Protein AF-0000000070216815 (afdb_homodimer)

Radius of gyration: 26.61 Å; Cα contacts (8 Å, |Δi|>4): 1222; chains: 2; bounding box: 47×91×58 Å

Structure (mmCIF, N/CA/C/O backbone):
data_AF-0000000070216815-model_v1
#
loop_
_entity.id
_entity.type
_entity.pdbx_description
1 polymer 'GFO/IDH/MocA-like oxidoreductase domain-containing protein'
#
loop_
_atom_site.group_PDB
_atom_site.id
_atom_site.type_symbol
_atom_site.label_atom_id
_atom_site.label_alt_id
_atom_site.label_comp_id
_atom_site.label_asym_id
_atom_site.label_entity_id
_atom_site.label_seq_id
_atom_site.pdbx_PDB_ins_code
_atom_site.Cartn_x
_atom_site.Cartn_y
_atom_site.Cartn_z
_atom_site.occupancy
_atom_site.B_iso_or_equiv
_atom_site.auth_seq_id
_atom_site.auth_comp_id
_atom_site.auth_asym_id
_atom_site.auth_atom_id
_atom_site.pdbx_PDB_model_num
ATOM 1 N N . MET A 1 1 ? 11.219 37.938 2.6 1 77.5 1 MET A N 1
ATOM 2 C CA . MET A 1 1 ? 9.766 37.938 2.41 1 77.5 1 MET A CA 1
ATOM 3 C C . MET A 1 1 ? 9.148 39.219 2.92 1 77.5 1 MET A C 1
ATOM 5 O O . MET A 1 1 ? 8.375 39.875 2.207 1 77.5 1 MET A O 1
ATOM 9 N N . ALA A 1 2 ? 9.5 39.719 4.078 1 80.12 2 ALA A N 1
ATOM 10 C CA . ALA A 1 2 ? 8.945 40.969 4.645 1 80.12 2 ALA A CA 1
ATOM 11 C C . ALA A 1 2 ? 9.188 42.156 3.717 1 80.12 2 ALA A C 1
ATOM 13 O O . ALA A 1 2 ? 8.281 42.938 3.475 1 80.12 2 ALA A O 1
ATOM 14 N N . ARG A 1 3 ? 10.258 42.219 3.264 1 86.69 3 ARG A N 1
ATOM 15 C CA . ARG A 1 3 ? 10.602 43.312 2.359 1 86.69 3 ARG A CA 1
ATOM 16 C C . ARG A 1 3 ? 9.773 43.25 1.08 1 86.69 3 ARG A C 1
ATOM 18 O O . ARG A 1 3 ? 9.25 44.25 0.626 1 86.69 3 ARG A O 1
ATOM 25 N N . ARG A 1 4 ? 9.664 42.031 0.652 1 88.12 4 ARG A N 1
ATOM 26 C CA . ARG A 1 4 ? 8.922 41.812 -0.587 1 88.12 4 ARG A CA 1
ATOM 27 C C . ARG A 1 4 ? 7.457 42.188 -0.428 1 88.12 4 ARG A C 1
ATOM 29 O O . ARG A 1 4 ? 6.836 42.688 -1.368 1 88.12 4 ARG A O 1
ATOM 36 N N . LEU A 1 5 ? 6.977 42.031 0.73 1 87.69 5 LEU A N 1
ATOM 37 C CA . LEU A 1 5 ? 5.555 42.25 0.969 1 87.69 5 LEU A CA 1
ATOM 38 C C . LEU A 1 5 ? 5.309 43.594 1.629 1 87.69 5 LEU A C 1
ATOM 40 O O . LEU A 1 5 ? 4.172 43.938 1.966 1 87.69 5 LEU A O 1
ATOM 44 N N . ASN A 1 6 ? 6.281 44.375 1.858 1 88.88 6 ASN A N 1
ATOM 45 C CA . ASN A 1 6 ? 6.219 45.688 2.484 1 88.88 6 ASN A CA 1
ATOM 46 C C . ASN A 1 6 ? 5.609 45.625 3.881 1 88.88 6 ASN A C 1
ATOM 48 O O . ASN A 1 6 ? 4.695 46.406 4.203 1 88.88 6 ASN A O 1
ATOM 52 N N . CYS A 1 7 ? 6.039 44.625 4.562 1 85.62 7 CYS A N 1
ATOM 53 C CA . CYS A 1 7 ? 5.613 44.438 5.945 1 85.62 7 CYS A CA 1
ATOM 54 C C . CYS A 1 7 ? 6.789 44.594 6.906 1 85.62 7 CYS A C 1
ATOM 56 O O . CYS A 1 7 ? 7.934 44.312 6.543 1 85.62 7 CYS A O 1
ATOM 58 N N . PRO A 1 8 ? 6.57 45.125 8.078 1 86.62 8 PRO A N 1
ATOM 59 C CA . PRO A 1 8 ? 7.656 45.188 9.055 1 86.62 8 PRO A CA 1
ATOM 60 C C . PRO A 1 8 ? 8.148 43.812 9.484 1 86.62 8 PRO A C 1
ATOM 62 O O . PRO A 1 8 ? 7.363 42.875 9.57 1 86.62 8 PRO A O 1
ATOM 65 N N . LEU A 1 9 ? 9.367 43.688 9.547 1 86.31 9 LEU A N 1
ATOM 66 C CA . LEU A 1 9 ? 9.984 42.531 10.195 1 86.31 9 LEU A CA 1
ATOM 67 C C . LEU A 1 9 ? 10.242 42.812 11.672 1 86.31 9 LEU A C 1
ATOM 69 O O . LEU A 1 9 ? 11.062 43.688 12.008 1 86.31 9 LEU A O 1
ATOM 73 N N . LEU A 1 10 ? 9.523 42.188 12.523 1 88.44 10 LEU A N 1
ATOM 74 C CA . LEU A 1 10 ? 9.586 42.406 13.961 1 88.44 10 LEU A CA 1
ATOM 75 C C . LEU A 1 10 ? 9.906 41.125 14.703 1 88.44 10 LEU A C 1
ATOM 77 O O . LEU A 1 10 ? 9.727 40.031 14.156 1 88.44 10 LEU A O 1
ATOM 81 N N . SER A 1 11 ? 10.383 41.281 15.883 1 88.69 11 SER A N 1
ATOM 82 C CA . SER A 1 11 ? 10.547 40.125 16.75 1 88.69 11 SER A CA 1
ATOM 83 C C . SER A 1 11 ? 9.195 39.562 17.188 1 88.69 11 SER A C 1
ATOM 85 O O . SER A 1 11 ? 8.172 40.219 17.047 1 88.69 11 SER A O 1
ATOM 87 N N . ARG A 1 12 ? 9.211 38.375 17.703 1 86.81 12 ARG A N 1
ATOM 88 C CA . ARG A 1 12 ? 7.98 37.75 18.188 1 86.81 12 ARG A CA 1
ATOM 89 C C . ARG A 1 12 ? 7.332 38.594 19.266 1 86.81 12 ARG A C 1
ATOM 91 O O . ARG A 1 12 ? 6.113 38.812 19.266 1 86.81 12 ARG A O 1
ATOM 98 N N . GLY A 1 13 ? 8.164 39.062 20.109 1 86.31 13 GLY A N 1
ATOM 99 C CA . GLY A 1 13 ? 7.648 39.938 21.156 1 86.31 13 GLY A CA 1
ATOM 100 C C . GLY A 1 13 ? 6.988 41.188 20.641 1 86.31 13 GLY A C 1
ATOM 101 O O . GLY A 1 13 ? 5.914 41.562 21.109 1 86.31 13 GLY A O 1
ATOM 102 N N . GLU A 1 14 ? 7.574 41.812 19.703 1 90.44 14 GLU A N 1
ATOM 103 C CA . GLU A 1 14 ? 7.027 43 19.109 1 90.44 14 GLU A CA 1
ATOM 104 C C . GLU A 1 14 ? 5.727 42.719 18.359 1 90.44 14 GLU A C 1
ATOM 106 O O . GLU A 1 14 ? 4.793 43.531 18.391 1 90.44 14 GLU A O 1
ATOM 111 N N . LEU A 1 15 ? 5.734 41.656 17.703 1 87.5 15 LEU A N 1
ATOM 112 C CA . LEU A 1 15 ? 4.543 41.25 16.953 1 87.5 15 LEU A CA 1
ATOM 113 C C . LEU A 1 15 ? 3.357 41.062 17.891 1 87.5 15 LEU A C 1
ATOM 115 O O . LEU A 1 15 ? 2.232 41.438 17.562 1 87.5 15 LEU A O 1
ATOM 119 N N . LEU A 1 16 ? 3.623 40.531 19.062 1 90.12 16 LEU A N 1
ATOM 120 C CA . LEU A 1 16 ? 2.568 40.25 20.031 1 90.12 16 LEU A CA 1
ATOM 121 C C . LEU A 1 16 ? 2.018 41.531 20.641 1 90.12 16 LEU A C 1
ATOM 123 O O . LEU A 1 16 ? 0.903 41.531 21.172 1 90.12 16 LEU A O 1
ATOM 127 N N . ASN A 1 17 ? 2.844 42.531 20.5 1 90.19 17 ASN A N 1
ATOM 128 C CA . ASN A 1 17 ? 2.404 43.812 21.047 1 90.19 17 ASN A CA 1
ATOM 129 C C . ASN A 1 17 ? 1.503 44.562 20.062 1 90.19 17 ASN A C 1
ATOM 131 O O . ASN A 1 17 ? 0.822 45.531 20.422 1 90.19 17 ASN A O 1
ATOM 135 N N . LEU A 1 18 ? 1.549 44.062 18.891 1 91.12 18 LEU A N 1
ATOM 136 C CA . LEU A 1 18 ? 0.662 44.688 17.906 1 91.12 18 LEU A CA 1
ATOM 137 C C . LEU A 1 18 ? -0.787 44.281 18.156 1 91.12 18 LEU A C 1
ATOM 139 O O . LEU A 1 18 ? -1.051 43.25 18.781 1 91.12 18 LEU A O 1
ATOM 143 N N . ASP A 1 19 ? -1.661 45.188 17.672 1 92.38 19 ASP A N 1
ATOM 144 C CA . ASP A 1 19 ? -3.082 44.875 17.719 1 92.38 19 ASP A CA 1
ATOM 145 C C . ASP A 1 19 ? -3.52 44.188 16.422 1 92.38 19 ASP A C 1
ATOM 147 O O . ASP A 1 19 ? -3.727 44.844 15.406 1 92.38 19 ASP A O 1
ATOM 151 N N . PHE A 1 20 ? -3.576 42.875 16.406 1 93.75 20 PHE A N 1
ATOM 152 C CA . PHE A 1 20 ? -4.004 42.125 15.234 1 93.75 20 PHE A CA 1
ATOM 153 C C . PHE A 1 20 ? -5.273 41.312 15.531 1 93.75 20 PHE A C 1
ATOM 155 O O . PHE A 1 20 ? -5.535 40.969 16.672 1 93.75 20 PHE A O 1
ATOM 162 N N . ASP A 1 21 ? -6.09 41.062 14.531 1 95.38 21 ASP A N 1
ATOM 163 C CA . ASP A 1 21 ? -7.359 40.344 14.656 1 95.38 21 ASP A CA 1
ATOM 164 C C . ASP A 1 21 ? -7.156 38.844 14.531 1 95.38 21 ASP A C 1
ATOM 166 O O . ASP A 1 21 ? -7.949 38.062 15.062 1 95.38 21 ASP A O 1
ATOM 170 N N . PHE A 1 22 ? -6.148 38.469 13.836 1 97 22 PHE A N 1
ATOM 171 C CA . PHE A 1 22 ? -5.906 37.062 13.508 1 97 22 PHE A CA 1
ATOM 172 C C . PHE A 1 22 ? -4.426 36.844 13.227 1 97 22 PHE A C 1
ATOM 174 O O . PHE A 1 22 ? -3.754 37.688 12.633 1 97 22 PHE A O 1
ATOM 181 N N . ALA A 1 23 ? -3.895 35.719 13.711 1 96.38 23 ALA A N 1
ATOM 182 C CA . ALA A 1 23 ? -2.488 35.406 13.477 1 96.38 23 ALA A CA 1
ATOM 183 C C . ALA A 1 23 ? -2.342 34.094 12.672 1 96.38 23 ALA A C 1
ATOM 185 O O . ALA A 1 23 ? -3.221 33.25 12.711 1 96.38 23 ALA A O 1
ATOM 186 N N . MET A 1 24 ? -1.327 34 11.898 1 95.5 24 MET A N 1
ATOM 187 C CA . MET A 1 24 ? -0.866 32.781 11.266 1 95.5 24 MET A CA 1
ATOM 188 C C . MET A 1 24 ? 0.499 32.375 11.805 1 95.5 24 MET A C 1
ATOM 190 O O . MET A 1 24 ? 1.451 33.156 11.758 1 95.5 24 MET A O 1
ATOM 194 N N . VAL A 1 25 ? 0.545 31.188 12.336 1 94.94 25 VAL A N 1
ATOM 195 C CA . VAL A 1 25 ? 1.76 30.703 12.984 1 94.94 25 VAL A CA 1
ATOM 196 C C . VAL A 1 25 ? 2.447 29.688 12.094 1 94.94 25 VAL A C 1
ATOM 198 O O . VAL A 1 25 ? 1.902 28.609 11.844 1 94.94 25 VAL A O 1
ATOM 201 N N . PHE A 1 26 ? 3.658 30.078 11.594 1 90.88 26 PHE A N 1
ATOM 202 C CA . PHE A 1 26 ? 4.582 29.234 10.852 1 90.88 26 PHE A CA 1
ATOM 203 C C . PHE A 1 26 ? 5.961 29.234 11.508 1 90.88 26 PHE A C 1
ATOM 205 O O . PHE A 1 26 ? 6.469 30.281 11.891 1 90.88 26 PHE A O 1
ATOM 212 N N . SER A 1 27 ? 6.469 28.25 12.023 1 88.5 27 SER A N 1
ATOM 213 C CA . SER A 1 27 ? 7.789 28.234 12.641 1 88.5 27 SER A CA 1
ATOM 214 C C . SER A 1 27 ? 8.438 26.859 12.539 1 88.5 27 SER A C 1
ATOM 216 O O . SER A 1 27 ? 7.836 25.922 12 1 88.5 27 SER A O 1
ATOM 218 N N . ARG A 1 28 ? 9.742 26.922 13.016 1 93.44 28 ARG A N 1
ATOM 219 C CA . ARG A 1 28 ? 10.352 25.594 13.18 1 93.44 28 ARG A CA 1
ATOM 220 C C . ARG A 1 28 ? 9.562 24.75 14.18 1 93.44 28 ARG A C 1
ATOM 222 O O . ARG A 1 28 ? 9.016 25.281 15.148 1 93.44 28 ARG A O 1
ATOM 229 N N . HIS A 1 29 ? 9.555 23.5 13.969 1 96.19 29 HIS A N 1
ATOM 230 C CA . HIS A 1 29 ? 8.656 22.609 14.695 1 96.19 29 HIS A CA 1
ATOM 231 C C . HIS A 1 29 ? 8.836 22.766 16.203 1 96.19 29 HIS A C 1
ATOM 233 O O . HIS A 1 29 ? 7.848 22.844 16.938 1 96.19 29 HIS A O 1
ATOM 239 N N . PRO A 1 30 ? 10.094 22.922 16.688 1 95.06 30 PRO A N 1
ATOM 240 C CA . PRO A 1 30 ? 10.281 23 18.125 1 95.06 30 PRO A CA 1
ATOM 241 C C . PRO A 1 30 ? 9.742 24.297 18.719 1 95.06 30 PRO A C 1
ATOM 243 O O . PRO A 1 30 ? 9.547 24.391 19.938 1 95.06 30 PRO A O 1
ATOM 246 N N . GLU A 1 31 ? 9.469 25.266 17.906 1 94.12 31 GLU A N 1
ATOM 247 C CA . GLU A 1 31 ? 9.062 26.578 18.375 1 94.12 31 GLU A CA 1
ATOM 248 C C . GLU A 1 31 ? 7.547 26.766 18.281 1 94.12 31 GLU A C 1
ATOM 250 O O . GLU A 1 31 ? 6.996 27.734 18.812 1 94.12 31 GLU A O 1
ATOM 255 N N . MET A 1 32 ? 6.906 25.859 17.656 1 95.38 32 MET A N 1
ATOM 256 C CA . MET A 1 32 ? 5.496 26.016 17.328 1 95.38 32 MET A CA 1
ATOM 257 C C . MET A 1 32 ? 4.645 26.141 18.578 1 95.38 32 MET A C 1
ATOM 259 O O . MET A 1 32 ? 3.873 27.078 18.734 1 95.38 32 MET A O 1
ATOM 263 N N . ALA A 1 33 ? 4.844 25.219 19.453 1 96 33 ALA A N 1
ATOM 264 C CA . ALA A 1 33 ? 4.008 25.172 20.656 1 96 33 ALA A CA 1
ATOM 265 C C . ALA A 1 33 ? 4.172 26.422 21.5 1 96 33 ALA A C 1
ATOM 267 O O . ALA A 1 33 ? 3.184 27.016 21.938 1 96 33 ALA A O 1
ATOM 268 N N . ALA A 1 34 ? 5.406 26.828 21.719 1 94.75 34 ALA A N 1
ATOM 269 C CA . ALA A 1 34 ? 5.68 28.016 22.531 1 94.75 34 ALA A CA 1
ATOM 270 C C . ALA A 1 34 ? 5.07 29.266 21.891 1 94.75 34 ALA A C 1
ATOM 272 O O . ALA A 1 34 ? 4.5 30.094 22.594 1 94.75 34 ALA A O 1
ATOM 273 N N . THR A 1 35 ? 5.203 29.375 20.594 1 95.25 35 THR A N 1
ATOM 274 C CA . THR A 1 35 ? 4.645 30.516 19.875 1 95.25 35 THR A CA 1
ATOM 275 C C . THR A 1 35 ? 3.123 30.531 19.984 1 95.25 35 THR A C 1
ATOM 277 O O . THR A 1 35 ? 2.52 31.578 20.234 1 95.25 35 THR A O 1
ATOM 280 N N . ALA A 1 36 ? 2.541 29.422 19.781 1 96.69 36 ALA A N 1
ATOM 281 C CA . ALA A 1 36 ? 1.087 29.312 19.875 1 96.69 36 ALA A CA 1
ATOM 282 C C . ALA A 1 36 ? 0.59 29.688 21.266 1 96.69 36 ALA A C 1
ATOM 284 O O . ALA A 1 36 ? -0.44 30.344 21.406 1 96.69 36 ALA A O 1
ATOM 285 N N . ARG A 1 37 ? 1.299 29.266 22.266 1 96.25 37 ARG A N 1
ATOM 286 C CA . ARG A 1 37 ? 0.919 29.562 23.656 1 96.25 37 ARG A CA 1
ATOM 287 C C . ARG A 1 37 ? 0.89 31.062 23.891 1 96.25 37 ARG A C 1
ATOM 289 O O . ARG A 1 37 ? -0.015 31.578 24.562 1 96.25 37 ARG A O 1
ATOM 296 N N . MET A 1 38 ? 1.82 31.766 23.359 1 95.62 38 MET A N 1
ATOM 297 C CA . MET A 1 38 ? 1.871 33.219 23.5 1 95.62 38 MET A CA 1
ATOM 298 C C . MET A 1 38 ? 0.636 33.875 22.875 1 95.62 38 MET A C 1
ATOM 300 O O . MET A 1 38 ? 0.088 34.812 23.422 1 95.62 38 MET A O 1
ATOM 304 N N . ILE A 1 39 ? 0.189 33.375 21.781 1 96.88 39 ILE A N 1
ATOM 305 C CA . ILE A 1 39 ? -0.969 33.938 21.078 1 96.88 39 ILE A CA 1
ATOM 306 C C . ILE A 1 39 ? -2.24 33.625 21.875 1 96.88 39 ILE A C 1
ATOM 308 O O . ILE A 1 39 ? -3.131 34.469 21.984 1 96.88 39 ILE A O 1
ATOM 312 N N . ILE A 1 40 ? -2.299 32.438 22.438 1 97.12 40 ILE A N 1
ATOM 313 C CA . ILE A 1 40 ? -3.428 32.062 23.281 1 97.12 40 ILE A CA 1
ATOM 314 C C . ILE A 1 40 ? -3.523 33 24.484 1 97.12 40 ILE A C 1
ATOM 316 O O . ILE A 1 40 ? -4.605 33.5 24.812 1 97.12 40 ILE A O 1
ATOM 320 N N . ASP A 1 41 ? -2.375 33.281 25.062 1 95.62 41 ASP A N 1
ATOM 321 C CA . ASP A 1 41 ? -2.336 34.188 26.219 1 95.62 41 ASP A CA 1
ATOM 322 C C . ASP A 1 41 ? -2.797 35.594 25.844 1 95.62 41 ASP A C 1
ATOM 324 O O . ASP A 1 41 ? -3.387 36.281 26.672 1 95.62 41 ASP A O 1
ATOM 328 N N . LYS A 1 42 ? -2.539 35.938 24.672 1 96.12 42 LYS A N 1
ATOM 329 C CA . LYS A 1 42 ? -2.969 37.25 24.172 1 96.12 42 LYS A CA 1
ATOM 330 C C . LYS A 1 42 ? -4.465 37.25 23.875 1 96.12 42 LYS A C 1
ATOM 332 O O . LYS A 1 42 ? -5.074 38.312 23.766 1 96.12 42 LYS A O 1
ATOM 337 N N . GLY A 1 43 ? -5.004 36.125 23.609 1 96.75 43 GLY A N 1
ATOM 338 C CA . GLY A 1 43 ? -6.438 36 23.406 1 96.75 43 GLY A CA 1
ATOM 339 C C . GLY A 1 43 ? -6.859 36.25 21.969 1 96.75 43 GLY A C 1
ATOM 340 O O . GLY A 1 43 ? -7.93 36.812 21.719 1 96.75 43 GLY A O 1
ATOM 341 N N . ARG A 1 44 ? -6.035 35.906 21 1 97.44 44 ARG A N 1
ATOM 342 C CA . ARG A 1 44 ? -6.352 36.125 19.594 1 97.44 44 ARG A CA 1
ATOM 343 C C . ARG A 1 44 ? -6.504 34.812 18.844 1 97.44 44 ARG A C 1
ATOM 345 O O . ARG A 1 44 ? -5.766 33.844 19.109 1 97.44 44 ARG A O 1
ATOM 352 N N . PRO A 1 45 ? -7.496 34.75 17.953 1 98.25 45 PRO A N 1
ATOM 353 C CA . PRO A 1 45 ? -7.605 33.562 17.109 1 98.25 45 PRO A CA 1
ATOM 354 C C . PRO A 1 45 ? -6.43 33.406 16.141 1 98.25 45 PRO A C 1
ATOM 356 O O . PRO A 1 45 ? -5.789 34.406 15.789 1 98.25 45 PRO A O 1
ATOM 359 N N . PHE A 1 46 ? -6.152 32.156 15.773 1 98.19 46 PHE A N 1
ATOM 360 C CA . PHE A 1 46 ? -5.02 31.984 14.867 1 98.19 46 PHE A CA 1
ATOM 361 C C . PHE A 1 46 ? -5.098 30.656 14.133 1 98.19 46 PHE A C 1
ATOM 363 O O . PHE A 1 46 ? -5.871 29.781 14.516 1 98.19 46 PHE A O 1
ATOM 370 N N . LEU A 1 47 ? -4.414 30.562 13.047 1 98.5 47 LEU A N 1
ATOM 371 C CA . LEU A 1 47 ? -4.066 29.344 12.328 1 98.5 47 LEU A CA 1
ATOM 372 C C . LEU A 1 47 ? -2.641 28.906 12.641 1 98.5 47 LEU A C 1
ATOM 374 O O . LEU A 1 47 ? -1.728 29.734 12.672 1 98.5 47 LEU A O 1
ATOM 378 N N . ILE A 1 48 ? -2.471 27.672 12.992 1 98.19 48 ILE A N 1
ATOM 379 C CA . ILE A 1 48 ? -1.14 27.125 13.258 1 98.19 48 ILE A CA 1
ATOM 380 C C . ILE A 1 48 ? -0.858 25.953 12.312 1 98.19 48 ILE A C 1
ATOM 382 O O . ILE A 1 48 ? -1.681 25.047 12.188 1 98.19 48 ILE A O 1
ATOM 386 N N . GLU A 1 49 ? 0.27 25.984 11.672 1 96.75 49 GLU A N 1
ATOM 387 C CA . GLU A 1 49 ? 0.657 24.906 10.758 1 96.75 49 GLU A CA 1
ATOM 388 C C . GLU A 1 49 ? 0.958 23.625 11.523 1 96.75 49 GLU A C 1
ATOM 390 O O . GLU A 1 49 ? 1.397 23.656 12.672 1 96.75 49 GLU A O 1
ATOM 395 N N . LYS A 1 50 ? 0.596 22.516 10.922 1 94.94 50 LYS A N 1
ATOM 396 C CA . LYS A 1 50 ? 0.968 21.219 11.484 1 94.94 50 LYS A CA 1
ATOM 397 C C . LYS A 1 50 ? 2.479 21.016 11.422 1 94.94 50 LYS A C 1
ATOM 399 O O . LYS A 1 50 ? 3.148 21.547 10.531 1 94.94 50 LYS A O 1
ATOM 404 N N . PRO A 1 51 ? 3.039 20.281 12.438 1 94.75 51 PRO A N 1
ATOM 405 C CA . PRO A 1 51 ? 2.385 19.375 13.383 1 94.75 51 PRO A CA 1
ATOM 406 C C . PRO A 1 51 ? 1.959 20.078 14.672 1 94.75 51 PRO A C 1
ATOM 408 O O . PRO A 1 51 ? 1.408 19.438 15.578 1 94.75 51 PRO A O 1
ATOM 411 N N . CYS A 1 52 ? 2.104 21.312 14.852 1 96.75 52 CYS A N 1
ATOM 412 C CA . CYS A 1 52 ? 1.665 22.172 15.953 1 96.75 52 CYS A CA 1
ATOM 413 C C . CYS A 1 52 ? 2.568 22 17.172 1 96.75 52 CYS A C 1
ATOM 415 O O . CYS A 1 52 ? 2.479 22.781 18.125 1 96.75 52 CYS A O 1
ATOM 417 N N . GLY A 1 53 ? 3.326 21 17.203 1 95 53 GLY A N 1
ATOM 418 C CA . GLY A 1 53 ? 4.309 20.625 18.203 1 95 53 GLY A CA 1
ATOM 419 C C . GLY A 1 53 ? 5.094 19.391 17.844 1 95 53 GLY A C 1
ATOM 420 O O . GLY A 1 53 ? 4.82 18.75 16.828 1 95 53 GLY A O 1
ATOM 421 N N . LEU A 1 54 ? 6.031 19.016 18.766 1 95.06 54 LEU A N 1
ATOM 422 C CA . LEU A 1 54 ? 6.93 17.906 18.453 1 95.06 54 LEU A CA 1
ATOM 423 C C . LEU A 1 54 ? 6.316 16.562 18.859 1 95.06 54 LEU A C 1
ATOM 425 O O . LEU A 1 54 ? 6.781 15.516 18.422 1 95.06 54 LEU A O 1
ATOM 429 N N . ASN A 1 55 ? 5.367 16.656 19.734 1 94.5 55 ASN A N 1
ATOM 430 C CA . ASN A 1 55 ? 4.727 15.43 20.203 1 94.5 55 ASN A CA 1
ATOM 431 C C . ASN A 1 55 ? 3.293 15.688 20.656 1 94.5 55 ASN A C 1
ATOM 433 O O . ASN A 1 55 ? 2.863 16.844 20.75 1 94.5 55 ASN A O 1
ATOM 437 N N . THR A 1 56 ? 2.652 14.609 20.938 1 95.88 56 THR A N 1
ATOM 438 C CA . THR A 1 56 ? 1.233 14.688 21.266 1 95.88 56 THR A CA 1
ATOM 439 C C . THR A 1 56 ? 1.024 15.43 22.578 1 95.88 56 THR A C 1
ATOM 441 O O . THR A 1 56 ? 0.021 16.125 22.75 1 95.88 56 THR A O 1
ATOM 444 N N . ALA A 1 57 ? 1.933 15.359 23.484 1 95.56 57 ALA A N 1
ATOM 445 C CA . ALA A 1 57 ? 1.809 16.031 24.766 1 95.56 57 ALA A CA 1
ATOM 446 C C . ALA A 1 57 ? 1.8 17.547 24.594 1 95.56 57 ALA A C 1
ATOM 448 O O . ALA A 1 57 ? 1.006 18.25 25.234 1 95.56 57 ALA A O 1
ATOM 449 N N . GLU A 1 58 ? 2.623 18.047 23.734 1 96.56 58 GLU A N 1
ATOM 450 C CA . GLU A 1 58 ? 2.666 19.484 23.469 1 96.56 58 GLU A CA 1
ATOM 451 C C . GLU A 1 58 ? 1.355 19.969 22.859 1 96.56 58 GLU A C 1
ATOM 453 O O . GLU A 1 58 ? 0.829 21.016 23.266 1 96.56 58 GLU A O 1
ATOM 458 N N . VAL A 1 59 ? 0.871 19.219 21.938 1 97.19 59 VAL A N 1
ATOM 459 C CA . VAL A 1 59 ? -0.357 19.625 21.25 1 97.19 59 VAL A CA 1
ATOM 460 C C . VAL A 1 59 ? -1.534 19.547 22.219 1 97.19 59 VAL A C 1
ATOM 462 O O . VAL A 1 59 ? -2.43 20.391 22.188 1 97.19 59 VAL A O 1
ATOM 465 N N . ALA A 1 60 ? -1.518 18.562 23.062 1 96.88 60 ALA A N 1
ATOM 466 C CA . ALA A 1 60 ? -2.557 18.422 24.078 1 96.88 60 ALA A CA 1
ATOM 467 C C . ALA A 1 60 ? -2.572 19.641 25.016 1 96.88 60 ALA A C 1
ATOM 469 O O . ALA A 1 60 ? -3.641 20.141 25.375 1 96.88 60 ALA A O 1
ATOM 470 N N . ALA A 1 61 ? -1.444 20.062 25.391 1 97.44 61 ALA A N 1
ATOM 471 C CA . ALA A 1 61 ? -1.341 21.234 26.266 1 97.44 61 ALA A CA 1
ATOM 472 C C . ALA A 1 61 ? -1.892 22.484 25.578 1 97.44 61 ALA A C 1
ATOM 474 O O . ALA A 1 61 ? -2.574 23.297 26.203 1 97.44 61 ALA A O 1
ATOM 475 N N . LEU A 1 62 ? -1.597 22.594 24.328 1 97.69 62 LEU A N 1
ATOM 476 C CA . LEU A 1 62 ? -2.121 23.703 23.562 1 97.69 62 LEU A CA 1
ATOM 477 C C . LEU A 1 62 ? -3.643 23.641 23.469 1 97.69 62 LEU A C 1
ATOM 479 O O . LEU A 1 62 ? -4.324 24.656 23.594 1 97.69 62 LEU A O 1
ATOM 483 N N . LEU A 1 63 ? -4.086 22.469 23.188 1 97.56 63 LEU A N 1
ATOM 484 C CA . LEU A 1 63 ? -5.527 22.266 23.078 1 97.56 63 LEU A CA 1
ATOM 485 C C . LEU A 1 63 ? -6.23 22.672 24.375 1 97.56 63 LEU A C 1
ATOM 487 O O . LEU A 1 63 ? -7.23 23.391 24.344 1 97.56 63 LEU A O 1
ATOM 491 N N . GLN A 1 64 ? -5.711 22.266 25.453 1 97.88 64 GLN A N 1
ATOM 492 C CA . GLN A 1 64 ? -6.285 22.594 26.75 1 97.88 64 GLN A CA 1
ATOM 493 C C . GLN A 1 64 ? -6.266 24.094 26.984 1 97.88 64 GLN A C 1
ATOM 495 O O . GLN A 1 64 ? -7.254 24.672 27.453 1 97.88 64 GLN A O 1
ATOM 500 N N . ALA A 1 65 ? -5.172 24.703 26.703 1 98.25 65 ALA A N 1
ATOM 501 C CA . ALA A 1 65 ? -5.031 26.156 26.891 1 98.25 65 ALA A CA 1
ATOM 502 C C . ALA A 1 65 ? -6.012 26.922 26 1 98.25 65 ALA A C 1
ATOM 504 O O . ALA A 1 65 ? -6.641 27.875 26.453 1 98.25 65 ALA A O 1
ATOM 505 N N . ALA A 1 66 ? -6.129 26.516 24.812 1 98.12 66 ALA A N 1
ATOM 506 C CA . ALA A 1 66 ? -7.031 27.172 23.859 1 98.12 66 ALA A CA 1
ATOM 507 C C . ALA A 1 66 ? -8.484 27.031 24.297 1 98.12 66 ALA A C 1
ATOM 509 O O . ALA A 1 66 ? -9.266 27.984 24.219 1 98.12 66 ALA A O 1
ATOM 510 N N . ASP A 1 67 ? -8.812 25.844 24.75 1 97.25 67 ASP A N 1
ATOM 511 C CA . ASP A 1 67 ? -10.164 25.578 25.203 1 97.25 67 ASP A CA 1
ATOM 512 C C . ASP A 1 67 ? -10.516 26.438 26.422 1 97.25 67 ASP A C 1
ATOM 514 O O . ASP A 1 67 ? -11.594 27.031 26.469 1 97.25 67 ASP A O 1
ATOM 518 N N . LYS A 1 68 ? -9.633 26.5 27.297 1 97.69 68 LYS A N 1
ATOM 519 C CA . LYS A 1 68 ? -9.844 27.281 28.5 1 97.69 68 LYS A CA 1
ATOM 520 C C . LYS A 1 68 ? -10.016 28.766 28.156 1 97.69 68 LYS A C 1
ATOM 522 O O . LYS A 1 68 ? -10.844 29.453 28.766 1 97.69 68 LYS A O 1
ATOM 527 N N . ALA A 1 69 ? -9.297 29.25 27.219 1 97.56 69 ALA A N 1
ATOM 528 C CA . ALA A 1 69 ? -9.312 30.672 26.844 1 97.56 69 ALA A CA 1
ATOM 529 C C . ALA A 1 69 ? -10.453 30.969 25.875 1 97.56 69 ALA A C 1
ATOM 531 O O . ALA A 1 69 ? -10.789 32.125 25.641 1 97.56 69 ALA A O 1
ATOM 532 N N . GLY A 1 70 ? -11.031 29.875 25.297 1 97.19 70 GLY A N 1
ATOM 533 C CA . GLY A 1 70 ? -12.086 30.047 24.312 1 97.19 70 GLY A CA 1
ATOM 534 C C . GLY A 1 70 ? -11.594 30.641 23 1 97.19 70 GLY A C 1
ATOM 535 O O . GLY A 1 70 ? -12.258 31.5 22.406 1 97.19 70 GLY A O 1
ATOM 536 N N . ILE A 1 71 ? -10.445 30.25 22.594 1 97.12 71 ILE A N 1
ATOM 537 C CA . ILE A 1 71 ? -9.812 30.828 21.406 1 97.12 71 ILE A CA 1
ATOM 538 C C . ILE A 1 71 ? -10.055 29.938 20.203 1 97.12 71 ILE A C 1
ATOM 540 O O . ILE A 1 71 ? -9.977 28.703 20.297 1 97.12 71 ILE A O 1
ATOM 544 N N . PHE A 1 72 ? -10.359 30.578 19.047 1 98.38 72 PHE A N 1
ATOM 545 C CA . PHE A 1 72 ? -10.453 29.891 17.75 1 98.38 72 PHE A CA 1
ATOM 546 C C . PHE A 1 72 ? -9.07 29.516 17.25 1 98.38 72 PHE A C 1
ATOM 548 O O . PHE A 1 72 ? -8.227 30.375 17.016 1 98.38 72 PHE A O 1
ATOM 555 N N . VAL A 1 73 ? -8.781 28.203 17.172 1 98.75 73 VAL A N 1
ATOM 556 C CA . VAL A 1 73 ? -7.531 27.719 16.609 1 98.75 73 VAL A CA 1
ATOM 557 C C . VAL A 1 73 ? -7.824 26.703 15.5 1 98.75 73 VAL A C 1
ATOM 559 O O . VAL A 1 73 ? -8.562 25.75 15.703 1 98.75 73 VAL A O 1
ATOM 562 N N . THR A 1 74 ? -7.254 26.969 14.344 1 98.69 74 THR A N 1
ATOM 563 C CA . THR A 1 74 ? -7.438 26.031 13.234 1 98.69 74 THR A CA 1
ATOM 564 C C . THR A 1 74 ? -6.09 25.531 12.719 1 98.69 74 THR A C 1
ATOM 566 O O . THR A 1 74 ? -5.066 26.188 12.906 1 98.69 74 THR A O 1
ATOM 569 N N . VAL A 1 75 ? -6.082 24.344 12.234 1 98.5 75 VAL A N 1
ATOM 570 C CA . VAL A 1 75 ? -4.918 23.688 11.664 1 98.5 75 VAL A CA 1
ATOM 571 C C . VAL A 1 75 ? -5.195 23.312 10.211 1 98.5 75 VAL A C 1
ATOM 573 O O . VAL A 1 75 ? -6.188 22.641 9.914 1 98.5 75 VAL A O 1
ATOM 576 N N . PRO A 1 76 ? -4.336 23.672 9.297 1 97.31 76 PRO A N 1
ATOM 577 C CA . PRO A 1 76 ? -4.656 23.531 7.875 1 97.31 76 PRO A CA 1
ATOM 578 C C . PRO A 1 76 ? -4.445 22.109 7.363 1 97.31 76 PRO A C 1
ATOM 580 O O . PRO A 1 76 ? -3.592 21.875 6.5 1 97.31 76 PRO A O 1
ATOM 583 N N . PHE A 1 77 ? -5.289 21.234 7.789 1 97.44 77 PHE A N 1
ATOM 584 C CA . PHE A 1 77 ? -5.441 19.984 7.066 1 97.44 77 PHE A CA 1
ATOM 585 C C . PHE A 1 77 ? -6.195 20.188 5.762 1 97.44 77 PHE A C 1
ATOM 587 O O . PHE A 1 77 ? -7.371 19.844 5.652 1 97.44 77 PHE A O 1
ATOM 594 N N . ILE A 1 78 ? -5.449 20.547 4.762 1 96.44 78 ILE A N 1
ATOM 595 C CA . ILE A 1 78 ? -5.992 21.156 3.553 1 96.44 78 ILE A CA 1
ATOM 596 C C . ILE A 1 78 ? -6.727 20.109 2.727 1 96.44 78 ILE A C 1
ATOM 598 O O . ILE A 1 78 ? -7.574 20.438 1.896 1 96.44 78 ILE A O 1
ATOM 602 N N . LEU A 1 79 ? -6.516 18.828 2.982 1 95.69 79 LEU A N 1
ATOM 603 C CA . LEU A 1 79 ? -7.191 17.797 2.207 1 95.69 79 LEU A CA 1
ATOM 604 C C . LEU A 1 79 ? -8.688 17.781 2.512 1 95.69 79 LEU A C 1
ATOM 606 O O . LEU A 1 79 ? -9.477 17.25 1.732 1 95.69 79 LEU A O 1
ATOM 610 N N . ARG A 1 80 ? -9.039 18.406 3.619 1 96.25 80 ARG A N 1
ATOM 611 C CA . ARG A 1 80 ? -10.445 18.469 4 1 96.25 80 ARG A CA 1
ATOM 612 C C . ARG A 1 80 ? -11.258 19.25 2.979 1 96.25 80 ARG A C 1
ATOM 614 O O . ARG A 1 80 ? -12.453 19.016 2.811 1 96.25 80 ARG A O 1
ATOM 621 N N . VAL A 1 81 ? -10.57 20.172 2.311 1 96.06 81 VAL A N 1
ATOM 622 C CA . VAL A 1 81 ? -11.297 21.031 1.384 1 96.06 81 VAL A CA 1
ATOM 623 C C . VAL A 1 81 ? -10.859 20.734 -0.049 1 96.06 81 VAL A C 1
ATOM 625 O O . VAL A 1 81 ? -11.086 21.547 -0.954 1 96.06 81 VAL A O 1
ATOM 628 N N . SER A 1 82 ? -10.234 19.578 -0.264 1 94.25 82 SER A N 1
ATOM 629 C CA . SER A 1 82 ? -9.68 19.219 -1.566 1 94.25 82 SER A CA 1
ATOM 630 C C . SER A 1 82 ? -10.75 18.609 -2.465 1 94.25 82 SER A C 1
ATOM 632 O O . SER A 1 82 ? -11.812 18.203 -1.991 1 94.25 82 SER A O 1
ATOM 634 N N . ASP A 1 83 ? -10.391 18.562 -3.744 1 91.69 83 ASP A N 1
ATOM 635 C CA . ASP A 1 83 ? -11.227 17.828 -4.695 1 91.69 83 ASP A CA 1
ATOM 636 C C . ASP A 1 83 ? -11.312 16.344 -4.324 1 91.69 83 ASP A C 1
ATOM 638 O O . ASP A 1 83 ? -12.359 15.719 -4.496 1 91.69 83 ASP A O 1
ATOM 642 N N . LEU A 1 84 ? -10.25 15.883 -3.82 1 91.56 84 LEU A N 1
ATOM 643 C CA . LEU A 1 84 ? -10.203 14.484 -3.404 1 91.56 84 LEU A CA 1
ATOM 644 C C . LEU A 1 84 ? -11.25 14.203 -2.332 1 91.56 84 LEU A C 1
ATOM 646 O O . LEU A 1 84 ? -12.023 13.25 -2.453 1 91.56 84 LEU A O 1
ATOM 650 N N . ALA A 1 85 ? -11.203 14.984 -1.332 1 94.19 85 ALA A N 1
ATOM 651 C CA . ALA A 1 85 ? -12.18 14.828 -0.257 1 94.19 85 ALA A CA 1
ATOM 652 C C . ALA A 1 85 ? -13.602 14.938 -0.789 1 94.19 85 ALA A C 1
ATOM 654 O O . ALA A 1 85 ? -14.484 14.172 -0.386 1 94.19 85 ALA A O 1
ATOM 655 N N . ARG A 1 86 ? -13.82 15.883 -1.628 1 93.25 86 ARG A N 1
ATOM 656 C CA . ARG A 1 86 ? -15.148 16.078 -2.209 1 93.25 86 ARG A CA 1
ATOM 657 C C . ARG A 1 86 ? -15.602 14.828 -2.953 1 93.25 86 ARG A C 1
ATOM 659 O O . ARG A 1 86 ? -16.719 14.344 -2.746 1 93.25 86 ARG A O 1
ATOM 666 N N . GLU A 1 87 ? -14.727 14.273 -3.75 1 92.31 87 GLU A N 1
ATOM 667 C CA . GLU A 1 87 ? -15.062 13.125 -4.586 1 92.31 87 GLU A CA 1
ATOM 668 C C . GLU A 1 87 ? -15.234 11.859 -3.748 1 92.31 87 GLU A C 1
ATOM 670 O O . GLU A 1 87 ? -16 10.961 -4.113 1 92.31 87 GLU A O 1
ATOM 675 N N . LEU A 1 88 ? -14.578 11.781 -2.623 1 94.94 88 LEU A N 1
ATOM 676 C CA . LEU A 1 88 ? -14.586 10.57 -1.812 1 94.94 88 LEU A CA 1
ATOM 677 C C . LEU A 1 88 ? -15.586 10.695 -0.667 1 94.94 88 LEU A C 1
ATOM 679 O O . LEU A 1 88 ? -15.617 9.844 0.227 1 94.94 88 LEU A O 1
ATOM 683 N N . SER A 1 89 ? -16.344 11.672 -0.682 1 94.81 89 SER A N 1
ATOM 684 C CA . SER A 1 89 ? -17.344 11.875 0.367 1 94.81 89 SER A CA 1
ATOM 685 C C . SER A 1 89 ? -18.766 11.664 -0.161 1 94.81 89 SER A C 1
ATOM 687 O O . SER A 1 89 ? -18.953 11.109 -1.245 1 94.81 89 SER A O 1
ATOM 689 N N . GLN A 1 90 ? -19.719 12.109 0.64 1 86.31 90 GLN A N 1
ATOM 690 C CA . GLN A 1 90 ? -21.109 12.016 0.249 1 86.31 90 GLN A CA 1
ATOM 691 C C . GLN A 1 90 ? -21.391 12.82 -1.015 1 86.31 90 GLN A C 1
ATOM 693 O O . GLN A 1 90 ? -22.266 12.477 -1.802 1 86.31 90 GLN A O 1
ATOM 698 N N . ASN A 1 91 ? -20.625 13.836 -1.144 1 84.88 91 ASN A N 1
ATOM 699 C CA . ASN A 1 91 ? -20.75 14.625 -2.361 1 84.88 91 ASN A CA 1
ATOM 700 C C . ASN A 1 91 ? -20.438 13.797 -3.605 1 84.88 91 ASN A C 1
ATOM 702 O O . ASN A 1 91 ? -21 14.047 -4.676 1 84.88 91 ASN A O 1
ATOM 706 N N . GLY A 1 92 ? -19.547 12.836 -3.494 1 87.19 92 GLY A N 1
ATOM 707 C CA . GLY A 1 92 ? -19.266 11.891 -4.559 1 87.19 92 GLY A CA 1
ATOM 708 C C . GLY A 1 92 ? -20.078 10.617 -4.465 1 87.19 92 GLY A C 1
ATOM 709 O O . GLY A 1 92 ? -19.734 9.609 -5.078 1 87.19 92 GLY A O 1
ATOM 710 N N . SER A 1 93 ? -21.016 10.68 -3.568 1 90.5 93 SER A N 1
ATOM 711 C CA . SER A 1 93 ? -21.969 9.594 -3.387 1 90.5 93 SER A CA 1
ATOM 712 C C . SER A 1 93 ? -21.328 8.406 -2.684 1 90.5 93 SER A C 1
ATOM 714 O O . SER A 1 93 ? -21.641 7.254 -2.992 1 90.5 93 SER A O 1
ATOM 716 N N . LEU A 1 94 ? -20.422 8.633 -1.821 1 94.62 94 LEU A N 1
ATOM 717 C CA . LEU A 1 94 ? -19.828 7.582 -1.012 1 94.62 94 LEU A CA 1
ATOM 718 C C . LEU A 1 94 ? -20.156 7.77 0.464 1 94.62 94 LEU A C 1
ATOM 720 O O . LEU A 1 94 ? -19.719 8.742 1.084 1 94.62 94 LEU A O 1
ATOM 724 N N . SER A 1 95 ? -20.859 6.852 0.963 1 96.56 95 SER A N 1
ATOM 725 C CA . SER A 1 95 ? -21.234 6.934 2.371 1 96.56 95 SER A CA 1
ATOM 726 C C . SER A 1 95 ? -20.094 6.508 3.277 1 96.56 95 SER A C 1
ATOM 728 O O . SER A 1 95 ? -19.328 5.598 2.938 1 96.56 95 SER A O 1
ATOM 730 N N . PRO A 1 96 ? -20.016 7.109 4.441 1 96.19 96 PRO A N 1
ATOM 731 C CA . PRO A 1 96 ? -18.938 6.766 5.375 1 96.19 96 PRO A CA 1
ATOM 732 C C . PRO A 1 96 ? -18.938 5.285 5.75 1 96.19 96 PRO A C 1
ATOM 734 O O . PRO A 1 96 ? -17.875 4.688 5.902 1 96.19 96 PRO A O 1
ATOM 737 N N . ALA A 1 97 ? -20.016 4.703 5.828 1 94.5 97 ALA A N 1
ATOM 738 C CA . ALA A 1 97 ? -20.125 3.326 6.301 1 94.5 97 ALA A CA 1
ATOM 739 C C . ALA A 1 97 ? -19.797 2.336 5.191 1 94.5 97 ALA A C 1
ATOM 741 O O . ALA A 1 97 ? -19.578 1.149 5.453 1 94.5 97 ALA A O 1
ATOM 742 N N . GLY A 1 98 ? -19.719 2.816 3.98 1 96 98 GLY A N 1
ATOM 743 C CA . GLY A 1 98 ? -19.594 1.915 2.846 1 96 98 GLY A CA 1
ATOM 744 C C . GLY A 1 98 ? -18.141 1.616 2.49 1 96 98 GLY A C 1
ATOM 745 O O . GLY A 1 98 ? -17.875 0.743 1.664 1 96 98 GLY A O 1
ATOM 746 N N . PHE A 1 99 ? -17.234 2.318 3.131 1 97.25 99 PHE A N 1
ATOM 747 C CA . PHE A 1 99 ? -15.82 2.121 2.801 1 97.25 99 PHE A CA 1
ATOM 748 C C . PHE A 1 99 ? -15.352 0.746 3.256 1 97.25 99 PHE A C 1
ATOM 750 O O . PHE A 1 99 ? -15.672 0.304 4.359 1 97.25 99 PHE A O 1
ATOM 757 N N . ARG A 1 100 ? -14.656 0.017 2.418 1 94.81 100 ARG A N 1
ATOM 758 C CA . ARG A 1 100 ? -14.047 -1.267 2.74 1 94.81 100 ARG A CA 1
ATOM 759 C C . ARG A 1 100 ? -12.539 -1.122 2.918 1 94.81 100 ARG A C 1
ATOM 761 O O . ARG A 1 100 ? -11.969 -1.65 3.875 1 94.81 100 ARG A O 1
ATOM 768 N N . HIS A 1 101 ? -11.914 -0.377 2.057 1 95.12 101 HIS A N 1
ATOM 769 C CA . HIS A 1 101 ? -10.484 -0.097 2.143 1 95.12 101 HIS A CA 1
ATOM 770 C C . HIS A 1 101 ? -10.148 1.233 1.482 1 95.12 101 HIS A C 1
ATOM 772 O O . HIS A 1 101 ? -10.805 1.642 0.521 1 95.12 101 HIS A O 1
ATOM 778 N N . LEU A 1 102 ? -9.133 1.886 1.987 1 97.69 102 LEU A N 1
ATOM 779 C CA . LEU A 1 102 ? -8.602 3.131 1.447 1 97.69 102 LEU A CA 1
ATOM 780 C C . LEU A 1 102 ? -7.078 3.102 1.411 1 97.69 102 LEU A C 1
ATOM 782 O O . LEU A 1 102 ? -6.434 2.838 2.43 1 97.69 102 LEU A O 1
ATOM 786 N N . SER A 1 103 ? -6.523 3.307 0.249 1 96.56 103 SER A N 1
ATOM 787 C CA . SER A 1 103 ? -5.07 3.338 0.104 1 96.56 103 SER A CA 1
ATOM 788 C C . SER A 1 103 ? -4.609 4.637 -0.544 1 96.56 103 SER A C 1
ATOM 790 O O . SER A 1 103 ? -5.07 4.992 -1.632 1 96.56 103 SER A O 1
ATOM 792 N N . PHE A 1 104 ? -3.688 5.324 0.133 1 95.94 104 PHE A N 1
ATOM 793 C CA . PHE A 1 104 ? -3.121 6.566 -0.376 1 95.94 104 PHE A CA 1
ATOM 794 C C . PHE A 1 104 ? -1.6 6.484 -0.432 1 95.94 104 PHE A C 1
ATOM 796 O O . PHE A 1 104 ? -0.958 6.078 0.539 1 95.94 104 PHE A O 1
ATOM 803 N N . ARG A 1 105 ? -1.045 6.875 -1.551 1 94.62 105 ARG A N 1
ATOM 804 C CA . ARG A 1 105 ? 0.397 6.973 -1.757 1 94.62 105 ARG A CA 1
ATOM 805 C C . ARG A 1 105 ? 0.793 8.367 -2.217 1 94.62 105 ARG A C 1
ATOM 807 O O . ARG A 1 105 ? 0.212 8.906 -3.162 1 94.62 105 ARG A O 1
ATOM 814 N N . PHE A 1 106 ? 1.71 8.922 -1.521 1 93.56 106 PHE A N 1
ATOM 815 C CA . PHE A 1 106 ? 2.209 10.25 -1.867 1 93.56 106 PHE A CA 1
ATOM 816 C C . PHE A 1 106 ? 3.723 10.312 -1.702 1 93.56 106 PHE A C 1
ATOM 818 O O . PHE A 1 106 ? 4.223 10.516 -0.593 1 93.56 106 PHE A O 1
ATOM 825 N N . ILE A 1 107 ? 4.422 10.25 -2.785 1 93.31 107 ILE A N 1
ATOM 826 C CA . ILE A 1 107 ? 5.879 10.297 -2.801 1 93.31 107 ILE A CA 1
ATOM 827 C C . ILE A 1 107 ? 6.348 11.641 -3.346 1 93.31 107 ILE A C 1
ATOM 829 O O . ILE A 1 107 ? 5.992 12.023 -4.465 1 93.31 107 ILE A O 1
ATOM 833 N N . VAL A 1 108 ? 7.137 12.32 -2.574 1 92 108 VAL A N 1
ATOM 834 C CA . VAL A 1 108 ? 7.539 13.672 -2.945 1 92 108 VAL A CA 1
ATOM 835 C C . VAL A 1 108 ? 9.055 13.727 -3.154 1 92 108 VAL A C 1
ATOM 837 O O . VAL A 1 108 ? 9.719 12.688 -3.172 1 92 108 VAL A O 1
ATOM 840 N N . GLY A 1 109 ? 9.547 14.906 -3.43 1 90.88 109 GLY A N 1
ATOM 841 C CA . GLY A 1 109 ? 10.945 15.07 -3.795 1 90.88 109 GLY A CA 1
ATOM 842 C C . GLY A 1 109 ? 11.898 14.633 -2.701 1 90.88 109 GLY A C 1
ATOM 843 O O . GLY A 1 109 ? 11.492 14.453 -1.552 1 90.88 109 GLY A O 1
ATOM 844 N N . SER A 1 110 ? 13.188 14.594 -3.033 1 90.94 110 SER A N 1
ATOM 845 C CA . SER A 1 110 ? 14.258 14.094 -2.18 1 90.94 110 SER A CA 1
ATOM 846 C C . SER A 1 110 ? 14.398 14.93 -0.917 1 90.94 110 SER A C 1
ATOM 848 O O . SER A 1 110 ? 14.148 16.141 -0.938 1 90.94 110 SER A O 1
ATOM 850 N N . SER A 1 111 ? 14.883 14.242 0.127 1 92.06 111 SER A N 1
ATOM 851 C CA . SER A 1 111 ? 15.141 14.945 1.386 1 92.06 111 SER A CA 1
ATOM 852 C C . SER A 1 111 ? 16.203 16.016 1.218 1 92.06 111 SER A C 1
ATOM 854 O O . SER A 1 111 ? 16.281 16.953 2.02 1 92.06 111 SER A O 1
ATOM 856 N N . SER A 1 112 ? 16.969 15.969 0.172 1 90.19 112 SER A N 1
ATOM 857 C CA . SER A 1 112 ? 18.031 16.938 -0.069 1 90.19 112 SER A CA 1
ATOM 858 C C . SER A 1 112 ? 17.469 18.344 -0.297 1 90.19 112 SER A C 1
ATOM 860 O O . SER A 1 112 ? 18.172 19.344 -0.144 1 90.19 112 SER A O 1
ATOM 862 N N . ARG A 1 113 ? 16.234 18.375 -0.645 1 89.38 113 ARG A N 1
ATOM 863 C CA . ARG A 1 113 ? 15.625 19.688 -0.893 1 89.38 113 ARG A CA 1
ATOM 864 C C . ARG A 1 113 ? 15.641 20.547 0.367 1 89.38 113 ARG A C 1
ATOM 866 O O . ARG A 1 113 ? 15.664 21.766 0.285 1 89.38 113 ARG A O 1
ATOM 873 N N . TYR A 1 114 ? 15.594 19.891 1.513 1 92.19 114 TYR A N 1
ATOM 874 C CA . TYR A 1 114 ? 15.586 20.641 2.768 1 92.19 114 TYR A CA 1
ATOM 875 C C . TYR A 1 114 ? 16.922 21.312 3.006 1 92.19 114 TYR A C 1
ATOM 877 O O . TYR A 1 114 ? 16.984 22.406 3.576 1 92.19 114 TYR A O 1
ATOM 885 N N . GLU A 1 115 ? 17.953 20.719 2.539 1 92.19 115 GLU A N 1
ATOM 886 C CA . GLU A 1 115 ? 19.266 21.359 2.602 1 92.19 115 GLU A CA 1
ATOM 887 C C . GLU A 1 115 ? 19.359 22.516 1.61 1 92.19 115 GLU A C 1
ATOM 889 O O . GLU A 1 115 ? 19.797 23.609 1.962 1 92.19 115 GLU A O 1
ATOM 894 N N . THR A 1 116 ? 18.906 22.25 0.428 1 89 116 THR A N 1
ATOM 895 C CA . THR A 1 116 ? 18.984 23.25 -0.639 1 89 116 THR A CA 1
ATOM 896 C C . THR A 1 116 ? 18.156 24.484 -0.291 1 89 116 THR A C 1
ATOM 898 O O . THR A 1 116 ? 18.531 25.594 -0.647 1 89 116 THR A O 1
ATOM 901 N N . ASN A 1 117 ? 17.094 24.25 0.474 1 88.31 117 ASN A N 1
ATOM 902 C CA . ASN A 1 117 ? 16.172 25.328 0.792 1 88.31 117 ASN A CA 1
ATOM 903 C C . ASN A 1 117 ? 16.484 25.953 2.152 1 88.31 117 ASN A C 1
ATOM 905 O O . ASN A 1 117 ? 15.688 26.734 2.684 1 88.31 117 ASN A O 1
ATOM 909 N N . GLY A 1 118 ? 17.609 25.562 2.773 1 90.88 118 GLY A N 1
ATOM 910 C CA . GLY A 1 118 ? 18.047 26.156 4.023 1 90.88 118 GLY A CA 1
ATOM 911 C C . GLY A 1 118 ? 17.281 25.656 5.227 1 90.88 118 GLY A C 1
ATOM 912 O O . GLY A 1 118 ? 17.172 26.359 6.242 1 90.88 118 GLY A O 1
ATOM 913 N N . CYS A 1 119 ? 16.688 24.516 5.156 1 94.25 119 CYS A N 1
ATOM 914 C CA . CYS A 1 119 ? 15.875 23.938 6.23 1 94.25 119 CYS A CA 1
ATOM 915 C C . CYS A 1 119 ? 16.438 22.594 6.676 1 94.25 119 CYS A C 1
ATOM 917 O O . CYS A 1 119 ? 15.688 21.641 6.879 1 94.25 119 CYS A O 1
ATOM 919 N N . LYS A 1 120 ? 17.688 22.531 6.859 1 95.06 120 LYS A N 1
ATOM 920 C CA . LYS A 1 120 ? 18.375 21.297 7.238 1 95.06 120 LYS A CA 1
ATOM 921 C C . LYS A 1 120 ? 17.828 20.75 8.547 1 95.06 120 LYS A C 1
ATOM 923 O O . LYS A 1 120 ? 17.938 19.547 8.812 1 95.06 120 LYS A O 1
ATOM 928 N N . TRP A 1 121 ? 17.266 21.656 9.352 1 95.75 121 TRP A N 1
ATOM 929 C CA . TRP A 1 121 ? 16.703 21.219 10.625 1 95.75 121 TRP A CA 1
ATOM 930 C C . TRP A 1 121 ? 15.602 20.188 10.422 1 95.75 121 TRP A C 1
ATOM 932 O O . TRP A 1 121 ? 15.273 19.438 11.336 1 95.75 121 TRP A O 1
ATOM 942 N N . MET A 1 122 ? 15.039 20.062 9.273 1 96.56 122 MET A N 1
ATOM 943 C CA . MET A 1 122 ? 13.984 19.109 8.93 1 96.56 122 MET A CA 1
ATOM 944 C C . MET A 1 122 ? 14.539 17.703 8.781 1 96.56 122 MET A C 1
ATOM 946 O O . MET A 1 122 ? 13.773 16.734 8.672 1 96.56 122 MET A O 1
ATOM 950 N N . LEU A 1 123 ? 15.82 17.562 8.797 1 97.56 123 LEU A N 1
ATOM 951 C CA . LEU A 1 123 ? 16.453 16.266 8.531 1 97.56 123 LEU A CA 1
ATOM 952 C C . LEU A 1 123 ? 16.953 15.633 9.82 1 97.56 123 LEU A C 1
ATOM 954 O O . LEU A 1 123 ? 17.688 14.641 9.789 1 97.56 123 LEU A O 1
ATOM 958 N N . THR A 1 124 ? 16.531 16.25 10.914 1 97.44 124 THR A N 1
ATOM 959 C CA . THR A 1 124 ? 16.891 15.75 12.234 1 97.44 124 THR A CA 1
ATOM 960 C C . THR A 1 124 ? 15.648 15.484 13.07 1 97.44 124 THR A C 1
ATOM 962 O O . THR A 1 124 ? 14.836 16.391 13.289 1 97.44 124 THR A O 1
ATOM 965 N N . LYS A 1 125 ? 15.586 14.305 13.586 1 96.44 125 LYS A N 1
ATOM 966 C CA . LYS A 1 125 ? 14.398 13.883 14.32 1 96.44 125 LYS A CA 1
ATOM 967 C C . LYS A 1 125 ? 14.141 14.797 15.516 1 96.44 125 LYS A C 1
ATOM 969 O O . LYS A 1 125 ? 12.992 15.141 15.805 1 96.44 125 LYS A O 1
ATOM 974 N N . ALA A 1 126 ? 15.141 15.195 16.203 1 95.94 126 ALA A N 1
ATOM 975 C CA . ALA A 1 126 ? 15.023 16.016 17.406 1 95.94 126 ALA A CA 1
ATOM 976 C C . ALA A 1 126 ? 14.367 17.359 17.109 1 95.94 126 ALA A C 1
ATOM 978 O O . ALA A 1 126 ? 13.664 17.922 17.953 1 95.94 126 ALA A O 1
ATOM 979 N N . THR A 1 127 ? 14.539 17.844 15.906 1 96.56 127 THR A N 1
ATOM 980 C CA . THR A 1 127 ? 14 19.156 15.555 1 96.56 127 THR A CA 1
ATOM 981 C C . THR A 1 127 ? 12.766 19 14.664 1 96.56 127 THR A C 1
ATOM 983 O O . THR A 1 127 ? 11.797 19.766 14.812 1 96.56 127 THR A O 1
ATOM 986 N N . ALA A 1 128 ? 12.75 18 13.844 1 96.56 128 ALA A N 1
ATOM 987 C CA . ALA A 1 128 ? 11.656 17.844 12.883 1 96.56 128 ALA A CA 1
ATOM 988 C C . ALA A 1 128 ? 10.508 17.047 13.477 1 96.56 128 ALA A C 1
ATOM 990 O O . ALA A 1 128 ? 9.352 17.203 13.062 1 96.56 128 ALA A O 1
ATOM 991 N N . GLY A 1 129 ? 10.82 16.172 14.43 1 96.12 129 GLY A N 1
ATOM 992 C CA . GLY A 1 129 ? 9.82 15.281 15 1 96.12 129 GLY A CA 1
ATOM 993 C C . GLY A 1 129 ? 9.586 14.031 14.164 1 96.12 129 GLY A C 1
ATOM 994 O O . GLY A 1 129 ? 9.062 13.039 14.664 1 96.12 129 GLY A O 1
ATOM 995 N N . GLY A 1 130 ? 9.922 14.078 12.883 1 96.88 130 GLY A N 1
ATOM 996 C CA . GLY A 1 130 ? 9.734 12.969 11.961 1 96.88 130 GLY A CA 1
ATOM 997 C C . GLY A 1 130 ? 10.078 13.328 10.523 1 96.88 130 GLY A C 1
ATOM 998 O O . GLY A 1 130 ? 10.617 14.406 10.258 1 96.88 130 GLY A O 1
ATOM 999 N N . GLY A 1 131 ? 9.828 12.391 9.641 1 97.56 131 GLY A N 1
ATOM 1000 C CA . GLY A 1 131 ? 10.148 12.602 8.242 1 97.56 131 GLY A CA 1
ATOM 1001 C C . GLY A 1 131 ? 8.914 12.711 7.359 1 97.56 131 GLY A C 1
ATOM 1002 O O . GLY A 1 131 ? 8.055 13.555 7.598 1 97.56 131 GLY A O 1
ATOM 1003 N N . SER A 1 132 ? 8.875 11.836 6.371 1 96.81 132 SER A N 1
ATOM 1004 C CA . SER A 1 132 ? 7.855 11.93 5.332 1 96.81 132 SER A CA 1
ATOM 1005 C C . SER A 1 132 ? 6.461 11.703 5.906 1 96.81 132 SER A C 1
ATOM 1007 O O . SER A 1 132 ? 5.496 12.344 5.492 1 96.81 132 SER A O 1
ATOM 1009 N N . ILE A 1 133 ? 6.332 10.781 6.844 1 98.19 133 ILE A N 1
ATOM 1010 C CA . ILE A 1 133 ? 5.008 10.445 7.352 1 98.19 133 ILE A CA 1
ATOM 1011 C C . ILE A 1 133 ? 4.465 11.602 8.188 1 98.19 133 ILE A C 1
ATOM 1013 O O . ILE A 1 133 ? 3.273 11.914 8.125 1 98.19 133 ILE A O 1
ATOM 1017 N N . LEU A 1 134 ? 5.266 12.25 8.969 1 97.44 134 LEU A N 1
ATOM 1018 C CA . LEU A 1 134 ? 4.828 13.391 9.781 1 97.44 134 LEU A CA 1
ATOM 1019 C C . LEU A 1 134 ? 4.559 14.609 8.898 1 97.44 134 LEU A C 1
ATOM 1021 O O . LEU A 1 134 ? 3.57 15.312 9.102 1 97.44 134 LEU A O 1
ATOM 1025 N N . ASN A 1 135 ? 5.375 14.797 7.926 1 93.88 135 ASN A N 1
ATOM 1026 C CA . ASN A 1 135 ? 5.289 16 7.105 1 93.88 135 ASN A CA 1
ATOM 1027 C C . ASN A 1 135 ? 4.203 15.875 6.035 1 93.88 135 ASN A C 1
ATOM 1029 O O . ASN A 1 135 ? 3.551 16.859 5.688 1 93.88 135 ASN A O 1
ATOM 1033 N N . VAL A 1 136 ? 4.062 14.672 5.508 1 92.44 136 VAL A N 1
ATOM 1034 C CA . VAL A 1 136 ? 3.195 14.492 4.348 1 92.44 136 VAL A CA 1
ATOM 1035 C C . VAL A 1 136 ? 2.051 13.547 4.703 1 92.44 136 VAL A C 1
ATOM 1037 O O . VAL A 1 136 ? 0.881 13.859 4.465 1 92.44 136 VAL A O 1
ATOM 1040 N N . GLY A 1 137 ? 2.357 12.516 5.355 1 96.12 137 GLY A N 1
ATOM 1041 C CA . GLY A 1 137 ? 1.41 11.438 5.605 1 96.12 137 GLY A CA 1
ATOM 1042 C C . GLY A 1 137 ? 0.325 11.812 6.594 1 96.12 137 GLY A C 1
ATOM 1043 O O . GLY A 1 137 ? -0.799 11.312 6.512 1 96.12 137 GLY A O 1
ATOM 1044 N N . VAL A 1 138 ? 0.629 12.703 7.465 1 96.75 138 VAL A N 1
ATOM 1045 C CA . VAL A 1 138 ? -0.259 13.07 8.562 1 96.75 138 VAL A CA 1
ATOM 1046 C C . VAL A 1 138 ? -1.589 13.578 8.008 1 96.75 138 VAL A C 1
ATOM 1048 O O . VAL A 1 138 ? -2.643 13.359 8.609 1 96.75 138 VAL A O 1
ATOM 1051 N N . HIS A 1 139 ? -1.62 14.172 6.84 1 96.75 139 HIS A N 1
ATOM 1052 C CA . HIS A 1 139 ? -2.828 14.664 6.188 1 96.75 139 HIS A CA 1
ATOM 1053 C C . HIS A 1 139 ? -3.807 13.531 5.91 1 96.75 139 HIS A C 1
ATOM 1055 O O . HIS A 1 139 ? -5.023 13.727 5.973 1 96.75 139 HIS A O 1
ATOM 1061 N N . PHE A 1 140 ? -3.291 12.414 5.66 1 97.69 140 PHE A N 1
ATOM 1062 C CA . PHE A 1 140 ? -4.145 11.312 5.234 1 97.69 140 PHE A CA 1
ATOM 1063 C C . PHE A 1 140 ? -4.809 10.648 6.438 1 97.69 140 PHE A C 1
ATOM 1065 O O . PHE A 1 140 ? -5.895 10.086 6.316 1 97.69 140 PHE A O 1
ATOM 1072 N N . PHE A 1 141 ? -4.168 10.727 7.578 1 98.31 141 PHE A N 1
ATOM 1073 C CA . PHE A 1 141 ? -4.816 10.188 8.766 1 98.31 141 PHE A CA 1
ATOM 1074 C C . PHE A 1 141 ? -6.051 11.008 9.133 1 98.31 141 PHE A C 1
ATOM 1076 O O . PHE A 1 141 ? -7.094 10.445 9.477 1 98.31 141 PHE A O 1
ATOM 1083 N N . ASP A 1 142 ? -5.906 12.312 9.047 1 97.94 142 ASP A N 1
ATOM 1084 C CA . ASP A 1 142 ? -7.066 13.172 9.234 1 97.94 142 ASP A CA 1
ATOM 1085 C C . ASP A 1 142 ? -8.141 12.891 8.18 1 97.94 142 ASP A C 1
ATOM 1087 O O . ASP A 1 142 ? -9.32 12.797 8.5 1 97.94 142 ASP A O 1
ATOM 1091 N N . LEU A 1 143 ? -7.738 12.773 6.961 1 97.75 143 LEU A N 1
ATOM 1092 C CA . LEU A 1 143 ? -8.672 12.523 5.867 1 97.75 143 LEU A CA 1
ATOM 1093 C C . LEU A 1 143 ? -9.406 11.203 6.066 1 97.75 143 LEU A C 1
ATOM 1095 O O . LEU A 1 143 ? -10.625 11.125 5.883 1 97.75 143 LEU A O 1
ATOM 1099 N N . LEU A 1 144 ? -8.695 10.219 6.449 1 98.31 144 LEU A N 1
ATOM 1100 C CA . LEU A 1 144 ? -9.273 8.891 6.668 1 98.31 144 LEU A CA 1
ATOM 1101 C C . LEU A 1 144 ? -10.383 8.953 7.715 1 98.31 144 LEU A C 1
ATOM 1103 O O . LEU A 1 144 ? -11.484 8.445 7.488 1 98.31 144 LEU A O 1
ATOM 1107 N N . GLU A 1 145 ? -10.086 9.555 8.82 1 97.69 145 GLU A N 1
ATOM 1108 C CA . GLU A 1 145 ? -11.086 9.617 9.875 1 97.69 145 GLU A CA 1
ATOM 1109 C C . GLU A 1 145 ? -12.273 10.484 9.461 1 97.69 145 GLU A C 1
ATOM 1111 O O . GLU A 1 145 ? -13.414 10.188 9.82 1 97.69 145 GLU A O 1
ATOM 1116 N N . SER A 1 146 ? -11.969 11.516 8.719 1 97.56 146 SER A N 1
ATOM 1117 C CA . SER A 1 146 ? -13.031 12.391 8.242 1 97.56 146 SER A CA 1
ATOM 1118 C C . SER A 1 146 ? -13.953 11.656 7.27 1 97.56 146 SER A C 1
ATOM 1120 O O . SER A 1 146 ? -15.18 11.758 7.363 1 97.56 146 SER A O 1
ATOM 1122 N N . LEU A 1 147 ? -13.422 10.906 6.316 1 97.75 147 LEU A N 1
ATOM 1123 C CA . LEU A 1 147 ? -14.188 10.219 5.277 1 97.75 147 LEU A CA 1
ATOM 1124 C C . LEU A 1 147 ? -15.008 9.078 5.867 1 97.75 147 LEU A C 1
ATOM 1126 O O . LEU A 1 147 ? -16.172 8.898 5.508 1 97.75 147 LEU A O 1
ATOM 1130 N N . THR A 1 148 ? -14.438 8.367 6.793 1 97.56 148 THR A N 1
ATOM 1131 C CA . THR A 1 148 ? -15.055 7.141 7.293 1 97.56 148 THR A CA 1
ATOM 1132 C C . THR A 1 148 ? -15.898 7.43 8.531 1 97.56 148 THR A C 1
ATOM 1134 O O . THR A 1 148 ? -16.703 6.59 8.953 1 97.56 148 THR A O 1
ATOM 1137 N N . GLU A 1 149 ? -15.656 8.586 9.109 1 97.19 149 GLU A N 1
ATOM 1138 C CA . GLU A 1 149 ? -16.281 8.93 10.375 1 97.19 149 GLU A CA 1
ATOM 1139 C C . GLU A 1 149 ? -16.031 7.852 11.43 1 97.19 149 GLU A C 1
ATOM 1141 O O . GLU A 1 149 ? -16.938 7.449 12.148 1 97.19 149 GLU A O 1
ATOM 1146 N N . SER A 1 150 ? -14.852 7.352 11.406 1 96.69 150 SER A N 1
ATOM 1147 C CA . SER A 1 150 ? -14.359 6.297 12.289 1 96.69 150 SER A CA 1
ATOM 1148 C C . SER A 1 150 ? -12.93 6.574 12.734 1 96.69 150 SER A C 1
ATOM 1150 O O . SER A 1 150 ? -12.141 7.148 11.984 1 96.69 150 SER A O 1
ATOM 1152 N N . ARG A 1 151 ? -12.602 6.152 13.93 1 97.19 151 ARG A N 1
ATOM 1153 C CA . ARG A 1 151 ? -11.289 6.453 14.492 1 97.19 151 ARG A CA 1
ATOM 1154 C C . ARG A 1 151 ? -10.281 5.355 14.156 1 97.19 151 ARG A C 1
ATOM 1156 O O . ARG A 1 151 ? -10.625 4.172 14.156 1 97.19 151 ARG A O 1
ATOM 1163 N N . ILE A 1 152 ? -9.102 5.766 13.859 1 97.75 152 ILE A N 1
ATOM 1164 C CA . ILE A 1 152 ? -7.992 4.82 13.742 1 97.75 152 ILE A CA 1
ATOM 1165 C C . ILE A 1 152 ? -7.637 4.266 15.117 1 97.75 152 ILE A C 1
ATOM 1167 O O . ILE A 1 152 ? -7.297 5.02 16.031 1 97.75 152 ILE A O 1
ATOM 1171 N N . ILE A 1 153 ? -7.609 2.967 15.258 1 96.94 153 ILE A N 1
ATOM 1172 C CA . ILE A 1 153 ? -7.465 2.416 16.609 1 96.94 153 ILE A CA 1
ATOM 1173 C C . ILE A 1 153 ? -6.152 1.641 16.703 1 96.94 153 ILE A C 1
ATOM 1175 O O . ILE A 1 153 ? -5.688 1.341 17.797 1 96.94 153 ILE A O 1
ATOM 1179 N N . SER A 1 154 ? -5.562 1.312 15.602 1 96.44 154 SER A N 1
ATOM 1180 C CA . SER A 1 154 ? -4.266 0.639 15.617 1 96.44 154 SER A CA 1
ATOM 1181 C C . SER A 1 154 ? -3.504 0.88 14.32 1 96.44 154 SER A C 1
ATOM 1183 O O . SER A 1 154 ? -4.094 1.261 13.305 1 96.44 154 SER A O 1
ATOM 1185 N N . VAL A 1 155 ? -2.133 0.68 14.414 1 96.88 155 VAL A N 1
ATOM 1186 C CA . VAL A 1 155 ? -1.262 0.91 13.266 1 96.88 155 VAL A CA 1
ATOM 1187 C C . VAL A 1 155 ? -0.134 -0.12 13.258 1 96.88 155 VAL A C 1
ATOM 1189 O O . VAL A 1 155 ? 0.389 -0.485 14.312 1 96.88 155 VAL A O 1
ATOM 1192 N N . SER A 1 156 ? 0.13 -0.683 12.141 1 95.06 156 SER A N 1
ATOM 1193 C CA . SER A 1 156 ? 1.356 -1.398 11.805 1 95.06 156 SER A CA 1
ATOM 1194 C C . SER A 1 156 ? 2.164 -0.649 10.75 1 95.06 156 SER A C 1
ATOM 1196 O O . SER A 1 156 ? 1.646 -0.32 9.68 1 95.06 156 SER A O 1
ATOM 1198 N N . ALA A 1 157 ? 3.451 -0.406 11.07 1 96.12 157 ALA A N 1
ATOM 1199 C CA . ALA A 1 157 ? 4.184 0.492 10.188 1 96.12 157 ALA A CA 1
ATOM 1200 C C . ALA A 1 157 ? 5.625 0.022 10 1 96.12 157 ALA A C 1
ATOM 1202 O O . ALA A 1 157 ? 6.164 -0.694 10.844 1 96.12 157 ALA A O 1
ATOM 1203 N N . GLN A 1 158 ? 6.152 0.342 8.875 1 94.56 158 GLN A N 1
ATOM 1204 C CA . GLN A 1 158 ? 7.57 0.235 8.547 1 94.56 158 GLN A CA 1
ATOM 1205 C C . GLN A 1 158 ? 8.117 1.562 8.031 1 94.56 158 GLN A C 1
ATOM 1207 O O . GLN A 1 158 ? 7.453 2.256 7.258 1 94.56 158 GLN A O 1
ATOM 1212 N N . THR A 1 159 ? 9.328 1.849 8.492 1 96.31 159 THR A N 1
ATOM 1213 C CA . THR A 1 159 ? 10 3.045 7.992 1 96.31 159 THR A CA 1
ATOM 1214 C C . THR A 1 159 ? 11.438 2.73 7.59 1 96.31 159 THR A C 1
ATOM 1216 O O . THR A 1 159 ? 12.016 1.739 8.047 1 96.31 159 THR A O 1
ATOM 1219 N N . ARG A 1 160 ? 11.914 3.553 6.672 1 96.31 160 ARG A N 1
ATOM 1220 C CA . ARG A 1 160 ? 13.32 3.451 6.277 1 96.31 160 ARG A CA 1
ATOM 1221 C C . ARG A 1 160 ? 13.945 4.832 6.121 1 96.31 160 ARG A C 1
ATOM 1223 O O . ARG A 1 160 ? 13.266 5.793 5.758 1 96.31 160 ARG A O 1
ATOM 1230 N N . THR A 1 161 ? 15.172 4.879 6.516 1 96.88 161 THR A N 1
ATOM 1231 C CA . THR A 1 161 ? 16.094 5.969 6.199 1 96.88 161 THR A CA 1
ATOM 1232 C C . THR A 1 161 ? 17.25 5.473 5.344 1 96.88 161 THR A C 1
ATOM 1234 O O . THR A 1 161 ? 17.969 4.555 5.738 1 96.88 161 THR A O 1
ATOM 1237 N N . PHE A 1 162 ? 17.453 6.039 4.223 1 94.38 162 PHE A N 1
ATOM 1238 C CA . PHE A 1 162 ? 18.453 5.527 3.293 1 94.38 162 PHE A CA 1
ATOM 1239 C C . PHE A 1 162 ? 19.75 6.305 3.426 1 94.38 162 PHE A C 1
ATOM 1241 O O . PHE A 1 162 ? 20.844 5.734 3.293 1 94.38 162 PHE A O 1
ATOM 1248 N N . ARG A 1 163 ? 19.641 7.551 3.697 1 95.19 163 ARG A N 1
ATOM 1249 C CA . ARG A 1 163 ? 20.828 8.359 3.932 1 95.19 163 ARG A CA 1
ATOM 1250 C C . ARG A 1 163 ? 21.453 8.039 5.285 1 95.19 163 ARG A C 1
ATOM 1252 O O . ARG A 1 163 ? 20.75 7.832 6.27 1 95.19 163 ARG A O 1
ATOM 1259 N N . GLU A 1 164 ? 22.719 8.141 5.305 1 95.81 164 GLU A N 1
ATOM 1260 C CA . GLU A 1 164 ? 23.438 7.828 6.543 1 95.81 164 GLU A CA 1
ATOM 1261 C C . GLU A 1 164 ? 23.516 9.055 7.453 1 95.81 164 GLU A C 1
ATOM 1263 O O . GLU A 1 164 ? 23.719 8.922 8.664 1 95.81 164 GLU A O 1
ATOM 1268 N N . ASP A 1 165 ? 23.375 10.203 6.891 1 97.06 165 ASP A N 1
ATOM 1269 C CA . ASP A 1 165 ? 23.656 11.43 7.633 1 97.06 165 ASP A CA 1
ATOM 1270 C C . ASP A 1 165 ? 22.391 12.062 8.18 1 97.06 165 ASP A C 1
ATOM 1272 O O . ASP A 1 165 ? 22.406 13.188 8.672 1 97.06 165 ASP A O 1
ATOM 1276 N N . ILE A 1 166 ? 21.266 11.352 8.07 1 97.94 166 ILE A N 1
ATOM 1277 C CA . ILE A 1 166 ? 20.031 11.875 8.617 1 97.94 166 ILE A CA 1
ATOM 1278 C C . ILE A 1 166 ? 19.328 10.805 9.453 1 97.94 166 ILE A C 1
ATOM 1280 O O . ILE A 1 166 ? 19.75 9.641 9.445 1 97.94 166 ILE A O 1
ATOM 1284 N N . ASP A 1 167 ? 18.281 11.164 10.195 1 97.88 167 ASP A N 1
ATOM 1285 C CA . ASP A 1 167 ? 17.656 10.164 11.062 1 97.88 167 ASP A CA 1
ATOM 1286 C C . ASP A 1 167 ? 16.141 10.281 11.023 1 97.88 167 ASP A C 1
ATOM 1288 O O . ASP A 1 167 ? 15.453 9.906 11.984 1 97.88 167 ASP A O 1
ATOM 1292 N N . ILE A 1 168 ? 15.602 10.875 9.945 1 98 168 ILE A N 1
ATOM 1293 C CA . ILE A 1 168 ? 14.164 10.906 9.719 1 98 168 ILE A CA 1
ATOM 1294 C C . ILE A 1 168 ? 13.781 9.852 8.68 1 98 168 ILE A C 1
ATOM 1296 O O . ILE A 1 168 ? 14.641 9.336 7.961 1 98 168 ILE A O 1
ATOM 1300 N N . ASP A 1 169 ? 12.508 9.516 8.672 1 97.88 169 ASP A N 1
ATOM 1301 C CA . ASP A 1 169 ? 12.07 8.531 7.691 1 97.88 169 ASP A CA 1
ATOM 1302 C C . ASP A 1 169 ? 12.008 9.141 6.289 1 97.88 169 ASP A C 1
ATOM 1304 O O . ASP A 1 169 ? 11.445 10.219 6.102 1 97.88 169 ASP A O 1
ATOM 1308 N N . GLU A 1 170 ? 12.617 8.484 5.371 1 97.12 170 GLU A N 1
ATOM 1309 C CA . GLU A 1 170 ? 12.523 8.828 3.955 1 97.12 170 GLU A CA 1
ATOM 1310 C C . GLU A 1 170 ? 11.492 7.961 3.242 1 97.12 170 GLU A C 1
ATOM 1312 O O . GLU A 1 170 ? 11.094 8.258 2.111 1 97.12 170 GLU A O 1
ATOM 1317 N N . LEU A 1 171 ? 11.102 6.918 3.902 1 96.94 171 LEU A N 1
ATOM 1318 C CA . LEU A 1 171 ? 10.031 6.016 3.498 1 96.94 171 LEU A CA 1
ATOM 1319 C C . LEU A 1 171 ? 9.195 5.59 4.699 1 96.94 171 LEU A C 1
ATOM 1321 O O . LEU A 1 171 ? 9.742 5.238 5.746 1 96.94 171 LEU A O 1
ATOM 1325 N N . ALA A 1 172 ? 7.902 5.633 4.523 1 97.75 172 ALA A N 1
ATOM 1326 C CA . ALA A 1 172 ? 7 5.188 5.582 1 97.75 172 ALA A CA 1
ATOM 1327 C C . ALA A 1 172 ? 5.77 4.496 4.996 1 97.75 172 ALA A C 1
ATOM 1329 O O . ALA A 1 172 ? 5.121 5.031 4.094 1 97.75 172 ALA A O 1
ATOM 1330 N N . MET A 1 173 ? 5.504 3.355 5.48 1 96.5 173 MET A N 1
ATOM 1331 C CA . MET A 1 173 ? 4.316 2.574 5.137 1 96.5 173 MET A CA 1
ATOM 1332 C C . MET A 1 173 ? 3.494 2.26 6.383 1 96.5 173 MET A C 1
ATOM 1334 O O . MET A 1 173 ? 3.959 1.555 7.277 1 96.5 173 MET A O 1
ATOM 1338 N N . PHE A 1 174 ? 2.309 2.82 6.387 1 97.56 174 PHE A N 1
ATOM 1339 C CA . PHE A 1 174 ? 1.414 2.65 7.527 1 97.56 174 PHE A CA 1
ATOM 1340 C C . PHE A 1 174 ? 0.153 1.899 7.117 1 97.56 174 PHE A C 1
ATOM 1342 O O . PHE A 1 174 ? -0.531 2.295 6.168 1 97.56 174 PHE A O 1
ATOM 1349 N N . THR A 1 175 ? -0.138 0.792 7.742 1 96.56 175 THR A N 1
ATOM 1350 C CA . THR A 1 175 ? -1.447 0.153 7.676 1 96.56 175 THR A CA 1
ATOM 1351 C C . THR A 1 175 ? -2.232 0.393 8.961 1 96.56 175 THR A C 1
ATOM 1353 O O . THR A 1 175 ? -1.761 0.064 10.055 1 96.56 175 THR A O 1
ATOM 1356 N N . VAL A 1 176 ? -3.41 0.948 8.758 1 97.19 176 VAL A N 1
ATOM 1357 C CA . VAL A 1 176 ? -4.172 1.294 9.953 1 97.19 176 VAL A CA 1
ATOM 1358 C C . VAL A 1 176 ? -5.516 0.573 9.938 1 97.19 176 VAL A C 1
ATOM 1360 O O . VAL A 1 176 ? -6.031 0.226 8.875 1 97.19 176 VAL A O 1
ATOM 1363 N N . THR A 1 177 ? -6.023 0.332 11.125 1 95.62 177 THR A N 1
ATOM 1364 C CA . THR A 1 177 ? -7.359 -0.222 11.312 1 95.62 177 THR A CA 1
ATOM 1365 C C . THR A 1 177 ? -8.273 0.798 11.977 1 95.62 177 THR A C 1
ATOM 1367 O O . THR A 1 177 ? -7.891 1.443 12.953 1 95.62 177 THR A O 1
ATOM 1370 N N . MET A 1 178 ? -9.391 0.952 11.398 1 96.19 178 MET A N 1
ATOM 1371 C CA . MET A 1 178 ? -10.383 1.862 11.961 1 96.19 178 MET A CA 1
ATOM 1372 C C . MET A 1 178 ? -11.32 1.125 12.922 1 96.19 178 MET A C 1
ATOM 1374 O O . MET A 1 178 ? -11.484 -0.092 12.82 1 96.19 178 MET A O 1
ATOM 1378 N N . SER A 1 179 ? -11.945 1.817 13.805 1 95.88 179 SER A N 1
ATOM 1379 C CA . SER A 1 179 ? -12.82 1.233 14.812 1 95.88 179 SER A CA 1
ATOM 1380 C C . SER A 1 179 ? -14.031 0.561 14.172 1 95.88 179 SER A C 1
ATOM 1382 O O . SER A 1 179 ? -14.578 -0.401 14.711 1 95.88 179 SER A O 1
ATOM 1384 N N . SER A 1 180 ? -14.414 1.046 12.984 1 94.81 180 SER A N 1
ATOM 1385 C CA . SER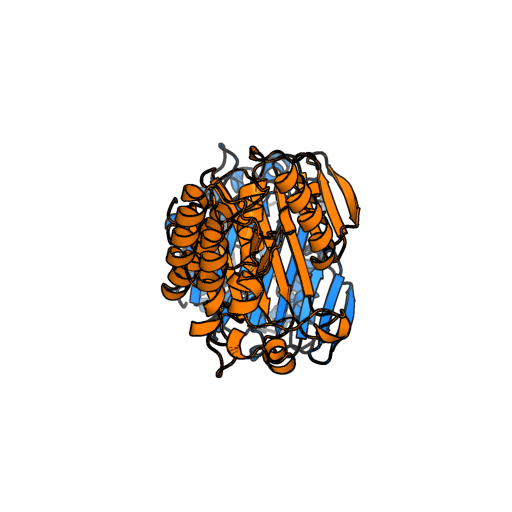 A 1 180 ? -15.578 0.487 12.297 1 94.81 180 SER A CA 1
ATOM 1386 C C . SER A 1 180 ? -15.18 -0.687 11.406 1 94.81 180 SER A C 1
ATOM 1388 O O . SER A 1 180 ? -16.031 -1.248 10.703 1 94.81 180 SER A O 1
ATOM 1390 N N . GLY A 1 181 ? -13.93 -0.986 11.352 1 91.75 181 GLY A N 1
ATOM 1391 C CA . GLY A 1 181 ? -13.516 -2.221 10.703 1 91.75 181 GLY A CA 1
ATOM 1392 C C . GLY A 1 181 ? -12.766 -1.99 9.406 1 91.75 181 GLY A C 1
ATOM 1393 O O . GLY A 1 181 ? -12.133 -2.908 8.875 1 91.75 181 GLY A O 1
ATOM 1394 N N . GLN A 1 182 ? -12.734 -0.81 8.844 1 94.81 182 GLN A N 1
ATOM 1395 C CA . GLN A 1 182 ? -12.008 -0.517 7.613 1 94.81 182 GLN A CA 1
ATOM 1396 C C . GLN A 1 182 ? -10.5 -0.645 7.824 1 94.81 182 GLN A C 1
ATOM 1398 O O . GLN A 1 182 ? -10 -0.413 8.93 1 94.81 182 GLN A O 1
ATOM 1403 N N . ILE A 1 183 ? -9.82 -1.039 6.777 1 94.94 183 ILE A N 1
ATOM 1404 C CA . ILE A 1 183 ? -8.367 -1.011 6.738 1 94.94 183 ILE A CA 1
ATOM 1405 C C . ILE A 1 183 ? -7.898 0.024 5.715 1 94.94 183 ILE A C 1
ATOM 1407 O O . ILE A 1 183 ? -8.484 0.155 4.641 1 94.94 183 ILE A O 1
ATOM 1411 N N . ALA A 1 184 ? -6.93 0.736 6.094 1 97.62 184 ALA A N 1
ATOM 1412 C CA . ALA A 1 184 ? -6.371 1.737 5.188 1 97.62 184 ALA A CA 1
ATOM 1413 C C . ALA A 1 184 ? -4.848 1.675 5.168 1 97.62 184 ALA A C 1
ATOM 1415 O O . ALA A 1 184 ? -4.23 1.142 6.09 1 97.62 184 ALA A O 1
ATOM 1416 N N . HIS A 1 185 ? -4.289 2.113 4.09 1 97.5 185 HIS A N 1
ATOM 1417 C CA . HIS A 1 185 ? -2.846 2.141 3.889 1 97.5 185 HIS A CA 1
ATOM 1418 C C . HIS A 1 185 ? -2.377 3.527 3.461 1 97.5 185 HIS A C 1
ATOM 1420 O O . HIS A 1 185 ? -2.98 4.148 2.58 1 97.5 185 HIS A O 1
ATOM 1426 N N . VAL A 1 186 ? -1.368 4.008 4.129 1 98.12 186 VAL A N 1
ATOM 1427 C CA . VAL A 1 186 ? -0.741 5.277 3.775 1 98.12 186 VAL A CA 1
ATOM 1428 C C . VAL A 1 186 ? 0.748 5.062 3.514 1 98.12 186 VAL A C 1
ATOM 1430 O O . VAL A 1 186 ? 1.472 4.566 4.379 1 98.12 186 VAL A O 1
ATOM 1433 N N . HIS A 1 187 ? 1.157 5.422 2.334 1 97.06 187 HIS A N 1
ATOM 1434 C CA . HIS A 1 187 ? 2.527 5.266 1.86 1 97.06 187 HIS A CA 1
ATOM 1435 C C . HIS A 1 187 ? 3.123 6.605 1.44 1 97.06 187 HIS A C 1
ATOM 1437 O O . HIS A 1 187 ? 2.672 7.211 0.467 1 97.06 187 HIS A O 1
ATOM 1443 N N . THR A 1 188 ? 4.16 7.051 2.178 1 96.81 188 THR A N 1
ATOM 1444 C CA . THR A 1 188 ? 4.805 8.312 1.852 1 96.81 188 THR A CA 1
ATOM 1445 C C . THR A 1 188 ? 6.32 8.148 1.78 1 96.81 188 THR A C 1
ATOM 1447 O O . THR A 1 188 ? 6.867 7.172 2.301 1 96.81 188 THR A O 1
ATOM 1450 N N . GLY A 1 189 ? 6.949 9.125 1.076 1 95.69 189 GLY A N 1
ATOM 1451 C CA . GLY A 1 189 ? 8.398 9.086 1.02 1 95.69 189 GLY A CA 1
ATOM 1452 C C . GLY A 1 189 ? 9.008 10.305 0.348 1 95.69 189 GLY A C 1
ATOM 1453 O O . GLY A 1 189 ? 8.32 11.023 -0.376 1 95.69 189 GLY A O 1
ATOM 1454 N N . TYR A 1 190 ? 10.312 10.539 0.694 1 94.38 190 TYR A N 1
ATOM 1455 C CA . TYR A 1 190 ? 11.141 11.539 0.035 1 94.38 190 TYR A CA 1
ATOM 1456 C C . TYR A 1 190 ? 12 10.906 -1.052 1 94.38 190 TYR A C 1
ATOM 1458 O O . TYR A 1 190 ? 13.219 11.094 -1.078 1 94.38 190 TYR A O 1
ATOM 1466 N N . LEU A 1 191 ? 11.32 10.234 -2.014 1 92.75 191 LEU A N 1
ATOM 1467 C CA . LEU A 1 191 ? 12.086 9.344 -2.881 1 92.75 191 LEU A CA 1
ATOM 1468 C C . LEU A 1 191 ? 11.844 9.68 -4.352 1 92.75 191 LEU A C 1
ATOM 1470 O O . LEU A 1 191 ? 12.43 9.062 -5.238 1 92.75 191 LEU A O 1
ATOM 1474 N N . TYR A 1 192 ? 10.938 10.578 -4.617 1 91.06 192 TYR A N 1
ATOM 1475 C CA . TYR A 1 192 ? 10.68 10.922 -6.012 1 91.06 192 TYR A CA 1
ATOM 1476 C C . TYR A 1 192 ? 11.789 11.797 -6.574 1 91.06 192 TYR A C 1
ATOM 1478 O O . TYR A 1 192 ? 12.172 12.789 -5.965 1 91.06 192 TYR A O 1
ATOM 1486 N N . PRO A 1 193 ? 12.297 11.289 -7.742 1 84.69 193 PRO A N 1
ATOM 1487 C CA . PRO A 1 193 ? 13.328 12.133 -8.359 1 84.69 193 PRO A CA 1
ATOM 1488 C C . PRO A 1 193 ? 12.766 13.422 -8.945 1 84.69 193 PRO A C 1
ATOM 1490 O O . PRO A 1 193 ? 11.602 13.469 -9.344 1 84.69 193 PRO A O 1
ATOM 1493 N N . GLY A 1 194 ? 13.586 14.312 -9.094 1 72.19 194 GLY A N 1
ATOM 1494 C CA . GLY A 1 194 ? 13.242 15.516 -9.836 1 72.19 194 GLY A CA 1
ATOM 1495 C C . GLY A 1 194 ? 13.586 16.797 -9.094 1 72.19 194 GLY A C 1
ATOM 1496 O O . GLY A 1 194 ? 14.219 16.75 -8.039 1 72.19 194 GLY A O 1
ATOM 1497 N N . THR A 1 195 ? 13.234 17.781 -9.812 1 58.97 195 THR A N 1
ATOM 1498 C CA . THR A 1 195 ? 13.469 19.141 -9.328 1 58.97 195 THR A CA 1
ATOM 1499 C C . THR A 1 195 ? 12.336 19.578 -8.406 1 58.97 195 THR A C 1
ATOM 1501 O O . THR A 1 195 ? 11.273 18.953 -8.367 1 58.97 195 THR A O 1
ATOM 1504 N N . PRO A 1 196 ? 12.586 20.391 -7.609 1 56.53 196 PRO A N 1
ATOM 1505 C CA . PRO A 1 196 ? 11.578 20.922 -6.688 1 56.53 196 PRO A CA 1
ATOM 1506 C C . PRO A 1 196 ? 10.227 21.125 -7.355 1 56.53 196 PRO A C 1
ATOM 1508 O O . PRO A 1 196 ? 9.18 20.938 -6.723 1 56.53 196 PRO A O 1
ATOM 1511 N N . ASP A 1 197 ? 10.188 21.484 -8.625 1 55.12 197 ASP A N 1
ATOM 1512 C CA . ASP A 1 197 ? 8.953 21.859 -9.297 1 55.12 197 ASP A CA 1
ATOM 1513 C C . ASP A 1 197 ? 8.18 20.625 -9.773 1 55.12 197 ASP A C 1
ATOM 1515 O O . ASP A 1 197 ? 6.977 20.703 -10.031 1 55.12 197 ASP A O 1
ATOM 1519 N N . ASP A 1 198 ? 8.797 19.547 -9.984 1 58.84 198 ASP A N 1
ATOM 1520 C CA . ASP A 1 198 ? 8.203 18.359 -10.609 1 58.84 198 ASP A CA 1
ATOM 1521 C C . ASP A 1 198 ? 8.414 17.125 -9.742 1 58.84 198 ASP A C 1
ATOM 1523 O O . ASP A 1 198 ? 8.664 16.031 -10.266 1 58.84 198 ASP A O 1
ATOM 1527 N N . GLN A 1 199 ? 7.938 17.219 -8.5 1 63.47 199 GLN A N 1
ATOM 1528 C CA . GLN A 1 199 ? 8.594 16.219 -7.68 1 63.47 199 GLN A CA 1
ATOM 1529 C C . GLN A 1 199 ? 7.582 15.445 -6.836 1 63.47 199 GLN A C 1
ATOM 1531 O O . GLN A 1 199 ? 7.793 15.242 -5.637 1 63.47 199 GLN A O 1
ATOM 1536 N N . ARG A 1 200 ? 6.445 15.078 -7.609 1 82.44 200 ARG A N 1
ATOM 1537 C CA . ARG A 1 200 ? 5.598 14.281 -6.727 1 82.44 200 ARG A CA 1
ATOM 1538 C C . ARG A 1 200 ? 4.867 13.195 -7.508 1 82.44 200 ARG A C 1
ATOM 1540 O O . ARG A 1 200 ? 4.641 13.328 -8.711 1 82.44 200 ARG A O 1
ATOM 1547 N N . GLU A 1 201 ? 4.574 12.203 -6.91 1 86.75 201 GLU A N 1
ATOM 1548 C CA . GLU A 1 201 ? 3.688 11.133 -7.352 1 86.75 201 GLU A CA 1
ATOM 1549 C C . GLU A 1 201 ? 2.574 10.891 -6.336 1 86.75 201 GLU A C 1
ATOM 1551 O O . GLU A 1 201 ? 2.842 10.688 -5.148 1 86.75 201 GLU A O 1
ATOM 1556 N N . PHE A 1 202 ? 1.438 11.031 -6.895 1 90.31 202 PHE A N 1
ATOM 1557 C CA . PHE A 1 202 ? 0.275 10.75 -6.062 1 90.31 202 PHE A CA 1
ATOM 1558 C C . PHE A 1 202 ? -0.604 9.68 -6.695 1 90.31 202 PHE A C 1
ATOM 1560 O O . PHE A 1 202 ? -0.901 9.742 -7.891 1 90.31 202 PHE A O 1
ATOM 1567 N N . GLY A 1 203 ? -0.995 8.688 -5.906 1 90.81 203 GLY A N 1
ATOM 1568 C CA . GLY A 1 203 ? -1.937 7.656 -6.312 1 90.81 203 GLY A CA 1
ATOM 1569 C C . GLY A 1 203 ? -2.777 7.125 -5.168 1 90.81 203 GLY A C 1
ATOM 1570 O O . GLY A 1 203 ? -2.34 7.133 -4.016 1 90.81 203 GLY A O 1
ATOM 1571 N N . PHE A 1 204 ? -3.982 6.684 -5.527 1 93.31 204 PHE A N 1
ATOM 1572 C CA . PHE A 1 204 ? -4.82 6.113 -4.48 1 93.31 204 PHE A CA 1
ATOM 1573 C C . PHE A 1 204 ? -5.812 5.113 -5.066 1 93.31 204 PHE A C 1
ATOM 1575 O O . PHE A 1 204 ? -6.027 5.082 -6.277 1 93.31 204 PHE A O 1
ATOM 1582 N N . SER A 1 205 ? -6.328 4.281 -4.238 1 94 205 SER A N 1
ATOM 1583 C CA . SER A 1 205 ? -7.402 3.338 -4.527 1 94 205 SER A CA 1
ATOM 1584 C C . SER A 1 205 ? -8.344 3.184 -3.336 1 94 205 SER A C 1
ATOM 1586 O O . SER A 1 205 ? -7.891 3.088 -2.193 1 94 205 SER A O 1
ATOM 1588 N N . VAL A 1 206 ? -9.594 3.211 -3.623 1 96.5 206 VAL A N 1
ATOM 1589 C CA . VAL A 1 206 ? -10.617 3.115 -2.588 1 96.5 206 VAL A CA 1
ATOM 1590 C C . VAL A 1 206 ? -11.68 2.105 -3.008 1 96.5 206 VAL A C 1
ATOM 1592 O O . VAL A 1 206 ? -12.203 2.174 -4.121 1 96.5 206 VAL A O 1
ATOM 1595 N N . SER A 1 207 ? -11.945 1.208 -2.127 1 95.38 207 SER A N 1
ATOM 1596 C CA . SER A 1 207 ? -13.062 0.286 -2.316 1 95.38 207 SER A CA 1
ATOM 1597 C C . SER A 1 207 ? -14.234 0.651 -1.419 1 95.38 207 SER A C 1
ATOM 1599 O O . SER A 1 207 ? -14.07 0.852 -0.215 1 95.38 207 SER A O 1
ATOM 1601 N N . HIS A 1 208 ? -15.305 0.796 -2.014 1 95.75 208 HIS A N 1
ATOM 1602 C CA . HIS A 1 208 ? -16.594 1.075 -1.392 1 95.75 208 HIS A CA 1
ATOM 1603 C C . HIS A 1 208 ? -17.641 0.057 -1.821 1 95.75 208 HIS A C 1
ATOM 1605 O O . HIS A 1 208 ? -17.5 -0.578 -2.869 1 95.75 208 HIS A O 1
ATOM 1611 N N . ASP A 1 209 ? -18.641 -0.136 -1.01 1 92.19 209 ASP A N 1
ATOM 1612 C CA . ASP A 1 209 ? -19.656 -1.145 -1.327 1 92.19 209 ASP A CA 1
ATOM 1613 C C . ASP A 1 209 ? -20.375 -0.805 -2.627 1 92.19 209 ASP A C 1
ATOM 1615 O O . ASP A 1 209 ? -20.859 -1.697 -3.324 1 92.19 209 ASP A O 1
ATOM 1619 N N . THR A 1 210 ? -20.359 0.518 -3.018 1 92.56 210 THR A N 1
ATOM 1620 C CA . THR A 1 210 ? -21.125 0.903 -4.199 1 92.56 210 THR A CA 1
ATOM 1621 C C . THR A 1 210 ? -20.188 1.268 -5.352 1 92.56 210 THR A C 1
ATOM 1623 O O . THR A 1 210 ? -20.641 1.486 -6.477 1 92.56 210 THR A O 1
ATOM 1626 N N . ALA A 1 211 ? -18.875 1.327 -5.047 1 93.69 211 ALA A N 1
ATOM 1627 C CA . ALA A 1 211 ? -18 1.78 -6.117 1 93.69 211 ALA A CA 1
ATOM 1628 C C . ALA A 1 211 ? -16.547 1.448 -5.805 1 93.69 211 ALA A C 1
ATOM 1630 O O . ALA A 1 211 ? -16.203 1.121 -4.668 1 93.69 211 ALA A O 1
ATOM 1631 N N . TYR A 1 212 ? -15.781 1.422 -6.777 1 93.81 212 TYR A N 1
ATOM 1632 C CA . TYR A 1 212 ? -14.32 1.437 -6.695 1 93.81 212 TYR A CA 1
ATOM 1633 C C . TYR A 1 212 ? -13.758 2.715 -7.301 1 93.81 212 TYR A C 1
ATOM 1635 O O . TYR A 1 212 ? -14.117 3.094 -8.414 1 93.81 212 TYR A O 1
ATOM 1643 N N . VAL A 1 213 ? -12.867 3.414 -6.543 1 94.62 213 VAL A N 1
ATOM 1644 C CA . VAL A 1 213 ? -12.328 4.695 -6.984 1 94.62 213 VAL A CA 1
ATOM 1645 C C . VAL A 1 213 ? -10.805 4.625 -7.035 1 94.62 213 VAL A C 1
ATOM 1647 O O . VAL A 1 213 ? -10.164 4.121 -6.105 1 94.62 213 VAL A O 1
ATOM 1650 N N . GLN A 1 214 ? -10.281 5.078 -8.102 1 92.25 214 GLN A N 1
ATOM 1651 C CA . GLN A 1 214 ? -8.828 5.125 -8.211 1 92.25 214 GLN A CA 1
ATOM 1652 C C . GLN A 1 214 ? -8.359 6.469 -8.773 1 92.25 214 GLN A C 1
ATOM 1654 O O . GLN A 1 214 ? -9.102 7.129 -9.5 1 92.25 214 GLN A O 1
ATOM 1659 N N . GLY A 1 215 ? -7.25 6.84 -8.359 1 89.5 215 GLY A N 1
ATOM 1660 C CA . GLY A 1 215 ? -6.652 8.062 -8.867 1 89.5 215 GLY A CA 1
ATOM 1661 C C . GLY A 1 215 ? -5.207 7.895 -9.289 1 89.5 215 GLY A C 1
ATOM 1662 O O . GLY A 1 215 ? -4.457 7.137 -8.672 1 89.5 215 GLY A O 1
ATOM 1663 N N . PHE A 1 216 ? -4.898 8.531 -10.375 1 80.12 216 PHE A N 1
ATOM 1664 C CA . PHE A 1 216 ? -3.543 8.617 -10.906 1 80.12 216 PHE A CA 1
ATOM 1665 C C . PHE A 1 216 ? -3.322 9.953 -11.609 1 80.12 216 PHE A C 1
ATOM 1667 O O . PHE A 1 216 ? -4.215 10.453 -12.297 1 80.12 216 PHE A O 1
ATOM 1674 N N . ALA A 1 217 ? -2.131 10.453 -11.391 1 77.12 217 ALA A N 1
ATOM 1675 C CA . ALA A 1 217 ? -1.835 11.773 -11.945 1 77.12 217 ALA A CA 1
ATOM 1676 C C . ALA A 1 217 ? -2.887 12.797 -11.516 1 77.12 217 ALA A C 1
ATOM 1678 O O . ALA A 1 217 ? -3.137 12.977 -10.32 1 77.12 217 ALA A O 1
ATOM 1679 N N . ASP A 1 218 ? -3.602 13.336 -12.508 1 81.38 218 ASP A N 1
ATOM 1680 C CA . ASP A 1 218 ? -4.621 14.328 -12.188 1 81.38 218 ASP A CA 1
ATOM 1681 C C . ASP A 1 218 ? -6.023 13.789 -12.461 1 81.38 218 ASP A C 1
ATOM 1683 O O . ASP A 1 218 ? -6.965 14.562 -12.648 1 81.38 218 ASP A O 1
ATOM 1687 N N . GLN A 1 219 ? -6.102 12.422 -12.453 1 87.12 219 GLN A N 1
ATOM 1688 C CA . GLN A 1 219 ? -7.383 11.82 -12.805 1 87.12 219 GLN A CA 1
ATOM 1689 C C . GLN A 1 219 ? -7.918 10.961 -11.664 1 87.12 219 GLN A C 1
ATOM 1691 O O . GLN A 1 219 ? -7.145 10.352 -10.922 1 87.12 219 GLN A O 1
ATOM 1696 N N . ILE A 1 220 ? -9.234 10.992 -11.539 1 91.94 220 ILE A N 1
ATOM 1697 C CA . ILE A 1 220 ? -9.969 10.07 -10.672 1 91.94 220 ILE A CA 1
ATOM 1698 C C . ILE A 1 220 ? -10.945 9.25 -11.508 1 91.94 220 ILE A C 1
ATOM 1700 O O . ILE A 1 220 ? -11.672 9.797 -12.344 1 91.94 220 ILE A O 1
ATOM 1704 N N . VAL A 1 221 ? -10.906 8.016 -11.375 1 91.06 221 VAL A N 1
ATOM 1705 C CA . VAL A 1 221 ? -11.828 7.113 -12.055 1 91.06 221 VAL A CA 1
ATOM 1706 C C . VAL A 1 221 ? -12.711 6.41 -11.023 1 91.06 221 VAL A C 1
ATOM 1708 O O . VAL A 1 221 ? -12.203 5.828 -10.062 1 91.06 221 VAL A O 1
ATOM 1711 N N . VAL A 1 222 ? -13.984 6.52 -11.234 1 92.06 222 VAL A N 1
ATOM 1712 C CA . VAL A 1 222 ? -14.961 5.871 -10.367 1 92.06 222 VAL A CA 1
ATOM 1713 C C . VAL A 1 222 ? -15.703 4.781 -11.141 1 92.06 222 VAL A C 1
ATOM 1715 O O . VAL A 1 222 ? -16.328 5.059 -12.164 1 92.06 222 VAL A O 1
ATOM 1718 N N . LYS A 1 223 ? -15.57 3.619 -10.695 1 91.19 223 LYS A N 1
ATOM 1719 C CA . LYS A 1 223 ? -16.344 2.504 -11.242 1 91.19 223 LYS A CA 1
ATOM 1720 C C . LYS A 1 223 ? -17.438 2.062 -10.266 1 91.19 223 LYS A C 1
ATOM 1722 O O . LYS A 1 223 ? -17.141 1.535 -9.195 1 91.19 223 LYS A O 1
ATOM 1727 N N . SER A 1 224 ? -18.641 2.221 -10.742 1 89.94 224 SER A N 1
ATOM 1728 C CA . SER A 1 224 ? -19.766 1.858 -9.883 1 89.94 224 SER A CA 1
ATOM 1729 C C . SER A 1 224 ? -20 0.349 -9.867 1 89.94 224 SER A C 1
ATOM 1731 O O . SER A 1 224 ? -19.484 -0.366 -10.734 1 89.94 224 SER A O 1
ATOM 1733 N N . ALA A 1 225 ? -20.75 -0.148 -8.898 1 84.44 225 ALA A N 1
ATOM 1734 C CA . ALA A 1 225 ? -21.047 -1.569 -8.734 1 84.44 225 ALA A CA 1
ATOM 1735 C C . ALA A 1 225 ? -21.781 -2.123 -9.945 1 84.44 225 ALA A C 1
ATOM 1737 O O . ALA A 1 225 ? -21.656 -3.303 -10.281 1 84.44 225 ALA A O 1
ATOM 1738 N N . ASP A 1 226 ? -22.469 -1.262 -10.586 1 79.94 226 ASP A N 1
ATOM 1739 C CA . ASP A 1 226 ? -23.25 -1.711 -11.734 1 79.94 226 ASP A CA 1
ATOM 1740 C C . ASP A 1 226 ? -22.406 -1.688 -13.008 1 79.94 226 ASP A C 1
ATOM 1742 O O . ASP A 1 226 ? -22.922 -1.97 -14.094 1 79.94 226 ASP A O 1
ATOM 1746 N N . GLY A 1 227 ? -21.203 -1.257 -12.844 1 78.56 227 GLY A N 1
ATOM 1747 C CA . GLY A 1 227 ? -20.25 -1.397 -13.938 1 78.56 227 GLY A CA 1
ATOM 1748 C C . GLY A 1 227 ? -20.047 -0.109 -14.711 1 78.56 227 GLY A C 1
ATOM 1749 O O . GLY A 1 227 ? -19.219 -0.055 -15.625 1 78.56 227 GLY A O 1
ATOM 1750 N N . VAL A 1 228 ? -20.75 0.975 -14.32 1 86.06 228 VAL A N 1
ATOM 1751 C CA . VAL A 1 228 ? -20.609 2.252 -15.016 1 86.06 228 VAL A CA 1
ATOM 1752 C C . VAL A 1 228 ? -19.359 2.98 -14.516 1 86.06 228 VAL A C 1
ATOM 1754 O O . VAL A 1 228 ? -19.109 3.027 -13.312 1 86.06 228 VAL A O 1
ATOM 1757 N N . SER A 1 229 ? -18.547 3.512 -15.469 1 88.81 229 SER A N 1
ATOM 1758 C CA . SER A 1 229 ? -17.328 4.23 -15.117 1 88.81 229 SER A CA 1
ATOM 1759 C C . SER A 1 229 ? -17.438 5.715 -15.43 1 88.81 229 SER A C 1
ATOM 1761 O O . SER A 1 229 ? -18.031 6.094 -16.453 1 88.81 229 SER A O 1
ATOM 1763 N N . ARG A 1 230 ? -16.969 6.516 -14.562 1 90.06 230 ARG A N 1
ATOM 1764 C CA . ARG A 1 230 ? -16.828 7.949 -14.805 1 90.06 230 ARG A CA 1
ATOM 1765 C C . ARG A 1 230 ? -15.445 8.438 -14.398 1 90.06 230 ARG A C 1
ATOM 1767 O O . ARG A 1 230 ? -14.805 7.852 -13.523 1 90.06 230 ARG A O 1
ATOM 1774 N N . SER A 1 231 ? -15.008 9.422 -15.062 1 90.12 231 SER A N 1
ATOM 1775 C CA . SER A 1 231 ? -13.711 10.016 -14.75 1 90.12 231 SER A CA 1
ATOM 1776 C C . SER A 1 231 ? -13.828 11.531 -14.586 1 90.12 231 SER A C 1
ATOM 1778 O O . SER A 1 231 ? -14.75 12.156 -15.109 1 90.12 231 SER A O 1
ATOM 1780 N N . ALA A 1 232 ? -12.961 12.07 -13.766 1 88.19 232 ALA A N 1
ATOM 1781 C CA . ALA A 1 232 ? -12.875 13.516 -13.562 1 88.19 232 ALA A CA 1
ATOM 1782 C C . ALA A 1 232 ? -11.43 13.953 -13.352 1 88.19 232 ALA A C 1
ATOM 1784 O O . ALA A 1 232 ? -10.586 13.156 -12.93 1 88.19 232 ALA A O 1
ATOM 1785 N N . THR A 1 233 ? -11.227 15.133 -13.75 1 88.62 233 THR A N 1
ATOM 1786 C CA . THR A 1 233 ? -9.945 15.75 -13.438 1 88.62 233 THR A CA 1
ATOM 1787 C C . THR A 1 233 ? -9.969 16.391 -12.055 1 88.62 233 THR A C 1
ATOM 1789 O O . THR A 1 233 ? -10.93 17.078 -11.695 1 88.62 233 THR A O 1
ATOM 1792 N N . VAL A 1 234 ? -8.953 16.047 -11.305 1 84.06 234 VAL A N 1
ATOM 1793 C CA . VAL A 1 234 ? -8.883 16.578 -9.945 1 84.06 234 VAL A CA 1
ATOM 1794 C C . VAL A 1 234 ? -7.547 17.312 -9.75 1 84.06 234 VAL A C 1
ATOM 1796 O O . VAL A 1 234 ? -6.547 16.969 -10.383 1 84.06 234 VAL A O 1
ATOM 1799 N N . GLU A 1 235 ? -7.594 18.375 -8.945 1 81.06 235 GLU A N 1
ATOM 1800 C CA . GLU A 1 235 ? -6.379 19.078 -8.57 1 81.06 235 GLU A CA 1
ATOM 1801 C C . GLU A 1 235 ? -5.648 18.375 -7.438 1 81.06 235 GLU A C 1
ATOM 1803 O O . GLU A 1 235 ? -6.191 18.219 -6.34 1 81.06 235 GLU A O 1
ATOM 1808 N N . TYR A 1 236 ? -4.406 18 -7.758 1 76.69 236 TYR A N 1
ATOM 1809 C CA . TYR A 1 236 ? -3.674 17.297 -6.719 1 76.69 236 TYR A CA 1
ATOM 1810 C C . TYR A 1 236 ? -2.607 18.188 -6.094 1 76.69 236 TYR A C 1
ATOM 1812 O O . TYR A 1 236 ? -2.02 17.828 -5.066 1 76.69 236 TYR A O 1
ATOM 1820 N N . ASN A 1 237 ? -2.404 19.312 -6.707 1 78.56 237 ASN A N 1
ATOM 1821 C CA . ASN A 1 237 ? -1.535 20.281 -6.051 1 78.56 237 ASN A CA 1
ATOM 1822 C C . ASN A 1 237 ? -2.176 20.844 -4.785 1 78.56 237 ASN A C 1
ATOM 1824 O O . ASN A 1 237 ? -3.062 21.688 -4.859 1 78.56 237 ASN A O 1
ATOM 1828 N N . THR A 1 238 ? -1.626 20.453 -3.729 1 82.31 238 THR A N 1
ATOM 1829 C CA . THR A 1 238 ? -2.221 20.766 -2.436 1 82.31 238 THR A CA 1
ATOM 1830 C C . THR A 1 238 ? -2.111 22.25 -2.141 1 82.31 238 THR A C 1
ATOM 1832 O O . THR A 1 238 ? -2.883 22.797 -1.342 1 82.31 238 THR A O 1
ATOM 1835 N N . ASP A 1 239 ? -1.242 22.938 -2.787 1 85.12 239 ASP A N 1
ATOM 1836 C CA . ASP A 1 239 ? -1.032 24.359 -2.539 1 85.12 239 ASP A CA 1
ATOM 1837 C C . ASP A 1 239 ? -2.275 25.172 -2.896 1 85.12 239 ASP A C 1
ATOM 1839 O O . ASP A 1 239 ? -2.539 26.219 -2.295 1 85.12 239 ASP A O 1
ATOM 1843 N N . GLU A 1 240 ? -3.004 24.625 -3.762 1 90 240 GLU A N 1
ATOM 1844 C CA . GLU A 1 240 ? -4.18 25.328 -4.258 1 90 240 GLU A CA 1
ATOM 1845 C C . GLU A 1 240 ? -5.285 25.375 -3.211 1 90 240 GLU A C 1
ATOM 1847 O O . GLU A 1 240 ? -6.211 26.172 -3.307 1 90 240 GLU A O 1
ATOM 1852 N N . PHE A 1 241 ? -5.141 24.609 -2.232 1 94.12 241 PHE A N 1
ATOM 1853 C CA . PHE A 1 241 ? -6.25 24.469 -1.292 1 94.12 241 PHE A CA 1
ATOM 1854 C C . PHE A 1 241 ? -6.008 25.312 -0.048 1 94.12 241 PHE A C 1
ATOM 1856 O O . PHE A 1 241 ? -6.922 25.531 0.749 1 94.12 241 PHE A O 1
ATOM 1863 N N . TYR A 1 242 ? -4.832 25.875 0.114 1 95.38 242 TYR A N 1
ATOM 1864 C CA . TYR A 1 242 ? -4.531 26.703 1.28 1 95.38 242 TYR A CA 1
ATOM 1865 C C . TYR A 1 242 ? -5.41 27.953 1.311 1 95.38 242 TYR A C 1
ATOM 1867 O O . TYR A 1 242 ? -6.027 28.25 2.334 1 95.38 242 TYR A O 1
ATOM 1875 N N . PRO A 1 243 ? -5.559 28.641 0.151 1 96.19 243 PRO A N 1
ATOM 1876 C CA . PRO A 1 243 ? -6.426 29.812 0.184 1 96.19 243 PRO A CA 1
ATOM 1877 C C . PRO A 1 243 ? -7.887 29.469 0.459 1 96.19 243 PRO A C 1
ATOM 1879 O O . PRO A 1 243 ? -8.594 30.234 1.117 1 96.19 243 PRO A O 1
ATOM 1882 N N . ILE A 1 244 ? -8.297 28.359 -0.022 1 96.5 244 ILE A N 1
ATOM 1883 C CA . ILE A 1 244 ? -9.664 27.906 0.196 1 96.5 244 ILE A CA 1
ATOM 1884 C C . ILE A 1 244 ? -9.883 27.625 1.68 1 96.5 244 ILE A C 1
ATOM 1886 O O . ILE A 1 244 ? -10.844 28.109 2.277 1 96.5 244 ILE A O 1
ATOM 1890 N N . PHE A 1 245 ? -8.992 26.984 2.197 1 97.75 245 PHE A N 1
ATOM 1891 C CA . PHE A 1 245 ? -9.078 26.625 3.611 1 97.75 245 PHE A CA 1
ATOM 1892 C C . PHE A 1 245 ? -9.055 27.891 4.48 1 97.75 245 PHE A C 1
ATOM 1894 O O . PHE A 1 245 ? -9.867 28.031 5.395 1 97.75 245 PHE A O 1
ATOM 1901 N N . PHE A 1 246 ? -8.125 28.734 4.133 1 97.31 246 PHE A N 1
ATOM 1902 C CA . PHE A 1 246 ? -7.934 29.938 4.938 1 97.31 246 PHE A CA 1
ATOM 1903 C C . PHE A 1 246 ? -9.164 30.828 4.887 1 97.31 246 PHE A C 1
ATOM 1905 O O . PHE A 1 246 ? -9.578 31.391 5.906 1 97.31 246 PHE A O 1
ATOM 1912 N N . ARG A 1 247 ? -9.773 30.984 3.771 1 97.81 247 ARG A N 1
ATOM 1913 C CA . ARG A 1 247 ? -11 31.781 3.643 1 97.81 247 ARG A CA 1
ATOM 1914 C C . ARG A 1 247 ? -12.125 31.188 4.488 1 97.81 247 ARG A C 1
ATOM 1916 O O . ARG A 1 247 ? -12.852 31.922 5.156 1 97.81 247 ARG A O 1
ATOM 1923 N N . ASP A 1 248 ? -12.211 29.922 4.391 1 97.62 248 ASP A N 1
ATOM 1924 C CA . ASP A 1 248 ? -13.219 29.25 5.211 1 97.62 248 ASP A CA 1
ATOM 1925 C C . ASP A 1 248 ? -12.938 29.469 6.699 1 97.62 248 ASP A C 1
ATOM 1927 O O . ASP A 1 248 ? -13.859 29.719 7.477 1 97.62 248 ASP A O 1
ATOM 1931 N N . ALA A 1 249 ? -11.695 29.359 7.117 1 98.06 249 ALA A N 1
ATOM 1932 C CA . ALA A 1 249 ? -11.305 29.547 8.516 1 98.06 249 ALA A CA 1
ATOM 1933 C C . ALA A 1 249 ? -11.656 30.938 9.016 1 98.06 249 ALA A C 1
ATOM 1935 O O . ALA A 1 249 ? -12.219 31.094 10.102 1 98.06 249 ALA A O 1
ATOM 1936 N N . LEU A 1 250 ? -11.367 31.906 8.203 1 98.19 250 LEU A N 1
ATOM 1937 C CA . LEU A 1 250 ? -11.664 33.281 8.586 1 98.19 250 LEU A CA 1
ATOM 1938 C C . LEU A 1 250 ? -13.164 33.5 8.688 1 98.19 250 LEU A C 1
ATOM 1940 O O . LEU A 1 250 ? -13.633 34.219 9.594 1 98.19 250 LEU A O 1
ATOM 1944 N N . ALA A 1 251 ? -13.883 32.969 7.777 1 98.44 251 ALA A N 1
ATOM 1945 C CA . ALA A 1 251 ? -15.336 33.094 7.797 1 98.44 251 ALA A CA 1
ATOM 1946 C C . ALA A 1 251 ? -15.93 32.469 9.055 1 98.44 251 ALA A C 1
ATOM 1948 O O . ALA A 1 251 ? -16.797 33.031 9.703 1 98.44 251 ALA A O 1
ATOM 1949 N N . ARG A 1 252 ? -15.477 31.344 9.367 1 98.25 252 ARG A N 1
ATOM 1950 C CA . ARG A 1 252 ? -15.945 30.641 10.555 1 98.25 252 ARG A CA 1
ATOM 1951 C C . ARG A 1 252 ? -15.594 31.422 11.82 1 98.25 252 ARG A C 1
ATOM 1953 O O . ARG A 1 252 ? -16.422 31.578 12.711 1 98.25 252 ARG A O 1
ATOM 1960 N N . CYS A 1 253 ? -14.359 31.891 11.844 1 98.19 253 CYS A N 1
ATOM 1961 C CA . CYS A 1 253 ? -13.898 32.688 12.984 1 98.19 253 CYS A CA 1
ATOM 1962 C C . CYS A 1 253 ? -14.773 33.906 13.188 1 98.19 253 CYS A C 1
ATOM 1964 O O . CYS A 1 253 ? -15.227 34.188 14.305 1 98.19 253 CYS A O 1
ATOM 1966 N N . ARG A 1 254 ? -15.07 34.594 12.141 1 97.69 254 ARG A N 1
ATOM 1967 C CA . ARG A 1 254 ? -15.891 35.812 12.195 1 97.69 254 ARG A CA 1
ATOM 1968 C C . ARG A 1 254 ? -17.312 35.5 12.656 1 97.69 254 ARG A C 1
ATOM 1970 O O . ARG A 1 254 ? -17.922 36.281 13.359 1 97.69 254 ARG A O 1
ATOM 1977 N N . ALA A 1 255 ? -17.781 34.375 12.312 1 98 255 ALA A N 1
ATOM 1978 C CA . ALA A 1 255 ? -19.156 34 12.609 1 98 255 ALA A CA 1
ATOM 1979 C C . ALA A 1 255 ? -19.25 33.344 13.992 1 98 255 ALA A C 1
ATOM 1981 O O . ALA A 1 255 ? -20.344 33 14.43 1 98 255 ALA A O 1
ATOM 1982 N N . GLY A 1 256 ? -18.156 33.125 14.609 1 96.88 256 GLY A N 1
ATOM 1983 C CA . GLY A 1 256 ? -18.156 32.5 15.914 1 96.88 256 GLY A CA 1
ATOM 1984 C C . GLY A 1 256 ? -18.391 31 15.836 1 96.88 256 GLY A C 1
ATOM 1985 O O . GLY A 1 256 ? -18.906 30.391 16.781 1 96.88 256 GLY A O 1
ATOM 1986 N N . GLN A 1 257 ? -18.125 30.422 14.656 1 97.38 257 GLN A N 1
ATOM 1987 C CA . GLN A 1 257 ? -18.266 28.984 14.453 1 97.38 257 GLN A CA 1
ATOM 1988 C C . GLN A 1 257 ? -16.984 28.234 14.805 1 97.38 257 GLN A C 1
ATOM 1990 O O . GLN A 1 257 ? -15.906 28.844 14.867 1 97.38 257 GLN A O 1
ATOM 1995 N N . ARG A 1 258 ? -17.141 26.984 15.094 1 96.81 258 ARG A N 1
ATOM 1996 C CA . ARG A 1 258 ? -15.969 26.141 15.312 1 96.81 258 ARG A CA 1
ATOM 1997 C C . ARG A 1 258 ? -15.172 25.984 14.023 1 96.81 258 ARG A C 1
ATOM 1999 O O . ARG A 1 258 ? -15.734 26.031 12.922 1 96.81 258 ARG A O 1
ATOM 2006 N N . PRO A 1 259 ? -13.883 25.781 14.211 1 97.94 259 PRO A N 1
ATOM 2007 C CA . PRO A 1 259 ? -13.109 25.516 13 1 97.94 259 PRO A CA 1
ATOM 2008 C C . PRO A 1 259 ? -13.477 24.188 12.344 1 97.94 259 PRO A C 1
ATOM 2010 O O . PRO A 1 259 ? -14.008 23.297 13.008 1 97.94 259 PRO A O 1
ATOM 2013 N N . LEU A 1 260 ? -13.234 24.094 11.047 1 97.25 260 LEU A N 1
ATOM 2014 C CA . LEU A 1 260 ? -13.414 22.828 10.344 1 97.25 260 LEU A CA 1
ATOM 2015 C C . LEU A 1 260 ? -12.531 21.734 10.953 1 97.25 260 LEU A C 1
ATOM 2017 O O . LEU A 1 260 ? -12.992 20.609 11.172 1 97.25 260 LEU A O 1
ATOM 2021 N N . VAL A 1 261 ? -11.305 22.109 11.18 1 97.62 261 VAL A N 1
ATOM 2022 C CA . VAL A 1 261 ? -10.289 21.25 11.789 1 97.62 261 VAL A CA 1
ATOM 2023 C C . VAL A 1 261 ? -9.43 22.078 12.742 1 97.62 261 VAL A C 1
ATOM 2025 O O . VAL A 1 261 ? -9.102 23.234 12.453 1 97.62 261 VAL A O 1
ATOM 2028 N N . GLY A 1 262 ? -9.102 21.484 13.852 1 97.75 262 GLY A N 1
ATOM 2029 C CA . GLY A 1 262 ? -8.344 22.219 14.852 1 97.75 262 GLY A CA 1
ATOM 2030 C C . GLY A 1 262 ? -7.297 21.359 15.547 1 97.75 262 GLY A C 1
ATOM 2031 O O . GLY A 1 262 ? -6.727 20.453 14.938 1 97.75 262 GLY A O 1
ATOM 2032 N N . LEU A 1 263 ? -6.996 21.734 16.781 1 97.81 263 LEU A N 1
ATOM 2033 C CA . LEU A 1 263 ? -5.922 21.109 17.547 1 97.81 263 LEU A CA 1
ATOM 2034 C C . LEU A 1 263 ? -6.289 19.672 17.906 1 97.81 263 LEU A C 1
ATOM 2036 O O . LEU A 1 263 ? -5.41 18.812 18.031 1 97.81 263 LEU A O 1
ATOM 2040 N N . GLU A 1 264 ? -7.578 19.406 18.031 1 96.38 264 GLU A N 1
ATOM 2041 C CA . GLU A 1 264 ? -8 18.047 18.344 1 96.38 264 GLU A CA 1
ATOM 2042 C C . GLU A 1 264 ? -7.609 17.078 17.234 1 96.38 264 GLU A C 1
ATOM 2044 O O . GLU A 1 264 ? -7.047 16.016 17.484 1 96.38 264 GLU A O 1
ATOM 2049 N N . GLU A 1 265 ? -7.953 17.453 16 1 96.62 265 GLU A N 1
ATOM 2050 C CA . GLU A 1 265 ? -7.602 16.625 14.852 1 96.62 265 GLU A CA 1
ATOM 2051 C C . GLU A 1 265 ? -6.09 16.531 14.688 1 96.62 265 GLU A C 1
ATOM 2053 O O . GLU A 1 265 ? -5.57 15.477 14.297 1 96.62 265 GLU A O 1
ATOM 2058 N N . ALA A 1 266 ? -5.387 17.609 14.969 1 97.12 266 ALA A N 1
ATOM 2059 C CA . ALA A 1 266 ? -3.93 17.594 14.883 1 97.12 266 ALA A CA 1
ATOM 2060 C C . ALA A 1 266 ? -3.334 16.609 15.891 1 97.12 266 ALA A C 1
ATOM 2062 O O . ALA A 1 266 ? -2.422 15.852 15.562 1 97.12 266 ALA A O 1
ATOM 2063 N N . GLN A 1 267 ? -3.84 16.688 17.109 1 96.75 267 GLN A N 1
ATOM 2064 C CA . GLN A 1 267 ? -3.373 15.773 18.141 1 96.75 267 GLN A CA 1
ATOM 2065 C C . GLN A 1 267 ? -3.619 14.32 17.75 1 96.75 267 GLN A C 1
ATOM 2067 O O . GLN A 1 267 ? -2.752 13.469 17.938 1 96.75 267 GLN A O 1
ATOM 2072 N N . ARG A 1 268 ? -4.793 14.086 17.234 1 96.56 268 ARG A N 1
ATOM 2073 C CA . ARG A 1 268 ? -5.168 12.742 16.812 1 96.56 268 ARG A CA 1
ATOM 2074 C C . ARG A 1 268 ? -4.246 12.234 15.703 1 96.56 268 ARG A C 1
ATOM 2076 O O . ARG A 1 268 ? -3.748 11.109 15.766 1 96.56 268 ARG A O 1
ATOM 2083 N N . ALA A 1 269 ? -4.031 13 14.711 1 97.06 269 ALA A N 1
ATOM 2084 C CA . ALA A 1 269 ? -3.168 12.609 13.594 1 97.06 269 ALA A CA 1
ATOM 2085 C C . ALA A 1 269 ? -1.744 12.344 14.078 1 97.06 269 ALA A C 1
ATOM 2087 O O . ALA A 1 269 ? -1.113 11.375 13.656 1 97.06 269 ALA A O 1
ATOM 2088 N N . LEU A 1 270 ? -1.281 13.203 14.961 1 97 270 LEU A N 1
ATOM 2089 C CA . LEU A 1 270 ? 0.06 13.031 15.508 1 97 270 LEU A CA 1
ATOM 2090 C C . LEU A 1 270 ? 0.151 11.75 16.328 1 97 270 LEU A C 1
ATOM 2092 O O . LEU A 1 270 ? 1.186 11.078 16.312 1 97 270 LEU A O 1
ATOM 2096 N N . SER A 1 271 ? -0.918 11.406 17.016 1 97.56 271 SER A N 1
ATOM 2097 C CA . SER A 1 271 ? -0.929 10.18 17.812 1 97.56 271 SER A CA 1
ATOM 2098 C C . SER A 1 271 ? -0.79 8.953 16.922 1 97.56 271 SER A C 1
ATOM 2100 O O . SER A 1 271 ? -0.159 7.965 17.312 1 97.56 271 SER A O 1
ATOM 2102 N N . VAL A 1 272 ? -1.374 8.977 15.758 1 98.06 272 VAL A N 1
ATOM 2103 C CA . VAL A 1 272 ? -1.236 7.883 14.797 1 98.06 272 VAL A CA 1
ATOM 2104 C C . VAL A 1 272 ? 0.214 7.781 14.328 1 98.06 272 VAL A C 1
ATOM 2106 O O . VAL A 1 272 ? 0.779 6.688 14.273 1 98.06 272 VAL A O 1
ATOM 2109 N N . VAL A 1 273 ? 0.813 8.93 14.062 1 98 273 VAL A N 1
ATOM 2110 C CA . VAL A 1 273 ? 2.203 8.961 13.625 1 98 273 VAL A CA 1
ATOM 2111 C C . VAL A 1 273 ? 3.105 8.375 14.703 1 98 273 VAL A C 1
ATOM 2113 O O . VAL A 1 273 ? 3.947 7.516 14.422 1 98 273 VAL A O 1
ATOM 2116 N N . GLU A 1 274 ? 2.889 8.812 15.93 1 97.38 274 GLU A N 1
ATOM 2117 C CA . GLU A 1 274 ? 3.711 8.328 17.031 1 97.38 274 GLU A CA 1
ATOM 2118 C C . GLU A 1 274 ? 3.543 6.828 17.234 1 97.38 274 GLU A C 1
ATOM 2120 O O . GLU A 1 274 ? 4.523 6.113 17.469 1 97.38 274 GLU A O 1
ATOM 2125 N N . ALA A 1 275 ? 2.328 6.379 17.156 1 97.69 275 ALA A N 1
ATOM 2126 C CA . ALA A 1 275 ? 2.076 4.945 17.25 1 97.69 275 ALA A CA 1
ATOM 2127 C C . ALA A 1 275 ? 2.779 4.184 16.141 1 97.69 275 ALA A C 1
ATOM 2129 O O . ALA A 1 275 ? 3.336 3.107 16.359 1 97.69 275 ALA A O 1
ATOM 2130 N N . GLY A 1 276 ? 2.754 4.719 14.961 1 97.56 276 GLY A N 1
ATOM 2131 C CA . GLY A 1 276 ? 3.43 4.094 13.836 1 97.56 276 GLY A CA 1
ATOM 2132 C C . GLY A 1 276 ? 4.934 4.016 14.016 1 97.56 276 GLY A C 1
ATOM 2133 O O . GLY A 1 276 ? 5.555 3.014 13.656 1 97.56 276 GLY A O 1
ATOM 2134 N N . TYR A 1 277 ? 5.539 5.07 14.547 1 97.31 277 TYR A N 1
ATOM 2135 C CA . TYR A 1 277 ? 6.973 5.035 14.82 1 97.31 277 TYR A CA 1
ATOM 2136 C C . TYR A 1 277 ? 7.309 3.967 15.852 1 97.31 277 TYR A C 1
ATOM 2138 O O . TYR A 1 277 ? 8.312 3.262 15.719 1 97.31 277 TYR A O 1
ATOM 2146 N N . ARG A 1 278 ? 6.461 3.832 16.859 1 97 278 ARG A N 1
ATOM 2147 C CA . ARG A 1 278 ? 6.656 2.754 17.828 1 97 278 ARG A CA 1
ATOM 2148 C C . ARG A 1 278 ? 6.531 1.39 17.156 1 97 278 ARG A C 1
ATOM 2150 O O . ARG A 1 278 ? 7.32 0.482 17.422 1 97 278 ARG A O 1
ATOM 2157 N N . SER A 1 279 ? 5.543 1.288 16.312 1 96.19 279 SER A N 1
ATOM 2158 C CA . SER A 1 279 ? 5.367 0.059 15.547 1 96.19 279 SER A CA 1
ATOM 2159 C C . SER A 1 279 ? 6.617 -0.28 14.75 1 96.19 279 SER A C 1
ATOM 2161 O O . SER A 1 279 ? 7.102 -1.413 14.797 1 96.19 279 SER A O 1
ATOM 2163 N N . ALA A 1 280 ? 7.133 0.691 14.023 1 95.19 280 ALA A N 1
ATOM 2164 C CA . ALA A 1 280 ? 8.328 0.489 13.203 1 95.19 280 ALA A CA 1
ATOM 2165 C C . ALA A 1 280 ? 9.508 0.048 14.062 1 95.19 280 ALA A C 1
ATOM 2167 O O . ALA A 1 280 ? 10.289 -0.818 13.664 1 95.19 280 ALA A O 1
ATOM 2168 N N . GLN A 1 281 ? 9.633 0.614 15.242 1 95.25 281 GLN A N 1
ATOM 2169 C CA . GLN A 1 281 ? 10.703 0.24 16.172 1 95.25 281 GLN A CA 1
ATOM 2170 C C . GLN A 1 281 ? 10.523 -1.195 16.656 1 95.25 281 GLN A C 1
ATOM 2172 O O . GLN A 1 281 ? 11.492 -1.842 17.062 1 95.25 281 GLN A O 1
ATOM 2177 N N . GLN A 1 282 ? 9.305 -1.581 16.625 1 92.12 282 GLN A N 1
ATOM 2178 C CA . GLN A 1 282 ? 8.992 -2.941 17.047 1 92.12 282 GLN A CA 1
ATOM 2179 C C . GLN A 1 282 ? 8.805 -3.865 15.852 1 92.12 282 GLN A C 1
ATOM 2181 O O . GLN A 1 282 ? 7.969 -4.77 15.883 1 92.12 282 GLN A O 1
ATOM 2186 N N . ASP A 1 283 ? 9.391 -3.557 14.75 1 86.62 283 ASP A N 1
ATOM 2187 C CA . ASP A 1 283 ? 9.453 -4.363 13.539 1 86.62 283 ASP A CA 1
ATOM 2188 C C . ASP A 1 283 ? 8.062 -4.551 12.93 1 86.62 283 ASP A C 1
ATOM 2190 O O . ASP A 1 283 ? 7.723 -5.645 12.477 1 86.62 283 ASP A O 1
ATOM 2194 N N . GLY A 1 284 ? 7.254 -3.553 13.094 1 89.88 284 GLY A N 1
ATOM 2195 C CA . GLY A 1 284 ? 5.965 -3.545 12.414 1 89.88 284 GLY A CA 1
ATOM 2196 C C . GLY A 1 284 ? 4.844 -4.109 13.266 1 89.88 284 GLY A C 1
ATOM 2197 O O . GLY A 1 284 ? 3.738 -4.34 12.773 1 89.88 284 GLY A O 1
ATOM 2198 N N . ALA A 1 285 ? 5.074 -4.363 14.523 1 90.56 285 ALA A N 1
ATOM 2199 C CA . ALA A 1 285 ? 4.023 -4.852 15.414 1 90.56 285 ALA A CA 1
ATOM 2200 C C . ALA A 1 285 ? 2.859 -3.867 15.477 1 90.56 285 ALA A C 1
ATOM 2202 O O . ALA A 1 285 ? 3.055 -2.654 15.367 1 90.56 285 ALA A O 1
ATOM 2203 N N . SER A 1 286 ? 1.682 -4.473 15.641 1 93.62 286 SER A N 1
ATOM 2204 C CA . SER A 1 286 ? 0.513 -3.607 15.773 1 93.62 286 SER A CA 1
ATOM 2205 C C . SER A 1 286 ? 0.547 -2.828 17.078 1 93.62 286 SER A C 1
ATOM 2207 O O . SER A 1 286 ? 0.768 -3.404 18.141 1 93.62 286 SER A O 1
ATOM 2209 N N . VAL A 1 287 ? 0.411 -1.553 16.953 1 96.31 287 VAL A N 1
ATOM 2210 C CA . VAL A 1 287 ? 0.405 -0.68 18.125 1 96.31 287 VAL A CA 1
ATOM 2211 C C . VAL A 1 287 ? -0.935 0.047 18.219 1 96.31 287 VAL A C 1
ATOM 2213 O O . VAL A 1 287 ? -1.429 0.583 17.234 1 96.31 287 VAL A O 1
ATOM 2216 N N . ALA A 1 288 ? -1.498 0.08 19.375 1 96.56 288 ALA A N 1
ATOM 2217 C CA . ALA A 1 288 ? -2.754 0.787 19.594 1 96.56 288 ALA A CA 1
ATOM 2218 C C . ALA A 1 288 ? -2.551 2.299 19.547 1 96.56 288 ALA A C 1
ATOM 2220 O O . ALA A 1 288 ? -1.519 2.809 19.984 1 96.56 288 ALA A O 1
ATOM 2221 N N . VAL A 1 289 ? -3.512 2.908 18.953 1 96.81 289 VAL A N 1
ATOM 2222 C CA . VAL A 1 289 ? -3.531 4.367 18.969 1 96.81 289 VAL A CA 1
ATOM 2223 C C . VAL A 1 289 ? -4.418 4.859 20.109 1 96.81 289 VAL A C 1
ATOM 2225 O O . VAL A 1 289 ? -5.57 4.441 20.234 1 96.81 289 VAL A O 1
ATOM 2228 N N . SER A 1 290 ? -3.82 5.609 21 1 84.62 290 SER A N 1
ATOM 2229 C CA . SER A 1 290 ? -4.578 6.121 22.141 1 84.62 290 SER A CA 1
ATOM 2230 C C . SER A 1 290 ? -5.828 6.863 21.688 1 84.62 290 SER A C 1
ATOM 2232 O O . SER A 1 290 ? -5.781 7.641 20.734 1 84.62 290 SER A O 1
ATOM 2234 N N . LEU A 1 291 ? -6.977 6.371 22.312 1 72.38 291 LEU A N 1
ATOM 2235 C CA . LEU A 1 291 ? -8.219 7.082 22.031 1 72.38 291 LEU A CA 1
ATOM 2236 C C . LEU A 1 291 ? -8.305 8.367 22.859 1 72.38 291 LEU A C 1
ATOM 2238 O O . LEU A 1 291 ? -8.102 8.352 24.062 1 72.38 291 LEU A O 1
ATOM 2242 N N . ILE A 1 292 ? -7.77 9.406 22.297 1 67.19 292 ILE A N 1
ATOM 2243 C CA . ILE A 1 292 ? -7.859 10.664 23.016 1 67.19 292 ILE A CA 1
ATOM 2244 C C . ILE A 1 292 ? -9.32 11.102 23.125 1 67.19 292 ILE A C 1
ATOM 2246 O O . ILE A 1 292 ? -10.102 10.891 22.188 1 67.19 292 ILE A O 1
ATOM 2250 N N . MET B 1 1 ? -14.938 -28.859 -22.609 1 77.06 1 MET B N 1
ATOM 2251 C CA . MET B 1 1 ? -13.648 -28.516 -23.203 1 77.06 1 MET B CA 1
ATOM 2252 C C . MET B 1 1 ? -13.117 -29.656 -24.047 1 77.06 1 MET B C 1
ATOM 2254 O O . MET B 1 1 ? -12.734 -29.453 -25.203 1 77.06 1 MET B O 1
ATOM 2258 N N . ALA B 1 2 ? -13.148 -30.891 -23.594 1 78.56 2 ALA B N 1
ATOM 2259 C CA . ALA B 1 2 ? -12.656 -32.062 -24.328 1 78.56 2 ALA B CA 1
ATOM 2260 C C . ALA B 1 2 ? -13.375 -32.188 -25.672 1 78.56 2 ALA B C 1
ATOM 2262 O O . ALA B 1 2 ? -12.734 -32.438 -26.703 1 78.56 2 ALA B O 1
ATOM 2263 N N . ARG B 1 3 ? -14.531 -32.062 -25.625 1 86.19 3 ARG B N 1
ATOM 2264 C CA . ARG B 1 3 ? -15.328 -32.156 -26.844 1 86.19 3 ARG B CA 1
ATOM 2265 C C . ARG B 1 3 ? -14.953 -31.078 -27.844 1 86.19 3 ARG B C 1
ATOM 2267 O O . ARG B 1 3 ? -14.773 -31.344 -29.031 1 86.19 3 ARG B O 1
ATOM 2274 N N . ARG B 1 4 ? -14.797 -29.906 -27.25 1 87.38 4 ARG B N 1
ATOM 2275 C CA . ARG B 1 4 ? -14.469 -28.75 -28.078 1 87.38 4 ARG B CA 1
ATOM 2276 C C . ARG B 1 4 ? -13.117 -28.922 -28.75 1 87.38 4 ARG B C 1
ATOM 2278 O O . ARG B 1 4 ? -12.922 -28.484 -29.891 1 87.38 4 ARG B O 1
ATOM 2285 N N . LEU B 1 5 ? -12.273 -29.625 -28.109 1 87.31 5 LEU B N 1
ATOM 2286 C CA . LEU B 1 5 ? -10.898 -29.734 -28.594 1 87.31 5 LEU B CA 1
ATOM 2287 C C . LEU B 1 5 ? -10.672 -31.094 -29.266 1 87.31 5 LEU B C 1
ATOM 2289 O O . LEU B 1 5 ? -9.555 -31.406 -29.688 1 87.31 5 LEU B O 1
ATOM 2293 N N . ASN B 1 6 ? -11.633 -31.906 -29.406 1 88.56 6 ASN B N 1
ATOM 2294 C CA . ASN B 1 6 ? -11.578 -33.219 -30 1 88.56 6 ASN B CA 1
ATOM 2295 C C . ASN B 1 6 ? -10.555 -34.125 -29.312 1 88.56 6 ASN B C 1
ATOM 2297 O O . ASN B 1 6 ? -9.719 -34.75 -29.984 1 88.56 6 ASN B O 1
ATOM 2301 N N . CYS B 1 7 ? -10.586 -34 -28.016 1 85.44 7 CYS B N 1
ATOM 2302 C CA . CYS B 1 7 ? -9.711 -34.844 -27.203 1 85.44 7 CYS B CA 1
ATOM 2303 C C . CYS B 1 7 ? -10.531 -35.844 -26.359 1 85.44 7 CYS B C 1
ATOM 2305 O O . CYS B 1 7 ? -11.672 -35.531 -26.016 1 85.44 7 CYS B O 1
ATOM 2307 N N . PRO B 1 8 ? -10.023 -37 -26.109 1 86.25 8 PRO B N 1
ATOM 2308 C CA . PRO B 1 8 ? -10.734 -37.938 -25.234 1 86.25 8 PRO B CA 1
ATOM 2309 C C . PRO B 1 8 ? -10.836 -37.406 -23.797 1 86.25 8 PRO B C 1
ATOM 2311 O O . PRO B 1 8 ? -9.922 -36.719 -23.312 1 86.25 8 PRO B O 1
ATOM 2314 N N . LEU B 1 9 ? -11.922 -37.531 -23.266 1 86.06 9 LEU B N 1
ATOM 2315 C CA . LEU B 1 9 ? -12.102 -37.344 -21.844 1 86.06 9 LEU B CA 1
ATOM 2316 C C . LEU B 1 9 ? -11.898 -38.625 -21.078 1 86.06 9 LEU B C 1
ATOM 2318 O O . LEU B 1 9 ? -12.68 -39.594 -21.234 1 86.06 9 LEU B O 1
ATOM 2322 N N . LEU B 1 10 ? -10.852 -38.719 -20.344 1 87.94 10 LEU B N 1
ATOM 2323 C CA . LEU B 1 10 ? -10.461 -39.938 -19.625 1 87.94 10 LEU B CA 1
ATOM 2324 C C . LEU B 1 10 ? -10.312 -39.656 -18.125 1 87.94 10 LEU B C 1
ATOM 2326 O O . LEU B 1 10 ? -10.164 -38.5 -17.719 1 87.94 10 LEU B O 1
ATOM 2330 N N . SER B 1 11 ? -10.398 -40.688 -17.375 1 88.31 11 SER B N 1
ATOM 2331 C CA . SER B 1 11 ? -10.086 -40.594 -15.961 1 88.31 11 SER B CA 1
ATOM 2332 C C . SER B 1 11 ? -8.594 -40.344 -15.742 1 88.31 11 SER B C 1
ATOM 2334 O O . SER B 1 11 ? -7.789 -40.531 -16.656 1 88.31 11 SER B O 1
ATOM 2336 N N . ARG B 1 12 ? -8.25 -39.969 -14.539 1 86.56 12 ARG B N 1
ATOM 2337 C CA . ARG B 1 12 ? -6.852 -39.719 -14.211 1 86.56 12 ARG B CA 1
ATOM 2338 C C . ARG B 1 12 ? -6.02 -40.969 -14.414 1 86.56 12 ARG B C 1
ATOM 2340 O O . ARG B 1 12 ? -4.922 -40.938 -14.969 1 86.56 12 ARG B O 1
ATOM 2347 N N . GLY B 1 13 ? -6.598 -42.031 -13.992 1 85.94 13 GLY B N 1
ATOM 2348 C CA . GLY B 1 13 ? -5.91 -43.281 -14.164 1 85.94 13 GLY B CA 1
ATOM 2349 C C . GLY B 1 13 ? -5.66 -43.656 -15.617 1 85.94 13 GLY B C 1
ATOM 2350 O O . GLY B 1 13 ? -4.57 -44.094 -15.977 1 85.94 13 GLY B O 1
ATOM 2351 N N . GLU B 1 14 ? -6.609 -43.438 -16.422 1 90.12 14 GLU B N 1
ATOM 2352 C CA . GLU B 1 14 ? -6.488 -43.75 -17.844 1 90.12 14 GLU B CA 1
ATOM 2353 C C . GLU B 1 14 ? -5.473 -42.812 -18.516 1 90.12 14 GLU B C 1
ATOM 2355 O O . GLU B 1 14 ? -4.719 -43.25 -19.391 1 90.12 14 GLU B O 1
ATOM 2360 N N . LEU B 1 15 ? -5.531 -41.625 -18.109 1 87.19 15 LEU B N 1
ATOM 2361 C CA . LEU B 1 15 ? -4.605 -40.656 -18.672 1 87.19 15 LEU B CA 1
ATO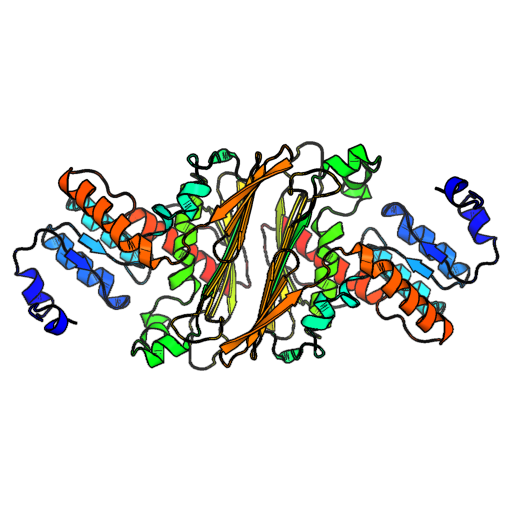M 2362 C C . LEU B 1 15 ? -3.16 -41.031 -18.359 1 87.19 15 LEU B C 1
ATOM 2364 O O . LEU B 1 15 ? -2.277 -40.875 -19.203 1 87.19 15 LEU B O 1
ATOM 2368 N N . LEU B 1 16 ? -2.939 -41.562 -17.188 1 90 16 LEU B N 1
ATOM 2369 C CA . LEU B 1 16 ? -1.594 -41.938 -16.75 1 90 16 LEU B CA 1
ATOM 2370 C C . LEU B 1 16 ? -1.079 -43.156 -17.516 1 90 16 LEU B C 1
ATOM 2372 O O . LEU B 1 16 ? 0.13 -43.375 -17.578 1 90 16 LEU B O 1
ATOM 2376 N N . ASN B 1 17 ? -2.051 -43.844 -18.078 1 90.12 17 ASN B N 1
ATOM 2377 C CA . ASN B 1 17 ? -1.667 -45.031 -18.844 1 90.12 17 ASN B CA 1
ATOM 2378 C C . ASN B 1 17 ? -1.265 -44.656 -20.266 1 90.12 17 ASN B C 1
ATOM 2380 O O . ASN B 1 17 ? -0.66 -45.469 -20.969 1 90.12 17 ASN B O 1
ATOM 2384 N N . LEU B 1 18 ? -1.616 -43.469 -20.562 1 91 18 LEU B N 1
ATOM 2385 C CA . LEU B 1 18 ? -1.209 -43.031 -21.891 1 91 18 LEU B CA 1
ATOM 2386 C C . LEU B 1 18 ? 0.285 -42.719 -21.922 1 91 18 LEU B C 1
ATOM 2388 O O . LEU B 1 18 ? 0.894 -42.438 -20.891 1 91 18 LEU B O 1
ATOM 2392 N N . ASP B 1 19 ? 0.804 -42.844 -23.172 1 92.31 19 ASP B N 1
ATOM 2393 C CA . ASP B 1 19 ? 2.191 -42.438 -23.375 1 92.31 19 ASP B CA 1
ATOM 2394 C C . ASP B 1 19 ? 2.283 -40.969 -23.797 1 92.31 19 ASP B C 1
ATOM 2396 O O . ASP B 1 19 ? 2.057 -40.656 -24.953 1 92.31 19 ASP B O 1
ATOM 2400 N N . PHE B 1 20 ? 2.512 -40.094 -22.859 1 93.69 20 PHE B N 1
ATOM 2401 C CA . PHE B 1 20 ? 2.641 -38.656 -23.156 1 93.69 20 PHE B CA 1
ATOM 2402 C C . PHE B 1 20 ? 4.043 -38.156 -22.812 1 93.69 20 PHE B C 1
ATOM 2404 O O . PHE B 1 20 ? 4.715 -38.719 -21.953 1 93.69 20 PHE B O 1
ATOM 2411 N N . ASP B 1 21 ? 4.516 -37.156 -23.5 1 95.38 21 ASP B N 1
ATOM 2412 C CA . ASP B 1 21 ? 5.848 -36.562 -23.312 1 95.38 21 ASP B CA 1
ATOM 2413 C C . ASP B 1 21 ? 5.848 -35.5 -22.219 1 95.38 21 ASP B C 1
ATOM 2415 O O . ASP B 1 21 ? 6.883 -35.25 -21.594 1 95.38 21 ASP B O 1
ATOM 2419 N N . PHE B 1 22 ? 4.746 -34.906 -22.031 1 96.88 22 PHE B N 1
ATOM 2420 C CA . PHE B 1 22 ? 4.625 -33.781 -21.125 1 96.88 22 PHE B CA 1
ATOM 2421 C C . PHE B 1 22 ? 3.195 -33.625 -20.625 1 96.88 22 PHE B C 1
ATOM 2423 O O . PHE B 1 22 ? 2.242 -33.844 -21.375 1 96.88 22 PHE B O 1
ATOM 2430 N N . ALA B 1 23 ? 3.029 -33.312 -19.344 1 96.25 23 ALA B N 1
ATOM 2431 C CA . ALA B 1 23 ? 1.693 -33.125 -18.781 1 96.25 23 ALA B CA 1
ATOM 2432 C C . ALA B 1 23 ? 1.493 -31.703 -18.281 1 96.25 23 ALA B C 1
ATOM 2434 O O . ALA B 1 23 ? 2.457 -31.031 -17.922 1 96.25 23 ALA B O 1
ATOM 2435 N N . MET B 1 24 ? 0.286 -31.234 -18.312 1 95.38 24 MET B N 1
ATOM 2436 C CA . MET B 1 24 ? -0.158 -30.016 -17.656 1 95.38 24 MET B CA 1
ATOM 2437 C C . MET B 1 24 ? -1.19 -30.328 -16.578 1 95.38 24 MET B C 1
ATOM 2439 O O . MET B 1 24 ? -2.217 -30.953 -16.859 1 95.38 24 MET B O 1
ATOM 2443 N N . VAL B 1 25 ? -0.874 -29.953 -15.383 1 94.81 25 VAL B N 1
ATOM 2444 C CA . VAL B 1 25 ? -1.72 -30.281 -14.242 1 94.81 25 VAL B CA 1
ATOM 2445 C C . VAL B 1 25 ? -2.48 -29.031 -13.789 1 94.81 25 VAL B C 1
ATOM 2447 O O . VAL B 1 25 ? -1.876 -28.062 -13.328 1 94.81 25 VAL B O 1
ATOM 2450 N N . PHE B 1 26 ? -3.836 -29.109 -14.023 1 90.56 26 PHE B N 1
ATOM 2451 C CA . PHE B 1 26 ? -4.793 -28.109 -13.547 1 90.56 26 PHE B CA 1
ATOM 2452 C C . PHE B 1 26 ? -5.863 -28.766 -12.68 1 90.56 26 PHE B C 1
ATOM 2454 O O . PHE B 1 26 ? -6.348 -29.859 -12.992 1 90.56 26 PHE B O 1
ATOM 2461 N N . SER B 1 27 ? -5.949 -28.656 -11.43 1 87.88 27 SER B N 1
ATOM 2462 C CA . SER B 1 27 ? -6.961 -29.297 -10.594 1 87.88 27 SER B CA 1
ATOM 2463 C C . SER B 1 27 ? -7.379 -28.391 -9.438 1 87.88 27 SER B C 1
ATOM 2465 O O . SER B 1 27 ? -6.832 -27.297 -9.266 1 87.88 27 SER B O 1
ATOM 2467 N N . ARG B 1 28 ? -8.492 -28.969 -8.812 1 93.25 28 ARG B N 1
ATOM 2468 C CA . ARG B 1 28 ? -8.805 -28.312 -7.555 1 93.25 28 ARG B CA 1
ATOM 2469 C C . ARG B 1 28 ? -7.629 -28.391 -6.59 1 93.25 28 ARG B C 1
ATOM 2471 O O . ARG B 1 28 ? -6.887 -29.375 -6.578 1 93.25 28 ARG B O 1
ATOM 2478 N N . HIS B 1 29 ? -7.496 -27.406 -5.812 1 96.19 29 HIS B N 1
ATOM 2479 C CA . HIS B 1 29 ? -6.289 -27.219 -5.012 1 96.19 29 HIS B CA 1
ATOM 2480 C C . HIS B 1 29 ? -5.992 -28.453 -4.168 1 96.19 29 HIS B C 1
ATOM 2482 O O . HIS B 1 29 ? -4.848 -28.906 -4.117 1 96.19 29 HIS B O 1
ATOM 2488 N N . PRO B 1 30 ? -7.047 -29.094 -3.586 1 95.12 30 PRO B N 1
ATOM 2489 C CA . PRO B 1 30 ? -6.77 -30.234 -2.717 1 95.12 30 PRO B CA 1
ATOM 2490 C C . PRO B 1 30 ? -6.277 -31.453 -3.488 1 95.12 30 PRO B C 1
ATOM 2492 O O . PRO B 1 30 ? -5.719 -32.375 -2.895 1 95.12 30 PRO B O 1
ATOM 2495 N N . GLU B 1 31 ? -6.438 -31.453 -4.766 1 94.25 31 GLU B N 1
ATOM 2496 C CA . GLU B 1 31 ? -6.113 -32.625 -5.574 1 94.25 31 GLU B CA 1
ATOM 2497 C C . GLU B 1 31 ? -4.762 -32.469 -6.266 1 94.25 31 GLU B C 1
ATOM 2499 O O . GLU B 1 31 ? -4.223 -33.406 -6.82 1 94.25 31 GLU B O 1
ATOM 2504 N N . MET B 1 32 ? -4.234 -31.328 -6.219 1 95.25 32 MET B N 1
ATOM 2505 C CA . MET B 1 32 ? -3.068 -31 -7.035 1 95.25 32 MET B CA 1
ATOM 2506 C C . MET B 1 32 ? -1.862 -31.828 -6.633 1 95.25 32 MET B C 1
ATOM 2508 O O . MET B 1 32 ? -1.22 -32.438 -7.484 1 95.25 32 MET B O 1
ATOM 2512 N N . ALA B 1 33 ? -1.631 -31.875 -5.367 1 96.12 33 ALA B N 1
ATOM 2513 C CA . ALA B 1 33 ? -0.443 -32.562 -4.887 1 96.12 33 ALA B CA 1
ATOM 2514 C C . ALA B 1 33 ? -0.5 -34.062 -5.242 1 96.12 33 ALA B C 1
ATOM 2516 O O . ALA B 1 33 ? 0.478 -34.625 -5.738 1 96.12 33 ALA B O 1
ATOM 2517 N N . ALA B 1 34 ? -1.624 -34.688 -4.992 1 94.94 34 ALA B N 1
ATOM 2518 C CA . ALA B 1 34 ? -1.789 -36.094 -5.285 1 94.94 34 ALA B CA 1
ATOM 2519 C C . ALA B 1 34 ? -1.617 -36.375 -6.777 1 94.94 34 ALA B C 1
ATOM 2521 O O . ALA B 1 34 ? -0.974 -37.344 -7.164 1 94.94 34 ALA B O 1
ATOM 2522 N N . THR B 1 35 ? -2.201 -35.531 -7.598 1 95.31 35 THR B N 1
ATOM 2523 C CA . THR B 1 35 ? -2.09 -35.688 -9.047 1 95.31 35 THR B CA 1
ATOM 2524 C C . THR B 1 35 ? -0.638 -35.531 -9.492 1 95.31 35 THR B C 1
ATOM 2526 O O . THR B 1 35 ? -0.15 -36.312 -10.305 1 95.31 35 THR B O 1
ATOM 2529 N N . ALA B 1 36 ? 0.002 -34.562 -9 1 96.75 36 ALA B N 1
ATOM 2530 C CA . ALA B 1 36 ? 1.402 -34.312 -9.344 1 96.75 36 ALA B CA 1
ATOM 2531 C C . ALA B 1 36 ? 2.271 -35.531 -8.945 1 96.75 36 ALA B C 1
ATOM 2533 O O . ALA B 1 36 ? 3.176 -35.906 -9.688 1 96.75 36 ALA B O 1
ATOM 2534 N N . ARG B 1 37 ? 1.998 -36.062 -7.797 1 96.31 37 ARG B N 1
ATOM 2535 C CA . ARG B 1 37 ? 2.762 -37.219 -7.324 1 96.31 37 ARG B CA 1
ATOM 2536 C C . ARG B 1 37 ? 2.641 -38.406 -8.289 1 96.31 37 ARG B C 1
ATOM 2538 O O . ARG B 1 37 ? 3.627 -39.094 -8.57 1 96.31 37 ARG B O 1
ATOM 2545 N N . MET B 1 38 ? 1.493 -38.625 -8.805 1 95.62 38 MET B N 1
ATOM 2546 C CA . MET B 1 38 ? 1.268 -39.688 -9.781 1 95.62 38 MET B CA 1
ATOM 2547 C C . MET B 1 38 ? 2.115 -39.469 -11.023 1 95.62 38 MET B C 1
ATOM 2549 O O . MET B 1 38 ? 2.664 -40.438 -11.578 1 95.62 38 MET B O 1
ATOM 2553 N N . ILE B 1 39 ? 2.232 -38.281 -11.469 1 96.81 39 ILE B N 1
ATOM 2554 C CA . ILE B 1 39 ? 2.998 -37.969 -12.672 1 96.81 39 ILE B CA 1
ATOM 2555 C C . ILE B 1 39 ? 4.488 -38.125 -12.398 1 96.81 39 ILE B C 1
ATOM 2557 O O . ILE B 1 39 ? 5.227 -38.656 -13.25 1 96.81 39 ILE B O 1
ATOM 2561 N N . ILE B 1 40 ? 4.918 -37.781 -11.219 1 97.12 40 ILE B N 1
ATOM 2562 C CA . ILE B 1 40 ? 6.305 -37.969 -10.812 1 97.12 40 ILE B CA 1
ATOM 2563 C C . ILE B 1 40 ? 6.645 -39.438 -10.828 1 97.12 40 ILE B C 1
ATOM 2565 O O . ILE B 1 40 ? 7.688 -39.844 -11.352 1 97.12 40 ILE B O 1
ATOM 2569 N N . ASP B 1 41 ? 5.723 -40.219 -10.312 1 95.62 41 ASP B N 1
ATOM 2570 C CA . ASP B 1 41 ? 5.934 -41.688 -10.258 1 95.62 41 ASP B CA 1
ATOM 2571 C C . ASP B 1 41 ? 6.023 -42.281 -11.664 1 95.62 41 ASP B C 1
ATOM 2573 O O . ASP B 1 41 ? 6.734 -43.25 -11.891 1 95.62 41 ASP B O 1
ATOM 2577 N N . LYS B 1 42 ? 5.34 -41.688 -12.547 1 96.12 42 LYS B N 1
ATOM 2578 C CA . LYS B 1 42 ? 5.379 -42.125 -13.938 1 96.12 42 LYS B CA 1
ATOM 2579 C C . LYS B 1 42 ? 6.676 -41.688 -14.617 1 96.12 42 LYS B C 1
ATOM 2581 O O . LYS B 1 42 ? 7.043 -42.219 -15.664 1 96.12 42 LYS B O 1
ATOM 2586 N N . GLY B 1 43 ? 7.262 -40.656 -14.117 1 96.75 43 GLY B N 1
ATOM 2587 C CA . GLY B 1 43 ? 8.547 -40.219 -14.625 1 96.75 43 GLY B CA 1
ATOM 2588 C C . GLY B 1 43 ? 8.43 -39.281 -15.797 1 96.75 43 GLY B C 1
ATOM 2589 O O . GLY B 1 43 ? 9.258 -39.312 -16.719 1 96.75 43 GLY B O 1
ATOM 2590 N N . ARG B 1 44 ? 7.391 -38.438 -15.844 1 97.38 44 ARG B N 1
ATOM 2591 C CA . ARG B 1 44 ? 7.188 -37.531 -16.953 1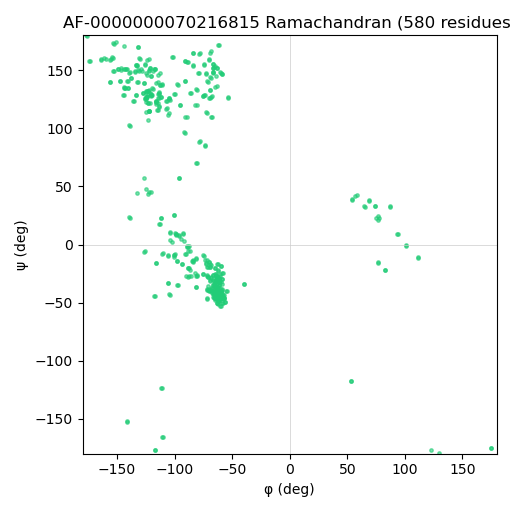 97.38 44 ARG B CA 1
ATOM 2592 C C . ARG B 1 44 ? 7.285 -36.062 -16.484 1 97.38 44 ARG B C 1
ATOM 2594 O O . ARG B 1 44 ? 6.828 -35.75 -15.391 1 97.38 44 ARG B O 1
ATOM 2601 N N . PRO B 1 45 ? 7.934 -35.25 -17.312 1 98.25 45 PRO B N 1
ATOM 2602 C CA . PRO B 1 45 ? 7.941 -33.812 -16.984 1 98.25 45 PRO B CA 1
ATOM 2603 C C . PRO B 1 45 ? 6.555 -33.188 -17.047 1 98.25 45 PRO B C 1
ATOM 2605 O O . PRO B 1 45 ? 5.688 -33.656 -17.781 1 98.25 45 PRO B O 1
ATOM 2608 N N . PHE B 1 46 ? 6.367 -32.094 -16.266 1 98.19 46 PHE B N 1
ATOM 2609 C CA . PHE B 1 46 ? 5.039 -31.5 -16.312 1 98.19 46 PHE B CA 1
ATOM 2610 C C . PHE B 1 46 ? 5.078 -30.078 -15.797 1 98.19 46 PHE B C 1
ATOM 2612 O O . PHE B 1 46 ? 6.059 -29.656 -15.18 1 98.19 46 PHE B O 1
ATOM 2619 N N . LEU B 1 47 ? 4.098 -29.328 -16.141 1 98.44 47 LEU B N 1
ATOM 2620 C CA . LEU B 1 47 ? 3.723 -28.031 -15.57 1 98.44 47 LEU B CA 1
ATOM 2621 C C . LEU B 1 47 ? 2.564 -28.188 -14.594 1 98.44 47 LEU B C 1
ATOM 2623 O O . LEU B 1 47 ? 1.595 -28.906 -14.883 1 98.44 47 LEU B O 1
ATOM 2627 N N . ILE B 1 48 ? 2.701 -27.641 -13.414 1 98.12 48 ILE B N 1
ATOM 2628 C CA . ILE B 1 48 ? 1.622 -27.672 -12.438 1 98.12 48 ILE B CA 1
ATOM 2629 C C . ILE B 1 48 ? 1.243 -26.234 -12.047 1 98.12 48 ILE B C 1
ATOM 2631 O O . ILE B 1 48 ? 2.113 -25.422 -11.734 1 98.12 48 ILE B O 1
ATOM 2635 N N . GLU B 1 49 ? -0.027 -25.938 -12.086 1 96.69 49 GLU B N 1
ATOM 2636 C CA . GLU B 1 49 ? -0.513 -24.625 -11.719 1 96.69 49 GLU B CA 1
ATOM 2637 C C . GLU B 1 49 ? -0.338 -24.359 -10.227 1 96.69 49 GLU B C 1
ATOM 2639 O O . GLU B 1 49 ? -0.366 -25.297 -9.422 1 96.69 49 GLU B O 1
ATOM 2644 N N . LYS B 1 50 ? -0.03 -23.156 -9.906 1 95.12 50 LYS B N 1
ATOM 2645 C CA . LYS B 1 50 ? -0.01 -22.766 -8.5 1 95.12 50 LYS B CA 1
ATOM 2646 C C . LYS B 1 50 ? -1.401 -22.859 -7.883 1 95.12 50 LYS B C 1
ATOM 2648 O O . LYS B 1 50 ? -2.408 -22.703 -8.578 1 95.12 50 LYS B O 1
ATOM 2653 N N . PRO B 1 51 ? -1.548 -23.234 -6.582 1 95.56 51 PRO B N 1
ATOM 2654 C CA . PRO B 1 51 ? -0.486 -23.188 -5.57 1 95.56 51 PRO B CA 1
ATOM 2655 C C . PRO B 1 51 ? 0.244 -24.531 -5.434 1 95.56 51 PRO B C 1
ATOM 2657 O O . PRO B 1 51 ? 1.107 -24.672 -4.566 1 95.56 51 PRO B O 1
ATOM 2660 N N . CYS B 1 52 ? 0.005 -25.516 -6.184 1 97.06 52 CYS B N 1
ATOM 2661 C CA . CYS B 1 52 ? 0.674 -26.812 -6.266 1 97.06 52 CYS B CA 1
ATOM 2662 C C . CYS B 1 52 ? 0.261 -27.703 -5.109 1 97.06 52 CYS B C 1
ATOM 2664 O O . CYS B 1 52 ? 0.51 -28.922 -5.137 1 97.06 52 CYS B O 1
ATOM 2666 N N . GLY B 1 53 ? -0.292 -27.188 -4.117 1 95.12 53 GLY B N 1
ATOM 2667 C CA . GLY B 1 53 ? -0.812 -27.828 -2.92 1 95.12 53 GLY B CA 1
ATOM 2668 C C . GLY B 1 53 ? -1.482 -26.859 -1.968 1 95.12 53 GLY B C 1
ATOM 2669 O O . GLY B 1 53 ? -1.473 -25.641 -2.199 1 95.12 53 GLY B O 1
ATOM 2670 N N . LEU B 1 54 ? -1.983 -27.422 -0.836 1 95 54 LEU B N 1
ATOM 2671 C CA . LEU B 1 54 ? -2.764 -26.594 0.072 1 95 54 LEU B CA 1
ATOM 2672 C C . LEU B 1 54 ? -1.859 -25.906 1.09 1 95 54 LEU B C 1
ATOM 2674 O O . LEU B 1 54 ? -2.277 -24.953 1.755 1 95 54 LEU B O 1
ATOM 2678 N N . ASN B 1 55 ? -0.693 -26.453 1.243 1 94.38 55 ASN B N 1
ATOM 2679 C CA . ASN B 1 55 ? 0.245 -25.875 2.203 1 94.38 55 ASN B CA 1
ATOM 2680 C C . ASN B 1 55 ? 1.691 -26.172 1.814 1 94.38 55 ASN B C 1
ATOM 2682 O O . ASN B 1 55 ? 1.946 -26.938 0.885 1 94.38 55 ASN B O 1
ATOM 2686 N N . THR B 1 56 ? 2.543 -25.562 2.553 1 95.81 56 THR B N 1
ATOM 2687 C CA . THR B 1 56 ? 3.963 -25.656 2.232 1 95.81 56 THR B CA 1
ATOM 2688 C C . THR B 1 56 ? 4.469 -27.078 2.4 1 95.81 56 THR B C 1
ATOM 2690 O O . THR B 1 56 ? 5.352 -27.516 1.661 1 95.81 56 THR B O 1
ATOM 2693 N N . ALA B 1 57 ? 3.928 -27.812 3.295 1 95.5 57 ALA B N 1
ATOM 2694 C CA . ALA B 1 57 ? 4.359 -29.188 3.527 1 95.5 57 ALA B CA 1
ATOM 2695 C C . ALA B 1 57 ? 4.078 -30.078 2.311 1 95.5 57 ALA B C 1
ATOM 2697 O O . ALA B 1 57 ? 4.922 -30.875 1.914 1 95.5 57 ALA B O 1
ATOM 2698 N N . GLU B 1 58 ? 2.959 -29.906 1.702 1 96.56 58 GLU B N 1
ATOM 2699 C CA . GLU B 1 58 ? 2.611 -30.672 0.507 1 96.56 58 GLU B CA 1
ATOM 2700 C C . GLU B 1 58 ? 3.561 -30.344 -0.646 1 96.56 58 GLU B C 1
ATOM 2702 O O . GLU B 1 58 ? 4.023 -31.25 -1.342 1 96.56 58 GLU B O 1
ATOM 2707 N N . VAL B 1 59 ? 3.814 -29.094 -0.809 1 97.25 59 VAL B N 1
ATOM 2708 C CA . VAL B 1 59 ? 4.676 -28.688 -1.91 1 97.25 59 VAL B CA 1
ATOM 2709 C C . VAL B 1 59 ? 6.102 -29.172 -1.664 1 97.25 59 VAL B C 1
ATOM 2711 O O . VAL B 1 59 ? 6.793 -29.578 -2.6 1 97.25 59 VAL B O 1
ATOM 2714 N N . ALA B 1 60 ? 6.512 -29.125 -0.436 1 96.88 60 ALA B N 1
ATOM 2715 C CA . ALA B 1 60 ? 7.832 -29.625 -0.074 1 96.88 60 ALA B CA 1
ATOM 2716 C C . ALA B 1 60 ? 7.969 -31.109 -0.415 1 96.88 60 ALA B C 1
ATOM 2718 O O . ALA B 1 60 ? 9.008 -31.547 -0.912 1 96.88 60 ALA B O 1
ATOM 2719 N N . ALA B 1 61 ? 6.977 -31.844 -0.12 1 97.44 61 ALA B N 1
ATOM 2720 C CA . ALA B 1 61 ? 6.984 -33.281 -0.426 1 97.44 61 ALA B CA 1
ATOM 2721 C C . ALA B 1 61 ? 7.082 -33.5 -1.93 1 97.44 61 ALA B C 1
ATOM 2723 O O . ALA B 1 61 ? 7.805 -34.406 -2.377 1 97.44 61 ALA B O 1
ATOM 2724 N N . LEU B 1 62 ? 6.398 -32.719 -2.65 1 97.75 62 LEU B N 1
ATOM 2725 C CA . LEU B 1 62 ? 6.461 -32.812 -4.105 1 97.75 62 LEU B CA 1
ATOM 2726 C C . LEU B 1 62 ? 7.859 -32.469 -4.609 1 97.75 62 LEU B C 1
ATOM 2728 O O . LEU B 1 62 ? 8.383 -33.125 -5.508 1 97.75 62 LEU B O 1
ATOM 2732 N N . LEU B 1 63 ? 8.359 -31.422 -4.074 1 97.56 63 LEU B N 1
ATOM 2733 C CA . LEU B 1 63 ? 9.695 -30.984 -4.461 1 97.56 63 LEU B CA 1
ATOM 2734 C C . LEU B 1 63 ? 10.711 -32.094 -4.223 1 97.56 63 LEU B C 1
ATOM 2736 O O . LEU B 1 63 ? 11.523 -32.406 -5.102 1 97.56 63 LEU B O 1
ATOM 2740 N N . GLN B 1 64 ? 10.641 -32.688 -3.1 1 97.88 64 GLN B N 1
ATOM 2741 C CA . GLN B 1 64 ? 11.555 -33.781 -2.76 1 97.88 64 GLN B CA 1
ATOM 2742 C C . GLN B 1 64 ? 11.391 -34.938 -3.715 1 97.88 64 GLN B C 1
ATOM 2744 O O . GLN B 1 64 ? 12.375 -35.531 -4.184 1 97.88 64 GLN B O 1
ATOM 2749 N N . ALA B 1 65 ? 10.18 -35.312 -3.971 1 98.25 65 ALA B N 1
ATOM 2750 C CA . ALA B 1 65 ? 9.891 -36.438 -4.867 1 98.25 65 ALA B CA 1
ATOM 2751 C C . ALA B 1 65 ? 10.398 -36.125 -6.277 1 98.25 65 ALA B C 1
ATOM 2753 O O . ALA B 1 65 ? 10.992 -37 -6.922 1 98.25 65 ALA B O 1
ATOM 2754 N N . ALA B 1 66 ? 10.172 -35 -6.746 1 98.12 66 ALA B N 1
ATOM 2755 C CA . ALA B 1 66 ? 10.602 -34.594 -8.086 1 98.12 66 ALA B CA 1
ATOM 2756 C C . ALA B 1 66 ? 12.125 -34.594 -8.195 1 98.12 66 ALA B C 1
ATOM 2758 O O . ALA B 1 66 ? 12.68 -35.062 -9.195 1 98.12 66 ALA B O 1
ATOM 2759 N N . ASP B 1 67 ? 12.758 -34.094 -7.18 1 97.19 67 ASP B N 1
ATOM 2760 C CA . ASP B 1 67 ? 14.219 -34.031 -7.148 1 97.19 67 ASP B CA 1
ATOM 2761 C C . ASP B 1 67 ? 14.812 -35.469 -7.18 1 97.19 67 ASP B C 1
ATOM 2763 O O . ASP B 1 67 ? 15.742 -35.719 -7.938 1 97.19 67 ASP B O 1
ATOM 2767 N N . LYS B 1 68 ? 14.258 -36.25 -6.395 1 97.62 68 LYS B N 1
ATOM 2768 C CA . LYS B 1 68 ? 14.734 -37.656 -6.324 1 97.62 68 LYS B CA 1
ATOM 2769 C C . LYS B 1 68 ? 14.562 -38.344 -7.668 1 97.62 68 LYS B C 1
ATOM 2771 O O . LYS B 1 68 ? 15.43 -39.125 -8.078 1 97.62 68 LYS B O 1
ATOM 2776 N N . ALA B 1 69 ? 13.516 -38.094 -8.352 1 97.5 69 ALA B N 1
ATOM 2777 C CA . ALA B 1 69 ? 13.195 -38.75 -9.609 1 97.5 69 ALA B CA 1
ATOM 2778 C C . ALA B 1 69 ? 13.883 -38.062 -10.781 1 97.5 69 ALA B C 1
ATOM 2780 O O . ALA B 1 69 ? 13.93 -38.594 -11.891 1 97.5 69 ALA B O 1
ATOM 2781 N N . GLY B 1 70 ? 14.398 -36.844 -10.531 1 97.19 70 GLY B N 1
ATOM 2782 C CA . GLY B 1 70 ? 15.023 -36.062 -11.594 1 97.19 70 GLY B CA 1
ATOM 2783 C C . GLY B 1 70 ? 14.039 -35.562 -12.641 1 97.19 70 GLY B C 1
ATOM 2784 O O . GLY B 1 70 ? 14.336 -35.594 -13.836 1 97.19 70 GLY B O 1
ATOM 2785 N N . ILE B 1 71 ? 12.898 -35.188 -12.219 1 97.12 71 ILE B N 1
ATOM 2786 C CA . ILE B 1 71 ? 11.82 -34.812 -13.133 1 97.12 71 ILE B CA 1
ATOM 2787 C C . ILE B 1 71 ? 11.789 -33.281 -13.281 1 97.12 71 ILE B C 1
ATOM 2789 O O . ILE B 1 71 ? 11.938 -32.562 -12.305 1 97.12 71 ILE B O 1
ATOM 2793 N N . PHE B 1 72 ? 11.602 -32.812 -14.539 1 98.38 72 PHE B N 1
ATOM 2794 C CA . PHE B 1 72 ? 11.367 -31.422 -14.844 1 98.38 72 PHE B CA 1
ATOM 2795 C C . PHE B 1 72 ? 9.969 -31 -14.414 1 98.38 72 PHE B C 1
ATOM 2797 O O . PHE B 1 72 ? 8.977 -31.531 -14.898 1 98.38 72 PHE B O 1
ATOM 2804 N N . VAL B 1 73 ? 9.867 -30.125 -13.414 1 98.75 73 VAL B N 1
ATOM 2805 C CA . VAL B 1 73 ? 8.586 -29.578 -12.969 1 98.75 73 VAL B CA 1
ATOM 2806 C C . VAL B 1 73 ? 8.648 -28.047 -12.984 1 98.75 73 VAL B C 1
ATOM 2808 O O . VAL B 1 73 ? 9.555 -27.453 -12.398 1 98.75 73 VAL B O 1
ATOM 2811 N N . THR B 1 74 ? 7.715 -27.453 -13.68 1 98.69 74 THR B N 1
ATOM 2812 C CA . THR B 1 74 ? 7.664 -26 -13.719 1 98.69 74 THR B CA 1
ATOM 2813 C C . THR B 1 74 ? 6.316 -25.5 -13.211 1 98.69 74 THR B C 1
ATOM 2815 O O . THR B 1 74 ? 5.32 -26.219 -13.25 1 98.69 74 THR B O 1
ATOM 2818 N N . VAL B 1 75 ? 6.324 -24.344 -12.633 1 98.5 75 VAL B N 1
ATOM 2819 C CA . VAL B 1 75 ? 5.152 -23.656 -12.102 1 98.5 75 VAL B CA 1
ATOM 2820 C C . VAL B 1 75 ? 4.992 -22.312 -12.797 1 98.5 75 VAL B C 1
ATOM 2822 O O . VAL B 1 75 ? 5.926 -21.5 -12.82 1 98.5 75 VAL B O 1
ATOM 2825 N N . PRO B 1 76 ? 3.844 -22 -13.312 1 97.25 76 PRO B N 1
ATOM 2826 C CA . PRO B 1 76 ? 3.697 -20.812 -14.164 1 97.25 76 PRO B CA 1
ATOM 2827 C C . PRO B 1 76 ? 3.555 -19.516 -13.359 1 97.25 76 PRO B C 1
ATOM 2829 O O . PRO B 1 76 ? 2.516 -18.859 -13.43 1 97.25 76 PRO B O 1
ATOM 2832 N N . PHE B 1 77 ? 4.617 -19.125 -12.742 1 97.38 77 PHE B N 1
ATOM 2833 C CA . PHE B 1 77 ? 4.715 -17.75 -12.297 1 97.38 77 PHE B CA 1
ATOM 2834 C C . PHE B 1 77 ? 4.961 -16.812 -13.484 1 97.38 77 PHE B C 1
ATOM 2836 O O . PHE B 1 77 ? 6.078 -16.328 -13.672 1 97.38 77 PHE B O 1
ATOM 2843 N N . ILE B 1 78 ? 3.891 -16.438 -14.094 1 96.31 78 ILE B N 1
ATOM 2844 C CA . ILE B 1 78 ? 3.912 -15.867 -15.438 1 96.31 78 ILE B CA 1
ATOM 2845 C C . ILE B 1 78 ? 4.48 -14.453 -15.391 1 96.31 78 ILE B C 1
ATOM 2847 O O . ILE B 1 78 ? 4.957 -13.938 -16.406 1 96.31 78 ILE B O 1
ATOM 2851 N N . LEU B 1 79 ? 4.543 -13.82 -14.242 1 95.69 79 LEU B N 1
ATOM 2852 C CA . LEU B 1 79 ? 5.078 -12.469 -14.172 1 95.69 79 LEU B CA 1
ATOM 2853 C C . LEU B 1 79 ? 6.574 -12.461 -14.469 1 95.69 79 LEU B C 1
ATOM 2855 O O . LEU B 1 79 ? 7.137 -11.414 -14.797 1 95.69 79 LEU B O 1
ATOM 2859 N N . ARG B 1 80 ? 7.176 -13.633 -14.375 1 96.31 80 ARG B N 1
ATOM 2860 C CA . ARG B 1 80 ? 8.602 -13.742 -14.664 1 96.31 80 ARG B CA 1
ATOM 2861 C C . ARG B 1 80 ? 8.898 -13.398 -16.109 1 96.31 80 ARG B C 1
ATOM 2863 O O . ARG B 1 80 ? 10 -12.938 -16.438 1 96.31 80 ARG B O 1
ATOM 2870 N N . VAL B 1 81 ? 7.898 -13.609 -16.938 1 96.06 81 VAL B N 1
ATOM 2871 C CA . VAL B 1 81 ? 8.141 -13.391 -18.359 1 96.06 81 VAL B CA 1
ATOM 2872 C C . VAL B 1 81 ? 7.305 -12.211 -18.859 1 96.06 81 VAL B C 1
ATOM 2874 O O . VAL B 1 81 ? 7.098 -12.047 -20.062 1 96.06 81 VAL B O 1
ATOM 2877 N N . SER B 1 82 ? 6.82 -11.383 -17.938 1 94.19 82 SER B N 1
ATOM 2878 C CA . SER B 1 82 ? 5.934 -10.273 -18.266 1 94.19 82 SER B CA 1
ATOM 2879 C C . SER B 1 82 ? 6.723 -9.047 -18.703 1 94.19 82 SER B C 1
ATOM 2881 O O . SER B 1 82 ? 7.934 -8.969 -18.484 1 94.19 82 SER B O 1
ATOM 2883 N N . ASP B 1 83 ? 5.98 -8.125 -19.312 1 91.62 83 ASP B N 1
ATOM 2884 C CA . ASP B 1 83 ? 6.555 -6.82 -19.625 1 91.62 83 ASP B CA 1
ATOM 2885 C C . ASP B 1 83 ? 6.98 -6.098 -18.344 1 91.62 83 ASP B C 1
ATOM 2887 O O . ASP B 1 83 ? 7.996 -5.395 -18.328 1 91.62 83 ASP B O 1
ATOM 2891 N N . LEU B 1 84 ? 6.219 -6.316 -17.359 1 91.38 84 LEU B N 1
ATOM 2892 C CA . LEU B 1 84 ? 6.523 -5.703 -16.062 1 91.38 84 LEU B CA 1
ATOM 2893 C C . LEU B 1 84 ? 7.895 -6.145 -15.57 1 91.38 84 LEU B C 1
ATOM 2895 O O . LEU B 1 84 ? 8.727 -5.312 -15.203 1 91.38 84 LEU B O 1
ATOM 2899 N N . ALA B 1 85 ? 8.062 -7.402 -15.539 1 94.19 85 ALA B N 1
ATOM 2900 C CA . ALA B 1 85 ? 9.344 -7.938 -15.102 1 94.19 85 ALA B CA 1
ATOM 2901 C C . ALA B 1 85 ? 10.484 -7.406 -15.969 1 94.19 85 ALA B C 1
ATOM 2903 O O . ALA B 1 85 ? 11.555 -7.062 -15.461 1 94.19 85 ALA B O 1
ATOM 2904 N N . ARG B 1 86 ? 10.273 -7.383 -17.234 1 93.19 86 ARG B N 1
ATOM 2905 C CA . ARG B 1 86 ? 11.289 -6.883 -18.156 1 93.19 86 ARG B CA 1
ATOM 2906 C C . ARG B 1 86 ? 11.664 -5.441 -17.828 1 93.19 86 ARG B C 1
ATOM 2908 O O . ARG B 1 86 ? 12.844 -5.105 -17.734 1 93.19 86 ARG B O 1
ATOM 2915 N N . GLU B 1 87 ? 10.656 -4.621 -17.609 1 92.31 87 GLU B N 1
ATOM 2916 C CA . GLU B 1 87 ? 10.867 -3.195 -17.391 1 92.31 87 GLU B CA 1
ATOM 2917 C C . GLU B 1 87 ? 11.492 -2.943 -16.016 1 92.31 87 GLU B C 1
ATOM 2919 O O . GLU B 1 87 ? 12.219 -1.966 -15.828 1 92.31 87 GLU B O 1
ATOM 2924 N N . LEU B 1 88 ? 11.266 -3.82 -15.086 1 94.88 88 LEU B N 1
ATOM 2925 C CA . LEU B 1 88 ? 11.727 -3.605 -13.719 1 94.88 88 LEU B CA 1
ATOM 2926 C C . LEU B 1 88 ? 13.016 -4.375 -13.453 1 94.88 88 LEU B C 1
ATOM 2928 O O . LEU B 1 88 ? 13.469 -4.465 -12.312 1 94.88 88 LEU B O 1
ATOM 2932 N N . SER B 1 89 ? 13.586 -4.895 -14.43 1 94.75 89 SER B N 1
ATOM 2933 C CA . SER B 1 89 ? 14.828 -5.648 -14.281 1 94.75 89 SER B CA 1
ATOM 2934 C C . SER B 1 89 ? 16 -4.91 -14.914 1 94.75 89 SER B C 1
ATOM 2936 O O . SER B 1 89 ? 15.906 -3.719 -15.211 1 94.75 89 SER B O 1
ATOM 2938 N N . GLN B 1 90 ? 17.078 -5.664 -15.07 1 86.06 90 GLN B N 1
ATOM 2939 C CA . GLN B 1 90 ? 18.281 -5.105 -15.695 1 86.06 90 GLN B CA 1
ATOM 2940 C C . GLN B 1 90 ? 17.984 -4.676 -17.141 1 86.06 90 GLN B C 1
ATOM 2942 O O . GLN B 1 90 ? 18.609 -3.734 -17.641 1 86.06 90 GLN B O 1
ATOM 2947 N N . ASN B 1 91 ? 17.078 -5.348 -17.688 1 84.56 91 ASN B N 1
ATOM 2948 C CA . ASN B 1 91 ? 16.672 -4.965 -19.047 1 84.56 91 ASN B CA 1
ATOM 2949 C C . ASN B 1 91 ? 16.109 -3.547 -19.078 1 84.56 91 ASN B C 1
ATOM 2951 O O . ASN B 1 91 ? 16.234 -2.848 -20.078 1 84.56 91 ASN B O 1
ATOM 2955 N N . GLY B 1 92 ? 15.461 -3.119 -18.016 1 87.19 92 GLY B N 1
ATOM 2956 C CA . GLY B 1 92 ? 14.984 -1.755 -17.859 1 87.19 92 GLY B CA 1
ATOM 2957 C C . GLY B 1 92 ? 15.977 -0.858 -17.141 1 87.19 92 GLY B C 1
ATOM 2958 O O . GLY B 1 92 ? 15.609 0.208 -16.641 1 87.19 92 GLY B O 1
ATOM 2959 N N . SER B 1 93 ? 17.141 -1.428 -16.969 1 90.31 93 SER B N 1
ATOM 2960 C CA . SER B 1 93 ? 18.25 -0.698 -16.375 1 90.31 93 SER B CA 1
ATOM 2961 C C . SER B 1 93 ? 18.078 -0.52 -14.875 1 90.31 93 SER B C 1
ATOM 2963 O O . SER B 1 93 ? 18.453 0.518 -14.32 1 90.31 93 SER B O 1
ATOM 2965 N N . LEU B 1 94 ? 17.484 -1.445 -14.234 1 94.5 94 LEU B N 1
ATOM 2966 C CA . LEU B 1 94 ? 17.344 -1.435 -12.781 1 94.5 94 LEU B CA 1
ATOM 2967 C C . LEU B 1 94 ? 18.125 -2.592 -12.156 1 94.5 94 LEU B C 1
ATOM 2969 O O . LEU B 1 94 ? 17.781 -3.758 -12.367 1 94.5 94 LEU B O 1
ATOM 2973 N N . SER B 1 95 ? 19.078 -2.234 -11.406 1 96.5 95 SER B N 1
ATOM 2974 C CA . SER B 1 95 ? 19.891 -3.264 -10.758 1 96.5 95 SER B CA 1
ATOM 2975 C C . SER B 1 95 ? 19.172 -3.824 -9.531 1 96.5 95 SER B C 1
ATOM 2977 O O . SER B 1 95 ? 18.484 -3.09 -8.812 1 96.5 95 SER B O 1
ATOM 2979 N N . PRO B 1 96 ? 19.406 -5.098 -9.258 1 96.06 96 PRO B N 1
ATOM 2980 C CA . PRO B 1 96 ? 18.75 -5.719 -8.102 1 96.06 96 PRO B CA 1
ATOM 2981 C C . PRO B 1 96 ? 19.109 -5.02 -6.789 1 96.06 96 PRO B C 1
ATOM 2983 O O . PRO B 1 96 ? 18.25 -4.902 -5.902 1 96.06 96 PRO B O 1
ATOM 2986 N N . ALA B 1 97 ? 20.219 -4.523 -6.664 1 94.5 97 ALA B N 1
ATOM 2987 C CA . ALA B 1 97 ? 20.688 -3.941 -5.41 1 94.5 97 ALA B CA 1
ATOM 2988 C C . ALA B 1 97 ? 20.172 -2.521 -5.234 1 94.5 97 ALA B C 1
ATOM 2990 O O . ALA B 1 97 ? 20.234 -1.956 -4.141 1 94.5 97 ALA B O 1
ATOM 2991 N N . GLY B 1 98 ? 19.625 -1.964 -6.285 1 95.94 98 GLY B N 1
ATOM 2992 C CA . GLY B 1 98 ? 19.266 -0.555 -6.258 1 95.94 98 GLY B CA 1
ATOM 2993 C C . GLY B 1 98 ? 17.859 -0.308 -5.766 1 95.94 98 GLY B C 1
ATOM 2994 O O . GLY B 1 98 ? 17.469 0.836 -5.516 1 95.94 98 GLY B O 1
ATOM 2995 N N . PHE B 1 99 ? 17.109 -1.376 -5.594 1 97.12 99 PHE B N 1
ATOM 2996 C CA . PHE B 1 99 ? 15.711 -1.213 -5.18 1 97.12 99 PHE B CA 1
ATOM 2997 C C . PHE B 1 99 ? 15.633 -0.707 -3.744 1 97.12 99 PHE B C 1
ATOM 2999 O O . PHE B 1 99 ? 16.375 -1.175 -2.873 1 97.12 99 PHE B O 1
ATOM 3006 N N . ARG B 1 100 ? 14.82 0.287 -3.486 1 94.62 100 ARG B N 1
ATOM 3007 C CA . ARG B 1 100 ? 14.555 0.812 -2.15 1 94.62 100 ARG B CA 1
ATOM 3008 C C . ARG B 1 100 ? 13.188 0.355 -1.647 1 94.62 100 ARG B C 1
ATOM 3010 O O . ARG B 1 100 ? 13.062 -0.09 -0.505 1 94.62 100 ARG B O 1
ATOM 3017 N N . HIS B 1 101 ? 12.219 0.415 -2.492 1 95.06 101 HIS B N 1
ATOM 3018 C CA . HIS B 1 101 ? 10.875 -0.064 -2.172 1 95.06 101 HIS B CA 1
ATOM 3019 C C . HIS B 1 101 ? 10.133 -0.509 -3.43 1 95.06 101 HIS B C 1
ATOM 3021 O O . HIS B 1 101 ? 10.367 0.028 -4.516 1 95.06 101 HIS B O 1
ATOM 3027 N N . LEU B 1 102 ? 9.266 -1.468 -3.275 1 97.69 102 LEU B N 1
ATOM 3028 C CA . LEU B 1 102 ? 8.391 -1.974 -4.332 1 97.69 102 LEU B CA 1
ATOM 3029 C C . LEU B 1 102 ? 6.969 -2.154 -3.82 1 97.69 102 LEU B C 1
ATOM 3031 O O . LEU B 1 102 ? 6.746 -2.826 -2.811 1 97.69 102 LEU B O 1
ATOM 3035 N N . SER B 1 103 ? 6.031 -1.514 -4.48 1 96.5 103 SER B N 1
ATOM 3036 C CA . SER B 1 103 ? 4.629 -1.646 -4.105 1 96.5 103 SER B CA 1
ATOM 3037 C C . SER B 1 103 ? 3.781 -2.102 -5.293 1 96.5 103 SER B C 1
ATOM 3039 O O . SER B 1 103 ? 3.791 -1.466 -6.348 1 96.5 103 SER B O 1
ATOM 3041 N N . PHE B 1 104 ? 3.043 -3.197 -5.09 1 95.94 104 PHE B N 1
ATOM 3042 C CA . PHE B 1 104 ? 2.156 -3.73 -6.117 1 95.94 104 PHE B CA 1
ATOM 3043 C C . PHE B 1 104 ? 0.733 -3.863 -5.59 1 95.94 104 PHE B C 1
ATOM 3045 O O . PHE B 1 104 ? 0.515 -4.414 -4.508 1 95.94 104 PHE B O 1
ATOM 3052 N N . ARG B 1 105 ? -0.202 -3.373 -6.348 1 94.5 105 ARG B N 1
ATOM 3053 C CA . ARG B 1 105 ? -1.628 -3.498 -6.062 1 94.5 105 ARG B CA 1
ATOM 3054 C C . ARG B 1 105 ? -2.363 -4.145 -7.23 1 94.5 105 ARG B C 1
ATOM 3056 O O . ARG B 1 105 ? -2.215 -3.719 -8.383 1 94.5 105 ARG B O 1
ATOM 3063 N N . PHE B 1 106 ? -3.074 -5.168 -6.934 1 93.25 106 PHE B N 1
ATOM 3064 C CA . PHE B 1 106 ? -3.855 -5.867 -7.949 1 93.25 106 PHE B CA 1
ATOM 3065 C C . PHE B 1 106 ? -5.223 -6.258 -7.402 1 93.25 106 PHE B C 1
ATOM 3067 O O . PHE B 1 106 ? -5.359 -7.277 -6.727 1 93.25 106 PHE B O 1
ATOM 3074 N N . ILE B 1 107 ? -6.23 -5.523 -7.758 1 93.12 107 ILE B N 1
ATOM 3075 C CA . ILE B 1 107 ? -7.605 -5.758 -7.32 1 93.12 107 ILE B CA 1
ATOM 3076 C C . ILE B 1 107 ? -8.422 -6.32 -8.477 1 93.12 107 ILE B C 1
ATOM 3078 O O . ILE B 1 107 ? -8.523 -5.699 -9.539 1 93.12 107 ILE B O 1
ATOM 3082 N N . VAL B 1 108 ? -9.008 -7.457 -8.258 1 91.88 108 VAL B N 1
ATOM 3083 C CA . VAL B 1 108 ? -9.711 -8.141 -9.344 1 91.88 108 VAL B CA 1
ATOM 3084 C C . VAL B 1 108 ? -11.195 -8.25 -9 1 91.88 108 VAL B C 1
ATOM 3086 O O . VAL B 1 108 ? -11.664 -7.645 -8.039 1 91.88 108 VAL B O 1
ATOM 3089 N N . GLY B 1 109 ? -11.914 -8.914 -9.875 1 90.5 109 GLY B N 1
ATOM 3090 C CA . GLY B 1 109 ? -13.367 -8.961 -9.75 1 90.5 109 GLY B CA 1
ATOM 3091 C C . GLY B 1 109 ? -13.828 -9.625 -8.469 1 90.5 109 GLY B C 1
ATOM 3092 O O . GLY B 1 109 ? -13.047 -10.281 -7.781 1 90.5 109 GLY B O 1
ATOM 3093 N N . SER B 1 110 ? -15.133 -9.539 -8.211 1 90.69 110 SER B N 1
ATOM 3094 C CA . SER B 1 110 ? -15.781 -9.992 -6.984 1 90.69 110 SER B CA 1
ATOM 3095 C C . SER B 1 110 ? -15.633 -11.5 -6.809 1 90.69 110 SER B C 1
ATOM 3097 O O . SER B 1 110 ? -15.594 -12.242 -7.793 1 90.69 110 SER B O 1
ATOM 3099 N N . SER B 1 111 ? -15.641 -11.883 -5.516 1 92 111 SER B N 1
ATOM 3100 C CA . SER B 1 111 ? -15.562 -13.305 -5.199 1 92 111 SER B CA 1
ATOM 3101 C C . SER B 1 111 ? -16.781 -14.055 -5.738 1 92 111 SER B C 1
ATOM 3103 O O . SER B 1 111 ? -16.734 -15.273 -5.918 1 92 111 SER B O 1
ATOM 3105 N N . SER B 1 112 ? -17.828 -13.375 -6.07 1 90.06 112 SER B N 1
ATOM 3106 C CA . SER B 1 112 ? -19.047 -14 -6.574 1 90.06 112 SER B CA 1
ATOM 3107 C C . SER B 1 112 ? -18.812 -14.672 -7.922 1 90.06 112 SER B C 1
ATOM 3109 O O . SER B 1 112 ? -19.578 -15.555 -8.328 1 90.06 112 SER B O 1
ATOM 3111 N N . ARG B 1 113 ? -17.781 -14.25 -8.555 1 89.12 113 ARG B N 1
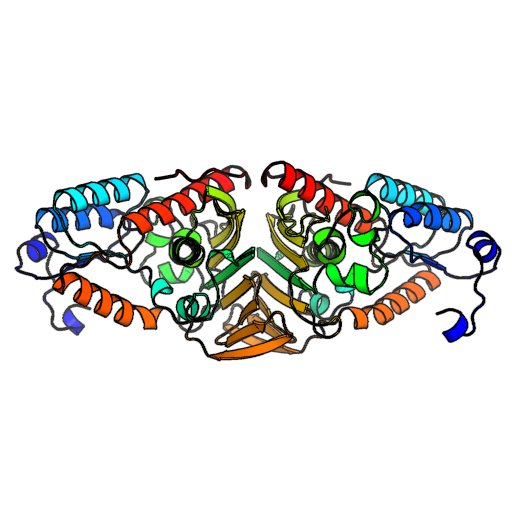ATOM 3112 C CA . ARG B 1 113 ? -17.5 -14.844 -9.859 1 89.12 113 ARG B CA 1
ATOM 3113 C C . ARG B 1 113 ? -17.219 -16.344 -9.734 1 89.12 113 ARG B C 1
ATOM 3115 O O . ARG B 1 113 ? -17.453 -17.094 -10.68 1 89.12 113 ARG B O 1
ATOM 3122 N N . TYR B 1 114 ? -16.703 -16.75 -8.586 1 92.12 114 TYR B N 1
ATOM 3123 C CA . TYR B 1 114 ? -16.406 -18.156 -8.391 1 92.12 114 TYR B CA 1
ATOM 3124 C C . TYR B 1 114 ? -17.672 -18.984 -8.305 1 92.12 114 TYR B C 1
ATOM 3126 O O . TYR B 1 114 ? -17.703 -20.141 -8.742 1 92.12 114 TYR B O 1
ATOM 3134 N N . GLU B 1 115 ? -18.688 -18.391 -7.805 1 92.12 115 GLU B N 1
ATOM 3135 C CA . GLU B 1 115 ? -20 -19.062 -7.809 1 92.12 115 GLU B CA 1
ATOM 3136 C C . GLU B 1 115 ? -20.578 -19.109 -9.219 1 92.12 115 GLU B C 1
ATOM 3138 O O . GLU B 1 115 ? -21.062 -20.156 -9.656 1 92.12 115 GLU B O 1
ATOM 3143 N N . THR B 1 116 ? -20.516 -18 -9.867 1 88.81 116 THR B N 1
ATOM 3144 C CA . THR B 1 116 ? -21.094 -17.891 -11.203 1 88.81 116 THR B CA 1
ATOM 3145 C C . THR B 1 116 ? -20.391 -18.844 -12.172 1 88.81 116 THR B C 1
ATOM 3147 O O . THR B 1 116 ? -21.031 -19.375 -13.078 1 88.81 116 THR B O 1
ATOM 3150 N N . ASN B 1 117 ? -19.109 -19.078 -11.906 1 88.25 117 ASN B N 1
ATOM 3151 C CA . ASN B 1 117 ? -18.312 -19.906 -12.82 1 88.25 117 ASN B CA 1
ATOM 3152 C C . ASN B 1 117 ? -18.25 -21.359 -12.352 1 88.25 117 ASN B C 1
ATOM 3154 O O . ASN B 1 117 ? -17.453 -22.141 -12.875 1 88.25 117 ASN B O 1
ATOM 3158 N N . GLY B 1 118 ? -19.031 -21.719 -11.32 1 90.94 118 GLY B N 1
ATOM 3159 C CA . GLY B 1 118 ? -19.125 -23.094 -10.867 1 90.94 118 GLY B CA 1
ATOM 3160 C C . GLY B 1 118 ? -17.922 -23.531 -10.047 1 90.94 118 GLY B C 1
ATOM 3161 O O . GLY B 1 118 ? -17.594 -24.719 -10 1 90.94 118 GLY B O 1
ATOM 3162 N N . CYS B 1 119 ? -17.234 -22.656 -9.445 1 94 119 CYS B N 1
ATOM 3163 C CA . CYS B 1 119 ? -16.031 -22.953 -8.664 1 94 119 CYS B CA 1
ATOM 3164 C C . CYS B 1 119 ? -16.203 -22.469 -7.223 1 94 119 CYS B C 1
ATOM 3166 O O . CYS B 1 119 ? -15.281 -21.875 -6.656 1 94 119 CYS B O 1
ATOM 3168 N N . LYS B 1 120 ? -17.297 -22.734 -6.648 1 95 120 LYS B N 1
ATOM 3169 C CA . LYS B 1 120 ? -17.625 -22.297 -5.293 1 95 120 LYS B CA 1
ATOM 3170 C C . LYS B 1 120 ? -16.594 -22.812 -4.293 1 95 120 LYS B C 1
ATOM 3172 O O . LYS B 1 120 ? -16.422 -22.234 -3.217 1 95 120 LYS B O 1
ATOM 3177 N N . TRP B 1 121 ? -15.922 -23.922 -4.668 1 95.69 121 TRP B N 1
ATOM 3178 C CA . TRP B 1 121 ? -14.914 -24.5 -3.785 1 95.69 121 TRP B CA 1
ATOM 3179 C C . TRP B 1 121 ? -13.797 -23.484 -3.51 1 95.69 121 TRP B C 1
ATOM 3181 O O . TRP B 1 121 ? -13.078 -23.609 -2.512 1 95.69 121 TRP B O 1
ATOM 3191 N N . MET B 1 122 ? -13.648 -22.484 -4.293 1 96.56 122 MET B N 1
ATOM 3192 C CA . MET B 1 122 ? -12.633 -21.438 -4.152 1 96.56 122 MET B CA 1
ATOM 3193 C C . MET B 1 122 ? -12.984 -20.484 -3.016 1 96.56 122 MET B C 1
ATOM 3195 O O . MET B 1 122 ? -12.164 -19.656 -2.623 1 96.56 122 MET B O 1
ATOM 3199 N N . LEU B 1 123 ? -14.156 -20.578 -2.479 1 97.56 123 LEU B N 1
ATOM 3200 C CA . LEU B 1 123 ? -14.641 -19.625 -1.483 1 97.56 123 LEU B CA 1
ATOM 3201 C C . LEU B 1 123 ? -14.586 -20.234 -0.084 1 97.56 123 LEU B C 1
ATOM 3203 O O . LEU B 1 123 ? -15.141 -19.656 0.861 1 97.56 123 LEU B O 1
ATOM 3207 N N . THR B 1 124 ? -13.93 -21.375 -0.03 1 97.38 124 THR B N 1
ATOM 3208 C CA . THR B 1 124 ? -13.758 -22.062 1.243 1 97.38 124 THR B CA 1
ATOM 3209 C C . THR B 1 124 ? -12.281 -22.312 1.525 1 97.38 124 THR B C 1
ATOM 3211 O O . THR B 1 124 ? -11.594 -22.953 0.729 1 97.38 124 THR B O 1
ATOM 3214 N N . LYS B 1 125 ? -11.875 -21.906 2.676 1 96.38 125 LYS B N 1
ATOM 3215 C CA . LYS B 1 125 ? -10.461 -21.984 3.027 1 96.38 125 LYS B CA 1
ATOM 3216 C C . LYS B 1 125 ? -9.969 -23.438 2.984 1 96.38 125 LYS B C 1
ATOM 3218 O O . LYS B 1 125 ? -8.859 -23.703 2.523 1 96.38 125 LYS B O 1
ATOM 3223 N N . ALA B 1 126 ? -10.742 -24.344 3.424 1 95.94 126 ALA B N 1
ATOM 3224 C CA . ALA B 1 126 ? -10.367 -25.766 3.506 1 95.94 126 ALA B CA 1
ATOM 3225 C C . ALA B 1 126 ? -10.055 -26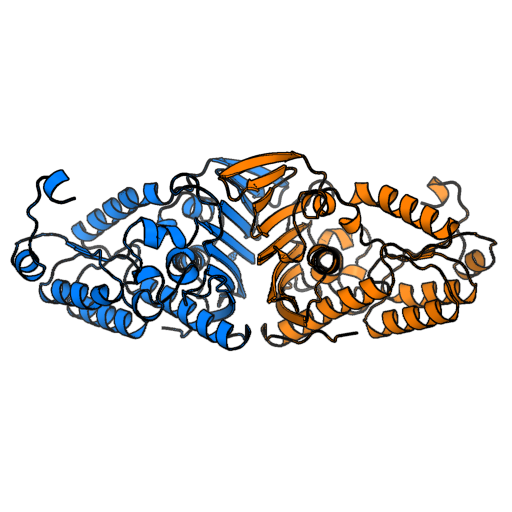.328 2.123 1 95.94 126 ALA B C 1
ATOM 3227 O O . ALA B 1 126 ? -9.211 -27.219 1.984 1 95.94 126 ALA B O 1
ATOM 3228 N N . THR B 1 127 ? -10.68 -25.797 1.106 1 96.56 127 THR B N 1
ATOM 3229 C CA . THR B 1 127 ? -10.492 -26.328 -0.239 1 96.56 127 THR B CA 1
ATOM 3230 C C . THR B 1 127 ? -9.609 -25.391 -1.066 1 96.56 127 THR B C 1
ATOM 3232 O O . THR B 1 127 ? -8.781 -25.859 -1.857 1 96.56 127 THR B O 1
ATOM 3235 N N . ALA B 1 128 ? -9.711 -24.109 -0.804 1 96.5 128 ALA B N 1
ATOM 3236 C CA . ALA B 1 128 ? -8.984 -23.141 -1.628 1 96.5 128 ALA B CA 1
ATOM 3237 C C . ALA B 1 128 ? -7.598 -22.875 -1.064 1 96.5 128 ALA B C 1
ATOM 3239 O O . ALA B 1 128 ? -6.68 -22.5 -1.804 1 96.5 128 ALA B O 1
ATOM 3240 N N . GLY B 1 129 ? -7.434 -23.047 0.253 1 96 129 GLY B N 1
ATOM 3241 C CA . GLY B 1 129 ? -6.184 -22.719 0.919 1 96 129 GLY B CA 1
ATOM 3242 C C . GLY B 1 129 ? -6.055 -21.25 1.262 1 96 129 GLY B C 1
ATOM 3243 O O . GLY B 1 129 ? -5.262 -20.875 2.129 1 96 129 GLY B O 1
ATOM 3244 N N . GLY B 1 130 ? -6.789 -20.391 0.57 1 96.88 130 GLY B N 1
ATOM 3245 C CA . GLY B 1 130 ? -6.75 -18.953 0.767 1 96.88 130 GLY B CA 1
ATOM 3246 C C . GLY B 1 130 ? -7.594 -18.188 -0.237 1 96.88 130 GLY B C 1
ATOM 3247 O O . GLY B 1 130 ? -8.336 -18.797 -1.019 1 96.88 130 GLY B O 1
ATOM 3248 N N . GLY B 1 131 ? -7.516 -16.875 -0.161 1 97.56 131 GLY B N 1
ATOM 3249 C CA . GLY B 1 131 ? -8.305 -16.031 -1.044 1 97.56 131 GLY B CA 1
ATOM 3250 C C . GLY B 1 131 ? -7.465 -15.281 -2.055 1 97.56 131 GLY B C 1
ATOM 3251 O O . GLY B 1 131 ? -6.711 -15.883 -2.82 1 97.56 131 GLY B O 1
ATOM 3252 N N . SER B 1 132 ? -7.629 -13.961 -2.014 1 96.75 132 SER B N 1
ATOM 3253 C CA . SER B 1 132 ? -7.027 -13.117 -3.037 1 96.75 132 SER B CA 1
ATOM 3254 C C . SER B 1 132 ? -5.504 -13.172 -2.982 1 96.75 132 SER B C 1
ATOM 3256 O O . SER B 1 132 ? -4.84 -13.156 -4.02 1 96.75 132 SER B O 1
ATOM 3258 N N . ILE B 1 133 ? -4.934 -13.227 -1.804 1 98.12 133 ILE B N 1
ATOM 3259 C CA . ILE B 1 133 ? -3.479 -13.18 -1.693 1 98.12 133 ILE B CA 1
ATOM 3260 C C . ILE B 1 133 ? -2.879 -14.484 -2.221 1 98.12 133 ILE B C 1
ATOM 3262 O O . ILE B 1 133 ? -1.837 -14.469 -2.881 1 98.12 133 ILE B O 1
ATOM 3266 N N . LEU B 1 134 ? -3.461 -15.602 -1.963 1 97.5 134 LEU B N 1
ATOM 3267 C CA . LEU B 1 134 ? -2.963 -16.891 -2.453 1 97.5 134 LEU B CA 1
ATOM 3268 C C . LEU B 1 134 ? -3.18 -17.016 -3.957 1 97.5 134 LEU B C 1
ATOM 3270 O O . LEU B 1 134 ? -2.297 -17.484 -4.68 1 97.5 134 LEU B O 1
ATOM 3274 N N . ASN B 1 135 ? -4.297 -16.547 -4.41 1 93.94 135 ASN B N 1
ATOM 3275 C CA . ASN B 1 135 ? -4.664 -16.734 -5.809 1 93.94 135 ASN B CA 1
ATOM 3276 C C . ASN B 1 135 ? -3.992 -15.703 -6.711 1 93.94 135 ASN B C 1
ATOM 3278 O O . ASN B 1 135 ? -3.641 -16.016 -7.852 1 93.94 135 ASN B O 1
ATOM 3282 N N . VAL B 1 136 ? -3.863 -14.492 -6.199 1 92.19 136 VAL B N 1
ATOM 3283 C CA . VAL B 1 136 ? -3.412 -13.391 -7.043 1 92.19 136 VAL B CA 1
ATOM 3284 C C . VAL B 1 136 ? -2.084 -12.852 -6.52 1 92.19 136 VAL B C 1
ATOM 3286 O O . VAL B 1 136 ? -1.119 -12.711 -7.277 1 92.19 136 VAL B O 1
ATOM 3289 N N . GLY B 1 137 ? -1.99 -12.688 -5.281 1 96 137 GLY B N 1
ATOM 3290 C CA . GLY B 1 137 ? -0.86 -12.016 -4.66 1 96 137 GLY B CA 1
ATOM 3291 C C . GLY B 1 137 ? 0.417 -12.836 -4.703 1 96 137 GLY B C 1
ATOM 3292 O O . GLY B 1 137 ? 1.516 -12.273 -4.758 1 96 137 GLY B O 1
ATOM 3293 N N . VAL B 1 138 ? 0.283 -14.102 -4.738 1 96.75 138 VAL B N 1
ATOM 3294 C CA . VAL B 1 138 ? 1.415 -15.023 -4.641 1 96.75 138 VAL B CA 1
ATOM 3295 C C . VAL B 1 138 ? 2.396 -14.75 -5.777 1 96.75 138 VAL B C 1
ATOM 3297 O O . 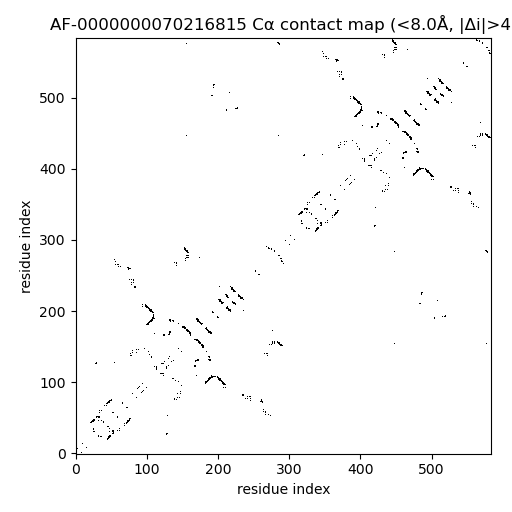VAL B 1 138 ? 3.611 -14.891 -5.605 1 96.75 138 VAL B O 1
ATOM 3300 N N . HIS B 1 139 ? 1.952 -14.281 -6.922 1 96.75 139 HIS B N 1
ATOM 3301 C CA . HIS B 1 139 ? 2.793 -13.953 -8.07 1 96.75 139 HIS B CA 1
ATOM 3302 C C . HIS B 1 139 ? 3.787 -12.852 -7.723 1 96.75 139 HIS B C 1
ATOM 3304 O O . HIS B 1 139 ? 4.906 -12.836 -8.242 1 96.75 139 HIS B O 1
ATOM 3310 N N . PHE B 1 140 ? 3.391 -12.008 -6.891 1 97.62 140 PHE B N 1
ATOM 3311 C CA . PHE B 1 140 ? 4.215 -10.836 -6.613 1 97.62 140 PHE B CA 1
ATOM 3312 C C . PHE B 1 140 ? 5.332 -11.18 -5.633 1 97.62 140 PHE B C 1
ATOM 3314 O O . PHE B 1 140 ? 6.391 -10.547 -5.648 1 97.62 140 PHE B O 1
ATOM 3321 N N . PHE B 1 141 ? 5.102 -12.172 -4.805 1 98.31 141 PHE B N 1
ATOM 3322 C CA . PHE B 1 141 ? 6.184 -12.586 -3.914 1 98.31 141 PHE B CA 1
ATOM 3323 C C . PHE B 1 141 ? 7.324 -13.211 -4.703 1 98.31 141 PHE B C 1
ATOM 3325 O O . PHE B 1 141 ? 8.5 -12.945 -4.43 1 98.31 141 PHE B O 1
ATOM 3332 N N . ASP B 1 142 ? 6.957 -14.031 -5.672 1 97.94 142 ASP B N 1
ATOM 3333 C CA . ASP B 1 142 ? 7.969 -14.562 -6.578 1 97.94 142 ASP B CA 1
ATOM 3334 C C . ASP B 1 142 ? 8.664 -13.445 -7.348 1 97.94 142 ASP B C 1
ATOM 3336 O O . ASP B 1 142 ? 9.891 -13.438 -7.477 1 97.94 142 ASP B O 1
ATOM 3340 N N . LEU B 1 143 ? 7.902 -12.523 -7.844 1 97.75 143 LEU B N 1
ATOM 3341 C CA . LEU B 1 143 ? 8.453 -11.422 -8.625 1 97.75 143 LEU B CA 1
ATOM 3342 C C . LEU B 1 143 ? 9.406 -10.578 -7.777 1 97.75 143 LEU B C 1
ATOM 3344 O O . LEU B 1 143 ? 10.484 -10.211 -8.234 1 97.75 143 LEU B O 1
ATOM 3348 N N . LEU B 1 144 ? 9.023 -10.305 -6.59 1 98.25 144 LEU B N 1
ATOM 3349 C CA . LEU B 1 144 ? 9.836 -9.508 -5.684 1 98.25 144 LEU B CA 1
ATOM 3350 C C . LEU B 1 144 ? 11.203 -10.148 -5.473 1 98.25 144 LEU B C 1
ATOM 3352 O O . LEU B 1 144 ? 12.234 -9.484 -5.598 1 98.25 144 LEU B O 1
ATOM 3356 N N . GLU B 1 145 ? 11.195 -11.414 -5.16 1 97.62 145 GLU B N 1
ATOM 3357 C CA . GLU B 1 145 ? 12.469 -12.086 -4.91 1 97.62 145 GLU B CA 1
ATOM 3358 C C . GLU B 1 145 ? 13.305 -12.18 -6.184 1 97.62 145 GLU B C 1
ATOM 3360 O O . GLU B 1 145 ? 14.531 -12.07 -6.137 1 97.62 145 GLU B O 1
ATOM 3365 N N . SER B 1 146 ? 12.617 -12.359 -7.262 1 97.56 146 SER B N 1
ATOM 3366 C CA . SER B 1 146 ? 13.32 -12.43 -8.539 1 97.56 146 SER B CA 1
ATOM 3367 C C . SER B 1 146 ? 13.961 -11.094 -8.891 1 97.56 146 SER B C 1
ATOM 3369 O O . SER B 1 146 ? 15.117 -11.055 -9.32 1 97.56 146 SER B O 1
ATOM 3371 N N . LEU B 1 147 ? 13.273 -9.969 -8.742 1 97.69 147 LEU B N 1
ATOM 3372 C CA . LEU B 1 147 ? 13.758 -8.641 -9.109 1 97.69 147 LEU B CA 1
ATOM 3373 C C . LEU B 1 147 ? 14.891 -8.195 -8.195 1 97.69 147 LEU B C 1
ATOM 3375 O O . LEU B 1 147 ? 15.883 -7.641 -8.656 1 97.69 147 LEU B O 1
ATOM 3379 N N . THR B 1 148 ? 14.773 -8.492 -6.93 1 97.5 148 THR B N 1
ATOM 3380 C CA . THR B 1 148 ? 15.703 -7.953 -5.941 1 97.5 148 THR B CA 1
ATOM 3381 C C . THR B 1 148 ? 16.859 -8.922 -5.691 1 97.5 148 THR B C 1
ATOM 3383 O O . THR B 1 148 ? 17.859 -8.555 -5.086 1 97.5 148 THR B O 1
ATOM 3386 N N . GLU B 1 149 ? 16.641 -10.148 -6.113 1 97.12 149 GLU B N 1
ATOM 3387 C CA . GLU B 1 149 ? 17.594 -11.211 -5.816 1 97.12 149 GLU B CA 1
ATOM 3388 C C . GLU B 1 149 ? 17.859 -11.305 -4.316 1 97.12 149 GLU B C 1
ATOM 3390 O O . GLU B 1 149 ? 19.016 -11.438 -3.895 1 97.12 149 GLU B O 1
ATOM 3395 N N . SER B 1 150 ? 16.844 -11.125 -3.566 1 96.69 150 SER B N 1
ATOM 3396 C CA . SER B 1 150 ? 16.844 -11.148 -2.107 1 96.69 150 SER B CA 1
ATOM 3397 C C . SER B 1 150 ? 15.609 -11.883 -1.573 1 96.69 150 SER B C 1
ATOM 3399 O O . SER B 1 150 ? 14.539 -11.836 -2.182 1 96.69 150 SER B O 1
ATOM 3401 N N . ARG B 1 151 ? 15.758 -12.531 -0.443 1 97.19 151 ARG B N 1
ATOM 3402 C CA . ARG B 1 151 ? 14.672 -13.344 0.103 1 97.19 151 ARG B CA 1
ATOM 3403 C C . ARG B 1 151 ? 13.789 -12.523 1.038 1 97.19 151 ARG B C 1
ATOM 3405 O O . ARG B 1 151 ? 14.289 -11.688 1.8 1 97.19 151 ARG B O 1
ATOM 3412 N N . ILE B 1 152 ? 12.531 -12.758 0.957 1 97.69 152 ILE B N 1
ATOM 3413 C CA . ILE B 1 152 ? 11.602 -12.211 1.94 1 97.69 152 ILE B CA 1
ATOM 3414 C C . ILE B 1 152 ? 11.805 -12.906 3.285 1 97.69 152 ILE B C 1
ATOM 3416 O O . ILE B 1 152 ? 11.672 -14.125 3.385 1 97.69 152 ILE B O 1
ATOM 3420 N N . ILE B 1 153 ? 12.031 -12.148 4.34 1 96.88 153 ILE B N 1
ATOM 3421 C CA . ILE B 1 153 ? 12.422 -12.797 5.59 1 96.88 153 ILE B CA 1
ATOM 3422 C C . ILE B 1 153 ? 11.344 -12.547 6.652 1 96.88 153 ILE B C 1
ATOM 3424 O O . ILE B 1 153 ? 11.312 -13.227 7.68 1 96.88 153 ILE B O 1
ATOM 3428 N N . SER B 1 154 ? 10.484 -11.609 6.43 1 96.31 154 SER B N 1
ATOM 3429 C CA . SER B 1 154 ? 9.391 -11.375 7.359 1 96.31 154 SER B CA 1
ATOM 3430 C C . SER B 1 154 ? 8.211 -10.688 6.66 1 96.31 154 SER B C 1
ATOM 3432 O O . SER B 1 154 ? 8.375 -10.109 5.586 1 96.31 154 SER B O 1
ATOM 3434 N N . VAL B 1 155 ? 7 -10.836 7.316 1 96.81 155 VAL B N 1
ATOM 3435 C CA . VAL B 1 155 ? 5.777 -10.273 6.754 1 96.81 155 VAL B CA 1
ATOM 3436 C C . VAL B 1 155 ? 4.883 -9.75 7.879 1 96.81 155 VAL B C 1
ATOM 3438 O O . VAL B 1 155 ? 4.801 -10.359 8.945 1 96.81 155 VAL B O 1
ATOM 3441 N N . SER B 1 156 ? 4.355 -8.594 7.715 1 94.94 156 SER B N 1
ATOM 3442 C CA . SER B 1 156 ? 3.211 -8.055 8.445 1 94.94 156 SER B CA 1
ATOM 3443 C C . SER B 1 156 ? 1.996 -7.902 7.535 1 94.94 156 SER B C 1
ATOM 3445 O O . SER B 1 156 ? 2.078 -7.262 6.484 1 94.94 156 SER B O 1
ATOM 3447 N N . ALA B 1 157 ? 0.857 -8.492 7.98 1 96.06 157 ALA B N 1
ATOM 3448 C CA . ALA B 1 157 ? -0.257 -8.547 7.035 1 96.06 157 ALA B CA 1
ATOM 3449 C C . ALA B 1 157 ? -1.588 -8.312 7.746 1 96.06 157 ALA B C 1
ATOM 3451 O O . ALA B 1 157 ? -1.705 -8.539 8.953 1 96.06 157 ALA B O 1
ATOM 3452 N N . GLN B 1 158 ? -2.494 -7.773 7.012 1 94.5 158 GLN B N 1
ATOM 3453 C CA . GLN B 1 158 ? -3.906 -7.672 7.363 1 94.5 158 GLN B CA 1
ATOM 3454 C C . GLN B 1 158 ? -4.789 -8.25 6.262 1 94.5 158 GLN B C 1
ATOM 3456 O O . GLN B 1 158 ? -4.523 -8.047 5.074 1 94.5 158 GLN B O 1
ATOM 3461 N N . THR B 1 159 ? -5.816 -8.961 6.719 1 96.31 159 THR B N 1
ATOM 3462 C CA . THR B 1 159 ? -6.789 -9.492 5.77 1 96.31 159 THR B CA 1
ATOM 3463 C C . THR B 1 159 ? -8.211 -9.203 6.23 1 96.31 159 THR B C 1
ATOM 3465 O O . THR B 1 159 ? -8.453 -8.969 7.418 1 96.31 159 THR B O 1
ATOM 3468 N N . ARG B 1 160 ? -9.078 -9.141 5.238 1 96.38 160 ARG B N 1
ATOM 3469 C CA . ARG B 1 160 ? -10.5 -8.992 5.539 1 96.38 160 ARG B CA 1
ATOM 3470 C C . ARG B 1 160 ? -11.344 -9.891 4.641 1 96.38 160 ARG B C 1
ATOM 3472 O O . ARG B 1 160 ? -10.977 -10.164 3.496 1 96.38 160 ARG B O 1
ATOM 3479 N N . THR B 1 161 ? -12.375 -10.398 5.238 1 96.88 161 THR B N 1
ATOM 3480 C CA . THR B 1 161 ? -13.5 -11.031 4.555 1 96.88 161 THR B CA 1
ATOM 3481 C C . THR B 1 161 ? -14.781 -10.242 4.789 1 96.88 161 THR B C 1
ATOM 3483 O O . THR B 1 161 ? -15.188 -10.031 5.934 1 96.88 161 THR B O 1
ATOM 3486 N N . PHE B 1 162 ? -15.422 -9.828 3.777 1 94.38 162 PHE B N 1
ATOM 3487 C CA . PHE B 1 162 ? -16.594 -8.961 3.926 1 94.38 162 PHE B CA 1
ATOM 3488 C C . PHE B 1 162 ? -17.875 -9.766 3.867 1 94.38 162 PHE B C 1
ATOM 3490 O O . PHE B 1 162 ? -18.844 -9.445 4.559 1 94.38 162 PHE B O 1
ATOM 3497 N N . ARG B 1 163 ? -17.875 -10.766 3.08 1 95.19 163 ARG B N 1
ATOM 3498 C CA . ARG B 1 163 ? -19.031 -11.656 3.023 1 95.19 163 ARG B CA 1
ATOM 3499 C C . ARG B 1 163 ? -19.109 -12.523 4.27 1 95.19 163 ARG B C 1
ATOM 3501 O O . ARG B 1 163 ? -18.094 -13.008 4.766 1 95.19 163 ARG B O 1
ATOM 3508 N N . GLU B 1 164 ? -20.297 -12.805 4.617 1 95.81 164 GLU B N 1
ATOM 3509 C CA . GLU B 1 164 ? -20.5 -13.609 5.816 1 95.81 164 GLU B CA 1
ATOM 3510 C C . GLU B 1 164 ? -20.484 -15.102 5.484 1 95.81 164 GLU B C 1
ATOM 3512 O O . GLU B 1 164 ? -20.25 -15.938 6.367 1 95.81 164 GLU B O 1
ATOM 3517 N N . ASP B 1 165 ? -20.703 -15.43 4.266 1 97.06 165 ASP B N 1
ATOM 3518 C CA . ASP B 1 165 ? -20.922 -16.828 3.908 1 97.06 165 ASP B CA 1
ATOM 3519 C C . ASP B 1 165 ? -19.641 -17.453 3.35 1 97.06 165 ASP B C 1
ATOM 3521 O O . ASP B 1 165 ? -19.688 -18.562 2.807 1 97.06 165 ASP B O 1
ATOM 3525 N N . ILE B 1 166 ? -18.547 -16.75 3.438 1 97.94 166 ILE B N 1
ATOM 3526 C CA . ILE B 1 166 ? -17.281 -17.312 2.967 1 97.94 166 ILE B CA 1
ATOM 3527 C C . ILE B 1 166 ? -16.203 -17.109 4.02 1 97.94 166 ILE B C 1
ATOM 3529 O O . ILE B 1 166 ? -16.406 -16.391 5.004 1 97.94 166 ILE B O 1
ATOM 3533 N N . ASP B 1 167 ? -15.023 -17.734 3.85 1 97.88 167 ASP B N 1
ATOM 3534 C CA . ASP B 1 167 ? -14.008 -17.609 4.891 1 97.88 167 ASP B CA 1
ATOM 3535 C C . ASP B 1 167 ? -12.617 -17.438 4.285 1 97.88 167 ASP B C 1
ATOM 3537 O O . ASP B 1 167 ? -11.617 -17.781 4.91 1 97.88 167 ASP B O 1
ATOM 3541 N N . ILE B 1 168 ? -12.57 -16.953 3.039 1 98 168 ILE B N 1
ATOM 3542 C CA . ILE B 1 168 ? -11.305 -16.594 2.406 1 98 168 ILE B CA 1
ATOM 3543 C C . ILE B 1 168 ? -11.125 -15.078 2.434 1 98 168 ILE B C 1
ATOM 3545 O O . ILE B 1 168 ? -12.086 -14.336 2.658 1 98 168 ILE B O 1
ATOM 3549 N N . ASP B 1 169 ? -9.891 -14.648 2.254 1 97.88 169 ASP B N 1
ATOM 3550 C CA . ASP B 1 169 ? -9.648 -13.211 2.248 1 97.88 169 ASP B CA 1
ATOM 3551 C C . ASP B 1 169 ? -10.148 -12.578 0.949 1 97.88 169 ASP B C 1
ATOM 3553 O O . ASP B 1 169 ? -9.844 -13.07 -0.141 1 97.88 169 ASP B O 1
ATOM 3557 N N . GLU B 1 170 ? -10.914 -11.562 1.076 1 97.19 170 GLU B N 1
ATOM 3558 C CA . GLU B 1 170 ? -11.352 -10.734 -0.046 1 97.19 170 GLU B CA 1
ATOM 3559 C C . GLU B 1 170 ? -10.484 -9.484 -0.175 1 97.19 170 GLU B C 1
ATOM 3561 O O . GLU B 1 170 ? -10.539 -8.789 -1.192 1 97.19 170 GLU B O 1
ATOM 3566 N N . LEU B 1 171 ? -9.75 -9.227 0.847 1 96.94 171 LEU B N 1
ATOM 3567 C CA . LEU B 1 171 ? -8.75 -8.172 0.914 1 96.94 171 LEU B CA 1
ATOM 3568 C C . LEU B 1 171 ? -7.512 -8.641 1.669 1 96.94 171 LEU B C 1
ATOM 3570 O O . LEU B 1 171 ? -7.625 -9.258 2.73 1 96.94 171 LEU B O 1
ATOM 3574 N N . ALA B 1 172 ? -6.371 -8.344 1.11 1 97.75 172 ALA B N 1
ATOM 3575 C CA . ALA B 1 172 ? -5.113 -8.688 1.769 1 97.75 172 ALA B CA 1
ATOM 3576 C C . ALA B 1 172 ? -4.051 -7.621 1.522 1 97.75 172 ALA B C 1
ATOM 3578 O O . ALA B 1 172 ? -3.822 -7.219 0.38 1 97.75 172 ALA B O 1
ATOM 3579 N N . MET B 1 173 ? -3.471 -7.184 2.562 1 96.5 173 MET B N 1
ATOM 3580 C CA . MET B 1 173 ? -2.359 -6.238 2.539 1 96.5 173 MET B CA 1
ATOM 3581 C C . MET B 1 173 ? -1.136 -6.82 3.24 1 96.5 173 MET B C 1
ATOM 3583 O O . MET B 1 173 ? -1.171 -7.082 4.441 1 96.5 173 MET B O 1
ATOM 3587 N N . PHE B 1 174 ? -0.109 -7.016 2.443 1 97.5 174 PHE B N 1
ATOM 3588 C CA . PHE B 1 174 ? 1.123 -7.605 2.949 1 97.5 174 PHE B CA 1
ATOM 3589 C C . PHE B 1 174 ? 2.281 -6.621 2.842 1 97.5 174 PHE B C 1
ATOM 3591 O O . PHE B 1 174 ? 2.545 -6.082 1.765 1 97.5 174 PHE B O 1
ATOM 3598 N N . THR B 1 175 ? 2.93 -6.316 3.924 1 96.5 175 THR B N 1
ATOM 3599 C CA . THR B 1 175 ? 4.227 -5.645 3.918 1 96.5 175 THR B CA 1
ATOM 3600 C C . THR B 1 175 ? 5.344 -6.629 4.254 1 96.5 175 THR B C 1
ATOM 3602 O O . THR B 1 175 ? 5.312 -7.281 5.301 1 96.5 175 THR B O 1
ATOM 3605 N N . VAL B 1 176 ? 6.297 -6.672 3.346 1 97.06 176 VAL B N 1
ATOM 3606 C CA . VAL B 1 176 ? 7.348 -7.664 3.555 1 97.06 176 VAL B CA 1
ATOM 3607 C C . VAL B 1 176 ? 8.703 -6.973 3.631 1 97.06 176 VAL B C 1
ATOM 3609 O O . VAL B 1 176 ? 8.891 -5.887 3.078 1 97.06 176 VAL B O 1
ATOM 3612 N N . THR B 1 177 ? 9.602 -7.605 4.348 1 95.5 177 THR B N 1
ATOM 3613 C CA . THR B 1 177 ? 10.992 -7.176 4.422 1 95.5 177 THR B CA 1
ATOM 3614 C C . THR B 1 177 ? 11.914 -8.203 3.771 1 95.5 177 THR B C 1
ATOM 3616 O O . THR B 1 177 ? 11.773 -9.406 4.012 1 95.5 177 THR B O 1
ATOM 3619 N N . MET B 1 178 ? 12.742 -7.723 2.936 1 96.06 178 MET B N 1
ATOM 3620 C CA . MET B 1 178 ? 13.711 -8.594 2.275 1 96.06 178 MET B CA 1
ATOM 3621 C C . MET B 1 178 ? 15.008 -8.664 3.07 1 96.06 178 MET B C 1
ATOM 3623 O O . MET B 1 178 ? 15.32 -7.762 3.852 1 96.06 178 MET B O 1
ATOM 3627 N N . SER B 1 179 ? 15.781 -9.672 2.885 1 95.75 179 SER B N 1
ATOM 3628 C CA . SER B 1 179 ? 17.016 -9.891 3.619 1 95.75 179 SER B CA 1
ATOM 3629 C C . SER B 1 179 ? 18.031 -8.789 3.33 1 95.75 179 SER B C 1
ATOM 3631 O O . SER B 1 179 ? 18.875 -8.477 4.176 1 95.75 179 SER B O 1
ATOM 3633 N N . SER B 1 180 ? 17.922 -8.188 2.146 1 94.62 180 SER B N 1
ATOM 3634 C CA . SER B 1 180 ? 18.875 -7.145 1.767 1 94.62 180 SER B CA 1
ATOM 3635 C C . SER B 1 180 ? 18.391 -5.77 2.227 1 94.62 180 SER B C 1
ATOM 3637 O O . SER B 1 180 ? 19.031 -4.758 1.943 1 94.62 180 SER B O 1
ATOM 3639 N N . GLY B 1 181 ? 17.25 -5.707 2.826 1 91.44 181 GLY B N 1
ATOM 3640 C CA . GLY B 1 181 ? 16.844 -4.477 3.484 1 91.44 181 GLY B CA 1
ATOM 3641 C C . GLY B 1 181 ? 15.68 -3.789 2.789 1 91.44 181 GLY B C 1
ATOM 3642 O O . GLY B 1 181 ? 15.055 -2.887 3.354 1 91.44 181 GLY B O 1
ATOM 3643 N N . GLN B 1 182 ? 15.281 -4.176 1.604 1 94.56 182 GLN B N 1
ATOM 3644 C CA . GLN B 1 182 ? 14.156 -3.578 0.899 1 94.56 182 GLN B CA 1
ATOM 3645 C C . GLN B 1 182 ? 12.844 -3.873 1.613 1 94.56 182 GLN B C 1
ATOM 3647 O O . GLN B 1 182 ? 12.703 -4.906 2.27 1 94.56 182 GLN B O 1
ATOM 3652 N N . ILE B 1 183 ? 11.922 -2.936 1.497 1 94.81 183 ILE B N 1
ATOM 3653 C CA . ILE B 1 183 ? 10.547 -3.143 1.936 1 94.81 183 ILE B CA 1
ATOM 3654 C C . ILE B 1 183 ? 9.617 -3.15 0.725 1 94.81 183 ILE B C 1
ATOM 3656 O O . ILE B 1 183 ? 9.789 -2.359 -0.205 1 94.81 183 ILE B O 1
ATOM 3660 N N . ALA B 1 184 ? 8.727 -4.055 0.748 1 97.56 184 ALA B N 1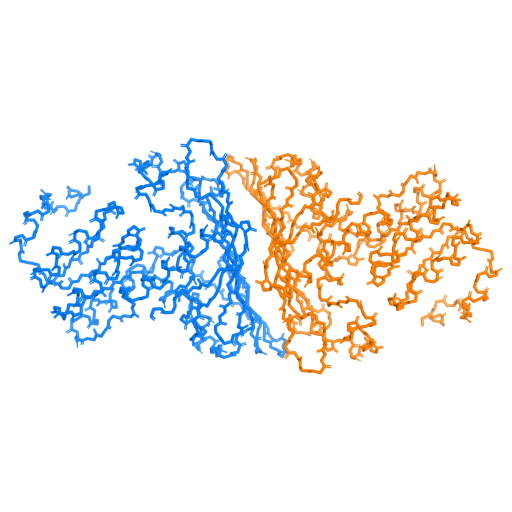
ATOM 3661 C CA . ALA B 1 184 ? 7.758 -4.133 -0.342 1 97.56 184 ALA B CA 1
ATOM 3662 C C . ALA B 1 184 ? 6.34 -4.301 0.196 1 97.56 184 ALA B C 1
ATOM 3664 O O . ALA B 1 184 ? 6.148 -4.723 1.34 1 97.56 184 ALA B O 1
ATOM 3665 N N . HIS B 1 185 ? 5.402 -3.885 -0.578 1 97.44 185 HIS B N 1
ATOM 3666 C CA . HIS B 1 185 ? 3.984 -3.969 -0.242 1 97.44 185 HIS B CA 1
ATOM 3667 C C . HIS B 1 185 ? 3.193 -4.645 -1.357 1 97.44 185 HIS B C 1
ATOM 3669 O O . HIS B 1 185 ? 3.373 -4.32 -2.533 1 97.44 185 HIS B O 1
ATOM 3675 N N . VAL B 1 186 ? 2.398 -5.605 -0.984 1 98.12 186 VAL B N 1
ATOM 3676 C CA . VAL B 1 186 ? 1.502 -6.281 -1.917 1 98.12 186 VAL B CA 1
ATOM 3677 C C . VAL B 1 186 ? 0.062 -6.168 -1.423 1 98.12 186 VAL B C 1
ATOM 3679 O O . VAL B 1 186 ? -0.248 -6.57 -0.298 1 98.12 186 VAL B O 1
ATOM 3682 N N . HIS B 1 187 ? -0.759 -5.598 -2.262 1 97 187 HIS B N 1
ATOM 3683 C CA . HIS B 1 187 ? -2.168 -5.352 -1.974 1 97 187 HIS B CA 1
ATOM 3684 C C . HIS B 1 187 ? -3.066 -6.02 -3.008 1 97 187 HIS B C 1
ATOM 3686 O O . HIS B 1 187 ? -3.059 -5.641 -4.18 1 97 187 HIS B O 1
ATOM 3692 N N . THR B 1 188 ? -3.861 -7.004 -2.553 1 96.69 188 THR B N 1
ATOM 3693 C CA . THR B 1 188 ? -4.77 -7.695 -3.461 1 96.69 188 THR B CA 1
ATOM 3694 C C . THR B 1 188 ? -6.176 -7.754 -2.877 1 96.69 188 THR B C 1
ATOM 3696 O O . THR B 1 188 ? -6.363 -7.57 -1.673 1 96.69 188 THR B O 1
ATOM 3699 N N . GLY B 1 189 ? -7.145 -8 -3.818 1 95.56 189 GLY B N 1
ATOM 3700 C CA . GLY B 1 189 ? -8.508 -8.141 -3.344 1 95.56 189 GLY B CA 1
ATOM 3701 C C . GLY B 1 189 ? -9.484 -8.547 -4.434 1 95.56 189 GLY B C 1
ATOM 3702 O O . GLY B 1 189 ? -9.195 -8.391 -5.621 1 95.56 189 GLY B O 1
ATOM 3703 N N . TYR B 1 190 ? -10.625 -9.141 -3.975 1 94.12 190 TYR B N 1
ATOM 3704 C CA . TYR B 1 190 ? -11.773 -9.445 -4.828 1 94.12 190 TYR B CA 1
ATOM 3705 C C . TYR B 1 190 ? -12.828 -8.352 -4.734 1 94.12 190 TYR B C 1
ATOM 3707 O O . TYR B 1 190 ? -14 -8.641 -4.492 1 94.12 190 TYR B O 1
ATOM 3715 N N . LEU B 1 191 ? -12.398 -7.102 -5.043 1 92.69 191 LEU B N 1
ATOM 3716 C CA . LEU B 1 191 ? -13.258 -5.988 -4.664 1 92.69 191 LEU B CA 1
ATOM 3717 C C . LEU B 1 191 ? -13.562 -5.102 -5.863 1 92.69 191 LEU B C 1
ATOM 3719 O O . LEU B 1 191 ? -14.297 -4.117 -5.746 1 92.69 191 LEU B O 1
ATOM 3723 N N . TYR B 1 192 ? -12.953 -5.379 -6.98 1 90.5 192 TYR B N 1
ATOM 3724 C CA . TYR B 1 192 ? -13.227 -4.555 -8.148 1 90.5 192 TYR B CA 1
ATOM 3725 C C . TYR B 1 192 ? -14.586 -4.891 -8.75 1 90.5 192 TYR B C 1
ATOM 3727 O O . TYR B 1 192 ? -14.891 -6.059 -9 1 90.5 192 TYR B O 1
ATOM 3735 N N . PRO B 1 193 ? -15.367 -3.779 -8.922 1 84.38 193 PRO B N 1
ATOM 3736 C CA . PRO B 1 193 ? -16.672 -4.043 -9.539 1 84.38 193 PRO B CA 1
ATOM 3737 C C . PRO B 1 193 ? -16.562 -4.43 -11.016 1 84.38 193 PRO B C 1
ATOM 3739 O O . PRO B 1 193 ? -15.594 -4.055 -11.68 1 84.38 193 PRO B O 1
ATOM 3742 N N . GLY B 1 194 ? -17.547 -5.027 -11.453 1 71.81 194 GLY B N 1
ATOM 3743 C CA . GLY B 1 194 ? -17.703 -5.246 -12.883 1 71.81 194 GLY B CA 1
ATOM 3744 C C . GLY B 1 194 ? -17.844 -6.715 -13.25 1 71.81 194 GLY B C 1
ATOM 3745 O O . GLY B 1 194 ? -18.016 -7.562 -12.383 1 71.81 194 GLY B O 1
ATOM 3746 N N . THR B 1 195 ? -17.906 -6.84 -14.555 1 58.41 195 THR B N 1
ATOM 3747 C CA . THR B 1 195 ? -18.094 -8.148 -15.164 1 58.41 195 THR B CA 1
ATOM 3748 C C . THR B 1 195 ? -16.766 -8.875 -15.312 1 58.41 195 THR B C 1
ATOM 3750 O O . THR B 1 195 ? -15.703 -8.258 -15.188 1 58.41 195 THR B O 1
ATOM 3753 N N . PRO B 1 196 ? -16.766 -10.062 -15.336 1 55.75 196 PRO B N 1
ATOM 3754 C CA . PRO B 1 196 ? -15.562 -10.891 -15.477 1 55.75 196 PRO B CA 1
ATOM 3755 C C . PRO B 1 196 ? -14.562 -10.312 -16.469 1 55.75 196 PRO B C 1
ATOM 3757 O O . PRO B 1 196 ? -13.352 -10.43 -16.266 1 55.75 196 PRO B O 1
ATOM 3760 N N . ASP B 1 197 ? -14.984 -9.648 -17.547 1 53.84 197 ASP B N 1
ATOM 3761 C CA . ASP B 1 197 ? -14.117 -9.219 -18.641 1 53.84 197 ASP B CA 1
ATOM 3762 C C . ASP B 1 197 ? -13.383 -7.93 -18.281 1 53.84 197 ASP B C 1
ATOM 3764 O O . ASP B 1 197 ? -12.344 -7.613 -18.875 1 53.84 197 ASP B O 1
ATOM 3768 N N . ASP B 1 198 ? -13.898 -7.141 -17.453 1 58.62 198 ASP B N 1
ATOM 3769 C CA . ASP B 1 198 ? -13.391 -5.789 -17.219 1 58.62 198 ASP B CA 1
ATOM 3770 C C . ASP B 1 198 ? -13.023 -5.594 -15.742 1 58.62 198 ASP B C 1
ATOM 3772 O O . ASP B 1 198 ? -13.031 -4.469 -15.242 1 58.62 198 ASP B O 1
ATOM 3776 N N . GLN B 1 199 ? -12.375 -6.551 -15.172 1 62.03 199 GLN B N 1
ATOM 3777 C CA . GLN B 1 199 ? -12.57 -6.512 -13.727 1 62.03 199 GLN B CA 1
ATOM 3778 C C . GLN B 1 199 ? -11.227 -6.465 -12.992 1 62.03 199 GLN B C 1
ATOM 3780 O O . GLN B 1 199 ? -10.969 -7.289 -12.117 1 62.03 199 GLN B O 1
ATOM 3785 N N . ARG B 1 200 ? -10.359 -5.488 -13.547 1 81.81 200 ARG B N 1
ATOM 3786 C CA . ARG B 1 200 ? -9.18 -5.477 -12.688 1 81.81 200 ARG B CA 1
ATOM 3787 C C . ARG B 1 200 ? -8.586 -4.078 -12.586 1 81.81 200 ARG B C 1
ATOM 3789 O O . ARG B 1 200 ? -8.773 -3.252 -13.484 1 81.81 200 ARG B O 1
ATOM 3796 N N . GLU B 1 201 ? -8.023 -3.795 -11.602 1 86.31 201 GLU B N 1
ATOM 3797 C CA . GLU B 1 201 ? -7.176 -2.629 -11.359 1 86.31 201 GLU B CA 1
ATOM 3798 C C . GLU B 1 201 ? -5.766 -3.045 -10.953 1 86.31 201 GLU B C 1
ATOM 3800 O O . GLU B 1 201 ? -5.59 -3.836 -10.023 1 86.31 201 GLU B O 1
ATOM 3805 N N . PHE B 1 202 ? -4.918 -2.559 -11.758 1 89.75 202 PHE B N 1
ATOM 3806 C CA . PHE B 1 202 ? -3.518 -2.812 -11.445 1 89.75 202 PHE B CA 1
ATOM 3807 C C . PHE B 1 202 ? -2.742 -1.506 -11.328 1 89.75 202 PHE B C 1
ATOM 3809 O O . PHE B 1 202 ? -2.867 -0.625 -12.188 1 89.75 202 PHE B O 1
ATOM 3816 N N . GLY B 1 203 ? -1.974 -1.371 -10.266 1 90.69 203 GLY B N 1
ATOM 3817 C CA . GLY B 1 203 ? -1.071 -0.249 -10.062 1 90.69 203 GLY B CA 1
ATOM 3818 C C . GLY B 1 203 ? 0.168 -0.615 -9.266 1 90.69 203 GLY B C 1
ATOM 3819 O O . GLY B 1 203 ? 0.135 -1.531 -8.445 1 90.69 203 GLY B O 1
ATOM 3820 N N . PHE B 1 204 ? 1.242 0.117 -9.547 1 93.19 204 PHE B N 1
ATOM 3821 C CA . PHE B 1 204 ? 2.453 -0.148 -8.781 1 93.19 204 PHE B CA 1
ATOM 3822 C C . PHE B 1 204 ? 3.344 1.088 -8.727 1 93.19 204 PHE B C 1
ATOM 3824 O O . PHE B 1 204 ? 3.156 2.027 -9.508 1 93.19 204 PHE B O 1
ATOM 3831 N N . SER B 1 205 ? 4.219 1.104 -7.805 1 93.94 205 SER B N 1
ATOM 3832 C CA . SER B 1 205 ? 5.27 2.102 -7.645 1 93.94 205 SER B CA 1
ATOM 3833 C C . SER B 1 205 ? 6.559 1.466 -7.133 1 93.94 205 SER B C 1
ATOM 3835 O O . SER B 1 205 ? 6.527 0.624 -6.234 1 93.94 205 SER B O 1
ATOM 3837 N N . VAL B 1 206 ? 7.633 1.847 -7.73 1 96.44 206 VAL B N 1
ATOM 3838 C CA . VAL B 1 206 ? 8.945 1.307 -7.383 1 96.44 206 VAL B CA 1
ATOM 3839 C C . VAL B 1 206 ? 9.953 2.445 -7.246 1 96.44 206 VAL B C 1
ATOM 3841 O O . VAL B 1 206 ? 10.062 3.297 -8.133 1 96.44 206 VAL B O 1
ATOM 3844 N N . SER B 1 207 ? 10.617 2.434 -6.145 1 95.44 207 SER B N 1
ATOM 3845 C CA . SER B 1 207 ? 11.734 3.354 -5.953 1 95.44 207 SER B CA 1
ATOM 3846 C C . SER B 1 207 ? 13.07 2.631 -6.074 1 95.44 207 SER B C 1
ATOM 3848 O O . SER B 1 207 ? 13.281 1.592 -5.445 1 95.44 207 SER B O 1
ATOM 3850 N N . HIS B 1 208 ? 13.852 3.119 -6.887 1 95.75 208 HIS B N 1
ATOM 3851 C CA . HIS B 1 208 ? 15.211 2.674 -7.148 1 95.75 208 HIS B CA 1
ATOM 3852 C C . HIS B 1 208 ? 16.203 3.82 -7 1 95.75 208 HIS B C 1
ATOM 3854 O O . HIS B 1 208 ? 15.828 4.988 -7.105 1 95.75 208 HIS B O 1
ATOM 3860 N N . ASP B 1 209 ? 17.438 3.496 -6.707 1 92.25 209 ASP B N 1
ATOM 3861 C CA . ASP B 1 209 ? 18.422 4.547 -6.488 1 92.25 209 ASP B CA 1
ATOM 3862 C C . ASP B 1 209 ? 18.625 5.391 -7.746 1 92.25 209 ASP B C 1
ATOM 3864 O O . ASP B 1 209 ? 18.984 6.566 -7.66 1 92.25 209 ASP B O 1
ATOM 3868 N N . THR B 1 210 ? 18.266 4.801 -8.938 1 92.62 210 THR B N 1
ATOM 3869 C CA . THR B 1 210 ? 18.531 5.531 -10.172 1 92.62 210 THR B CA 1
ATOM 3870 C C . THR B 1 210 ? 17.234 5.996 -10.82 1 92.62 210 THR B C 1
ATOM 3872 O O . THR B 1 210 ? 17.25 6.75 -11.789 1 92.62 210 THR B O 1
ATOM 3875 N N . ALA B 1 211 ? 16.109 5.531 -10.266 1 93.88 211 ALA B N 1
ATOM 3876 C CA . ALA B 1 211 ? 14.859 5.883 -10.938 1 93.88 211 ALA B CA 1
ATOM 3877 C C . ALA B 1 211 ? 13.656 5.656 -10.031 1 93.88 211 ALA B C 1
ATOM 3879 O O . ALA B 1 211 ? 13.766 4.977 -9.008 1 93.88 211 ALA B O 1
ATOM 3880 N N . TYR B 1 212 ? 12.641 6.289 -10.336 1 94 212 TYR B N 1
ATOM 3881 C CA . TYR B 1 212 ? 11.312 6.004 -9.812 1 94 212 TYR B CA 1
ATOM 3882 C C . TYR B 1 212 ? 10.391 5.508 -10.922 1 94 212 TYR B C 1
ATOM 3884 O O . TYR B 1 212 ? 10.312 6.125 -11.992 1 94 212 TYR B O 1
ATOM 3892 N N . VAL B 1 213 ? 9.703 4.359 -10.695 1 94.75 213 VAL B N 1
ATOM 3893 C CA . VAL B 1 213 ? 8.852 3.75 -11.711 1 94.75 213 VAL B CA 1
ATOM 3894 C C . VAL B 1 213 ? 7.426 3.615 -11.188 1 94.75 213 VAL B C 1
ATOM 3896 O O . VAL B 1 213 ? 7.215 3.18 -10.055 1 94.75 213 VAL B O 1
ATOM 3899 N N . GLN B 1 214 ? 6.512 4.016 -11.984 1 92.31 214 GLN B N 1
ATOM 3900 C CA . GLN B 1 214 ? 5.109 3.854 -11.609 1 92.31 214 GLN B CA 1
ATOM 3901 C C . GLN B 1 214 ? 4.293 3.295 -12.773 1 92.31 214 GLN B C 1
ATOM 3903 O O . GLN B 1 214 ? 4.645 3.492 -13.938 1 92.31 214 GLN B O 1
ATOM 3908 N N . GLY B 1 215 ? 3.326 2.586 -12.422 1 89.44 215 GLY B N 1
ATOM 3909 C CA . GLY B 1 215 ? 2.422 2.049 -13.43 1 89.44 215 GLY B CA 1
ATOM 3910 C C . GLY B 1 215 ? 0.959 2.244 -13.086 1 89.44 215 GLY B C 1
ATOM 3911 O O . GLY B 1 215 ? 0.58 2.186 -11.914 1 89.44 215 GLY B O 1
ATOM 3912 N N . PHE B 1 216 ? 0.227 2.562 -14.102 1 80.19 216 PHE B N 1
ATOM 3913 C CA . PHE B 1 216 ? -1.226 2.674 -14.039 1 80.19 216 PHE B CA 1
ATOM 3914 C C . PHE B 1 216 ? -1.856 2.26 -15.359 1 80.19 216 PHE B C 1
ATOM 3916 O O . PHE B 1 216 ? -1.326 2.566 -16.438 1 80.19 216 PHE B O 1
ATOM 3923 N N . ALA B 1 217 ? -2.965 1.575 -15.203 1 76.75 217 ALA B N 1
ATOM 3924 C CA . ALA B 1 217 ? -3.621 1.052 -16.406 1 76.75 217 ALA B CA 1
ATOM 3925 C C . ALA B 1 217 ? -2.646 0.238 -17.25 1 76.75 217 ALA B C 1
ATOM 3927 O O . ALA B 1 217 ? -2.027 -0.708 -16.75 1 76.75 217 ALA B O 1
ATOM 3928 N N . ASP B 1 218 ? -2.4 0.716 -18.469 1 81.12 218 ASP B N 1
ATOM 3929 C CA . ASP B 1 218 ? -1.492 -0.02 -19.344 1 81.12 218 ASP B CA 1
ATOM 3930 C C . ASP B 1 218 ? -0.2 0.76 -19.578 1 81.12 218 ASP B C 1
ATOM 3932 O O . ASP B 1 218 ? 0.499 0.533 -20.562 1 81.12 218 ASP B O 1
ATOM 3936 N N . GLN B 1 219 ? 0.076 1.676 -18.594 1 86.94 219 GLN B N 1
ATOM 3937 C CA . GLN B 1 219 ? 1.245 2.529 -18.781 1 86.94 219 GLN B CA 1
ATOM 3938 C C . GLN B 1 219 ? 2.246 2.346 -17.656 1 86.94 219 GLN B C 1
ATOM 3940 O O . GLN B 1 219 ? 1.857 2.115 -16.5 1 86.94 219 GLN B O 1
ATOM 3945 N N . ILE B 1 220 ? 3.506 2.439 -18.031 1 91.81 220 ILE B N 1
ATOM 3946 C CA . ILE B 1 220 ? 4.609 2.525 -17.078 1 91.81 220 ILE B CA 1
ATOM 3947 C C . ILE B 1 220 ? 5.379 3.828 -17.297 1 91.81 220 ILE B C 1
ATOM 3949 O O . ILE B 1 220 ? 5.703 4.18 -18.438 1 91.81 220 ILE B O 1
ATOM 3953 N N . VAL B 1 221 ? 5.559 4.547 -16.312 1 91.25 221 VAL B N 1
ATOM 3954 C CA . VAL B 1 221 ? 6.336 5.781 -16.359 1 91.25 221 VAL B CA 1
ATOM 3955 C C . VAL B 1 221 ? 7.602 5.625 -15.516 1 91.25 221 VAL B C 1
ATOM 3957 O O . VAL B 1 221 ? 7.535 5.234 -14.344 1 91.25 221 VAL B O 1
ATOM 3960 N N . VAL B 1 222 ? 8.711 5.891 -16.141 1 92.19 222 VAL B N 1
ATOM 3961 C CA . VAL B 1 222 ? 10 5.832 -15.469 1 92.19 222 VAL B CA 1
ATOM 3962 C C . VAL B 1 222 ? 10.602 7.234 -15.375 1 92.19 222 VAL B C 1
ATOM 3964 O O . VAL B 1 222 ? 10.812 7.891 -16.406 1 92.19 222 VAL B O 1
ATOM 3967 N N . LYS B 1 223 ? 10.805 7.66 -14.227 1 91.56 223 LYS B N 1
ATOM 3968 C CA . LYS B 1 223 ? 11.508 8.914 -13.992 1 91.56 223 LYS B CA 1
ATOM 3969 C C . LYS B 1 223 ? 12.914 8.664 -13.445 1 91.56 223 LYS B C 1
ATOM 3971 O O . LYS B 1 223 ? 13.078 8.172 -12.328 1 91.56 223 LYS B O 1
ATOM 3976 N N . SER B 1 224 ? 13.875 9.094 -14.25 1 90.12 224 SER B N 1
ATOM 3977 C CA . SER B 1 224 ? 15.258 8.883 -13.844 1 90.12 224 SER B CA 1
ATOM 3978 C C . SER B 1 224 ? 15.695 9.891 -12.789 1 90.12 224 SER B C 1
ATOM 3980 O O . SER B 1 224 ? 15.023 10.906 -12.586 1 90.12 224 SER B O 1
ATOM 3982 N N . ALA B 1 225 ? 16.812 9.609 -12.117 1 84.62 225 ALA B N 1
ATOM 3983 C CA . ALA B 1 225 ? 17.344 10.461 -11.062 1 84.62 225 ALA B CA 1
ATOM 3984 C C . ALA B 1 225 ? 17.688 11.852 -11.586 1 84.62 225 ALA B C 1
ATOM 3986 O O . ALA B 1 225 ? 17.609 12.836 -10.852 1 84.62 225 ALA B O 1
ATOM 3987 N N . ASP B 1 226 ? 17.953 11.891 -12.828 1 79.56 226 ASP B N 1
ATOM 3988 C CA . ASP B 1 226 ? 18.344 13.18 -13.414 1 79.56 226 ASP B CA 1
ATOM 3989 C C . ASP B 1 226 ? 17.109 13.945 -13.891 1 79.56 226 ASP B C 1
ATOM 3991 O O . ASP B 1 226 ? 17.234 15.016 -14.484 1 79.56 226 ASP B O 1
ATOM 3995 N N . GLY B 1 227 ? 15.977 13.336 -13.719 1 79 227 GLY B N 1
ATOM 3996 C CA . GLY B 1 227 ? 14.742 14.07 -13.945 1 79 227 GLY B CA 1
ATOM 3997 C C . GLY B 1 227 ? 14.109 13.766 -15.297 1 79 227 GLY B C 1
ATOM 3998 O O . GLY B 1 227 ? 13.023 14.258 -15.602 1 79 227 GLY B O 1
ATOM 3999 N N . VAL B 1 228 ? 14.781 12.891 -16.109 1 86.31 228 VAL B N 1
ATOM 4000 C CA . VAL B 1 228 ? 14.242 12.547 -17.422 1 86.31 228 VAL B CA 1
ATOM 4001 C C . VAL B 1 228 ? 13.156 11.484 -17.281 1 86.31 228 VAL B C 1
ATOM 4003 O O . VAL B 1 228 ? 13.32 10.516 -16.531 1 86.31 228 VAL B O 1
ATOM 4006 N N . SER B 1 229 ? 11.984 11.695 -17.969 1 89.06 229 SER B N 1
ATOM 4007 C CA . SER B 1 229 ? 10.867 10.766 -17.891 1 89.06 229 SER B CA 1
ATOM 4008 C C . SER B 1 229 ? 10.664 10.031 -19.203 1 89.06 229 SER B C 1
ATOM 4010 O O . SER B 1 229 ? 10.812 10.617 -20.281 1 89.06 229 SER B O 1
ATOM 4012 N N . ARG B 1 230 ? 10.414 8.781 -19.125 1 90.06 230 ARG B N 1
ATOM 4013 C CA . ARG B 1 230 ? 9.984 7.992 -20.266 1 90.06 230 ARG B CA 1
ATOM 4014 C C . ARG B 1 230 ? 8.758 7.152 -19.922 1 90.06 230 ARG B C 1
ATOM 4016 O O . ARG B 1 230 ? 8.539 6.805 -18.766 1 90.06 230 ARG B O 1
ATOM 4023 N N . SER B 1 231 ? 7.973 6.926 -20.891 1 90.06 231 SER B N 1
ATOM 4024 C CA . SER B 1 231 ? 6.777 6.109 -20.719 1 90.06 231 SER B CA 1
ATOM 4025 C C . SER B 1 231 ? 6.707 4.996 -21.766 1 90.06 231 SER B C 1
ATOM 4027 O O . SER B 1 231 ? 7.293 5.113 -22.844 1 90.06 231 SER B O 1
ATOM 4029 N N . ALA B 1 232 ? 6.102 3.908 -21.375 1 88.12 232 ALA B N 1
ATOM 4030 C CA . ALA B 1 232 ? 5.867 2.787 -22.281 1 88.12 232 ALA B CA 1
ATOM 4031 C C . ALA B 1 232 ? 4.516 2.131 -22 1 88.12 232 ALA B C 1
ATOM 4033 O O . ALA B 1 232 ? 3.998 2.211 -20.891 1 88.12 232 ALA B O 1
ATOM 4034 N N . THR B 1 233 ? 4.008 1.604 -23.047 1 88.62 233 THR B N 1
ATOM 4035 C CA . THR B 1 233 ? 2.816 0.778 -22.891 1 88.62 233 THR B CA 1
ATOM 4036 C C . THR B 1 233 ? 3.195 -0.662 -22.562 1 88.62 233 THR B C 1
ATOM 4038 O O . THR B 1 233 ? 4.098 -1.231 -23.172 1 88.62 233 THR B O 1
ATOM 4041 N N . VAL B 1 234 ? 2.559 -1.142 -21.531 1 84.19 234 VAL B N 1
ATOM 4042 C CA . VAL B 1 234 ? 2.85 -2.504 -21.109 1 84.19 234 VAL B CA 1
ATOM 4043 C C . VAL B 1 234 ? 1.56 -3.32 -21.062 1 84.19 234 VAL B C 1
ATOM 4045 O O . VAL B 1 234 ? 0.477 -2.77 -20.844 1 84.19 234 VAL B O 1
ATOM 4048 N N . GLU B 1 235 ? 1.701 -4.609 -21.359 1 80.75 235 GLU B N 1
ATOM 4049 C CA . GLU B 1 235 ? 0.581 -5.539 -21.25 1 80.75 235 GLU B CA 1
ATOM 4050 C C . GLU B 1 235 ? 0.4 -6.023 -19.812 1 80.75 235 GLU B C 1
ATOM 4052 O O . GLU B 1 235 ? 1.297 -6.648 -19.234 1 80.75 235 GLU B O 1
ATOM 4057 N N . TYR B 1 236 ? -0.788 -5.738 -19.281 1 76.69 236 TYR B N 1
ATOM 4058 C CA . TYR B 1 236 ? -1.01 -6.152 -17.906 1 76.69 236 TYR B CA 1
ATOM 4059 C C . TYR B 1 236 ? -1.942 -7.355 -17.828 1 76.69 236 TYR B C 1
ATOM 4061 O O . TYR B 1 236 ? -2.1 -7.969 -16.781 1 76.69 236 TYR B O 1
ATOM 4069 N N . ASN B 1 237 ? -2.512 -7.66 -18.969 1 78.5 237 ASN B N 1
ATOM 4070 C CA . ASN B 1 237 ? -3.262 -8.906 -19.016 1 78.5 237 ASN B CA 1
ATOM 4071 C C . ASN B 1 237 ? -2.34 -10.117 -18.891 1 78.5 237 ASN B C 1
ATOM 4073 O O . ASN B 1 237 ? -1.665 -10.492 -19.844 1 78.5 237 ASN B O 1
ATOM 4077 N N . THR B 1 238 ? -2.453 -10.727 -17.797 1 82.31 238 THR B N 1
ATOM 4078 C CA . THR B 1 238 ? -1.529 -11.805 -17.453 1 82.31 238 THR B CA 1
ATOM 4079 C C . THR B 1 238 ? -1.767 -13.023 -18.344 1 82.31 238 THR B C 1
ATOM 4081 O O . THR B 1 238 ? -0.873 -13.852 -18.516 1 82.31 238 THR B O 1
ATOM 4084 N N . ASP B 1 239 ? -2.893 -13.117 -18.953 1 85 239 ASP B N 1
ATOM 4085 C CA . ASP B 1 239 ? -3.23 -14.273 -19.781 1 85 239 ASP B CA 1
ATOM 4086 C C . ASP B 1 239 ? -2.309 -14.359 -21 1 85 239 ASP B C 1
ATOM 4088 O O . ASP B 1 239 ? -2.027 -15.461 -21.484 1 85 239 ASP B O 1
ATOM 4092 N N . GLU B 1 240 ? -1.825 -13.258 -21.344 1 89.81 240 GLU B N 1
ATOM 4093 C CA . GLU B 1 240 ? -1.003 -13.195 -22.562 1 89.81 240 GLU B CA 1
ATOM 4094 C C . GLU B 1 240 ? 0.367 -13.828 -22.328 1 89.81 240 GLU B C 1
ATOM 4096 O O . GLU B 1 240 ? 1.074 -14.156 -23.281 1 89.81 240 GLU B O 1
ATOM 4101 N N . PHE B 1 241 ? 0.673 -14.047 -21.125 1 94 241 PHE B N 1
ATOM 4102 C CA . PHE B 1 241 ? 2.033 -14.477 -20.844 1 94 241 PHE B CA 1
ATOM 4103 C C . PHE B 1 241 ? 2.088 -15.992 -20.641 1 94 241 PHE B C 1
ATOM 4105 O O . PHE B 1 241 ? 3.17 -16.578 -20.625 1 94 241 PHE B O 1
ATOM 4112 N N . TYR B 1 242 ? 0.958 -16.656 -20.578 1 95.31 242 TYR B N 1
ATOM 4113 C CA . TYR B 1 242 ? 0.936 -18.094 -20.375 1 95.31 242 TYR B CA 1
ATOM 4114 C C . TYR B 1 242 ? 1.574 -18.812 -21.562 1 95.31 242 TYR B C 1
ATOM 4116 O O . TYR B 1 242 ? 2.434 -19.688 -21.391 1 95.31 242 TYR B O 1
ATOM 4124 N N . PRO B 1 243 ? 1.224 -18.406 -22.797 1 96.12 243 PRO B N 1
ATOM 4125 C CA . PRO B 1 243 ? 1.865 -19.078 -23.938 1 96.12 243 PRO B CA 1
ATOM 4126 C C . PRO B 1 243 ? 3.371 -18.828 -23.984 1 96.12 243 PRO B C 1
ATOM 4128 O O . PRO B 1 243 ? 4.133 -19.703 -24.391 1 96.12 243 PRO B O 1
ATOM 4131 N N . ILE B 1 244 ? 3.768 -17.688 -23.609 1 96.44 244 ILE B N 1
ATOM 4132 C CA . ILE B 1 244 ? 5.188 -17.344 -23.594 1 96.44 244 ILE B CA 1
ATOM 4133 C C . ILE B 1 244 ? 5.918 -18.203 -22.578 1 96.44 244 ILE B C 1
ATOM 4135 O O . ILE B 1 244 ? 6.934 -18.828 -22.891 1 96.44 244 ILE B O 1
ATOM 4139 N N . PHE B 1 245 ? 5.359 -18.281 -21.5 1 97.75 245 PHE B N 1
ATOM 4140 C CA . PHE B 1 245 ? 5.953 -19.078 -20.438 1 97.75 245 PHE B CA 1
ATOM 4141 C C . PHE B 1 245 ? 6.02 -20.547 -20.812 1 97.75 245 PHE B C 1
ATOM 4143 O O . PHE B 1 245 ? 7.055 -21.203 -20.656 1 97.75 245 PHE B O 1
ATOM 4150 N N . PHE B 1 246 ? 4.918 -21.016 -21.344 1 97.25 246 PHE B N 1
ATOM 4151 C CA . PHE B 1 246 ? 4.82 -22.422 -21.672 1 97.25 246 PHE B CA 1
ATOM 4152 C C . PHE B 1 246 ? 5.812 -22.797 -22.766 1 97.25 246 PHE B C 1
ATOM 4154 O O . PHE B 1 246 ? 6.449 -23.859 -22.703 1 97.25 246 PHE B O 1
ATOM 4161 N N . ARG B 1 247 ? 5.996 -22 -23.75 1 97.81 247 ARG B N 1
ATOM 4162 C CA . ARG B 1 247 ? 6.969 -22.25 -24.812 1 97.81 247 ARG B CA 1
ATOM 4163 C C . ARG B 1 247 ? 8.383 -22.312 -24.25 1 97.81 247 ARG B C 1
ATOM 4165 O O . ARG B 1 247 ? 9.172 -23.172 -24.625 1 97.81 247 ARG B O 1
ATOM 4172 N N . ASP B 1 248 ? 8.633 -21.391 -23.422 1 97.62 248 ASP B N 1
ATOM 4173 C CA . ASP B 1 248 ? 9.938 -21.391 -22.766 1 97.62 248 ASP B CA 1
ATOM 4174 C C . ASP B 1 248 ? 10.133 -22.672 -21.938 1 97.62 248 ASP B C 1
ATOM 4176 O O . ASP B 1 248 ? 11.211 -23.266 -21.969 1 97.62 248 ASP B O 1
ATOM 4180 N N . ALA B 1 249 ? 9.133 -23.094 -21.203 1 98.06 249 ALA B N 1
ATOM 4181 C CA . ALA B 1 249 ? 9.195 -24.297 -20.375 1 98.06 249 ALA B CA 1
ATOM 4182 C C . ALA B 1 249 ? 9.469 -25.531 -21.219 1 98.06 249 ALA B C 1
ATOM 4184 O O . ALA B 1 249 ? 10.328 -26.344 -20.859 1 98.06 249 ALA B O 1
ATOM 4185 N N . LEU B 1 250 ? 8.789 -25.609 -22.312 1 98.12 250 LEU B N 1
ATOM 4186 C CA . LEU B 1 250 ? 8.977 -26.766 -23.188 1 98.12 250 LEU B CA 1
ATOM 4187 C C . LEU B 1 250 ? 10.383 -26.766 -23.781 1 98.12 250 LEU B C 1
ATOM 4189 O O . LEU B 1 250 ? 11.008 -27.812 -23.906 1 98.12 250 LEU B O 1
ATOM 4193 N N . ALA B 1 251 ? 10.828 -25.641 -24.156 1 98.38 251 ALA B N 1
ATOM 4194 C CA . ALA B 1 251 ? 12.172 -25.531 -24.719 1 98.38 251 ALA B CA 1
ATOM 4195 C C . ALA B 1 251 ? 13.227 -25.938 -23.703 1 98.38 251 ALA B C 1
ATOM 4197 O O . ALA B 1 251 ? 14.156 -26.672 -24.031 1 98.38 251 ALA B O 1
ATOM 4198 N N . ARG B 1 252 ? 13.094 -25.484 -22.547 1 98.19 252 ARG B N 1
ATOM 4199 C CA . ARG B 1 252 ? 14.023 -25.844 -21.484 1 98.19 252 ARG B CA 1
ATOM 4200 C C . ARG B 1 252 ? 13.984 -27.328 -21.188 1 98.19 252 ARG B C 1
ATOM 4202 O O . ARG B 1 252 ? 15.031 -27.969 -21.047 1 98.19 252 ARG B O 1
ATOM 4209 N N . CYS B 1 253 ? 12.773 -27.844 -21.109 1 98.19 253 CYS B N 1
ATOM 4210 C CA . CYS B 1 253 ? 12.594 -29.266 -20.859 1 98.19 253 CYS B CA 1
ATOM 4211 C C . CYS B 1 253 ? 13.289 -30.094 -21.922 1 98.19 253 CYS B C 1
ATOM 4213 O O . CYS B 1 253 ? 14.039 -31.031 -21.609 1 98.19 253 CYS B O 1
ATOM 4215 N N . ARG B 1 254 ? 13.125 -29.734 -23.141 1 97.62 254 ARG B N 1
ATOM 4216 C CA . ARG B 1 254 ? 13.719 -30.453 -24.266 1 97.62 254 ARG B CA 1
ATOM 4217 C C . ARG B 1 254 ? 15.234 -30.375 -24.234 1 97.62 254 ARG B C 1
ATOM 4219 O O . ARG B 1 254 ? 15.922 -31.328 -24.594 1 97.62 254 ARG B O 1
ATOM 4226 N N . ALA B 1 255 ? 15.727 -29.312 -23.781 1 98 255 ALA B N 1
ATOM 4227 C CA . ALA B 1 255 ? 17.172 -29.078 -23.766 1 98 255 ALA B CA 1
ATOM 4228 C C . ALA B 1 255 ? 17.812 -29.641 -22.516 1 98 255 ALA B C 1
ATOM 4230 O O . ALA B 1 255 ? 19.031 -29.562 -22.344 1 98 255 ALA B O 1
ATOM 4231 N N . GLY B 1 256 ? 17.016 -30.125 -21.625 1 96.88 256 GLY B N 1
ATOM 4232 C CA . GLY B 1 256 ? 17.531 -30.656 -20.375 1 96.88 256 GLY B CA 1
ATOM 4233 C C . GLY B 1 256 ? 17.969 -29.578 -19.406 1 96.88 256 GLY B C 1
ATOM 4234 O O . GLY B 1 256 ? 18.844 -29.797 -18.562 1 96.88 256 GLY B O 1
ATOM 4235 N N . GLN B 1 257 ? 17.422 -28.359 -19.578 1 97.44 257 GLN B N 1
ATOM 4236 C CA . GLN B 1 257 ? 17.703 -27.234 -18.703 1 97.44 257 GLN B CA 1
ATOM 4237 C C . GLN B 1 257 ? 16.734 -27.203 -17.531 1 97.44 257 GLN B C 1
ATOM 4239 O O . GLN B 1 257 ? 15.656 -27.797 -17.578 1 97.44 257 GLN B O 1
ATOM 4244 N N . ARG B 1 258 ? 17.172 -26.562 -16.5 1 96.81 258 ARG B N 1
ATOM 4245 C CA . ARG B 1 258 ? 16.281 -26.344 -15.367 1 96.81 258 ARG B CA 1
ATOM 4246 C C . ARG B 1 258 ? 15.141 -25.406 -15.75 1 96.81 258 ARG B C 1
ATOM 4248 O O . ARG B 1 258 ? 15.297 -24.547 -16.625 1 96.81 258 ARG B O 1
ATOM 4255 N N . PRO B 1 259 ? 14.023 -25.594 -15.07 1 97.88 259 PRO B N 1
ATOM 4256 C CA . PRO B 1 259 ? 12.945 -24.641 -15.344 1 97.88 259 PRO B CA 1
ATOM 4257 C C . PRO B 1 259 ? 13.281 -23.219 -14.891 1 97.88 259 PRO B C 1
ATOM 4259 O O . PRO B 1 259 ? 14.133 -23.031 -14.008 1 97.88 259 PRO B O 1
ATOM 4262 N N . LEU B 1 260 ? 12.656 -22.234 -15.5 1 97.25 260 LEU B N 1
ATOM 4263 C CA . LEU B 1 260 ? 12.781 -20.859 -15.047 1 97.25 260 LEU B CA 1
ATOM 4264 C C . LEU B 1 260 ? 12.336 -20.719 -13.602 1 97.25 260 LEU B C 1
ATOM 4266 O O . LEU B 1 260 ? 13.008 -20.062 -12.797 1 97.25 260 LEU B O 1
ATOM 4270 N N . VAL B 1 261 ? 11.203 -21.312 -13.336 1 97.62 261 VAL B N 1
ATOM 4271 C CA . VAL B 1 261 ? 10.586 -21.344 -12.016 1 97.62 261 VAL B CA 1
ATOM 4272 C C . VAL B 1 261 ? 9.961 -22.719 -11.766 1 97.62 261 VAL B C 1
ATOM 4274 O O . VAL B 1 261 ? 9.383 -23.312 -12.672 1 97.62 261 VAL B O 1
ATOM 4277 N N . GLY B 1 262 ? 10.102 -23.188 -10.57 1 97.75 262 GLY B N 1
ATOM 4278 C CA . GLY B 1 262 ? 9.609 -24.516 -10.25 1 97.75 262 GLY B CA 1
ATOM 4279 C C . GLY B 1 262 ? 8.992 -24.609 -8.867 1 97.75 262 GLY B C 1
ATOM 4280 O O . GLY B 1 262 ? 8.406 -23.641 -8.375 1 97.75 262 GLY B O 1
ATOM 4281 N N . LEU B 1 263 ? 9.047 -25.812 -8.312 1 97.81 263 LEU B N 1
ATOM 4282 C CA . LEU B 1 263 ? 8.398 -26.109 -7.047 1 97.81 263 LEU B CA 1
ATOM 4283 C C . LEU B 1 263 ? 9.078 -25.375 -5.898 1 97.81 263 LEU B C 1
ATOM 4285 O O . LEU B 1 263 ? 8.438 -25.016 -4.91 1 97.81 263 LEU B O 1
ATOM 4289 N N . GLU B 1 264 ? 10.367 -25.094 -6.051 1 96.31 264 GLU B N 1
ATOM 4290 C CA . GLU B 1 264 ? 11.07 -24.359 -5.012 1 96.31 264 GLU B CA 1
ATOM 4291 C C . GLU B 1 264 ? 10.492 -22.953 -4.84 1 96.31 264 GLU B C 1
ATOM 4293 O O . GLU B 1 264 ? 10.219 -22.516 -3.719 1 96.31 264 GLU B O 1
ATOM 4298 N N . GLU B 1 265 ? 10.359 -22.266 -5.969 1 96.56 265 GLU B N 1
ATOM 4299 C CA . GLU B 1 265 ? 9.789 -20.922 -5.93 1 96.56 265 GLU B CA 1
ATOM 4300 C C . GLU B 1 265 ? 8.336 -20.953 -5.453 1 96.56 265 GLU B C 1
ATOM 4302 O O . GLU B 1 265 ? 7.891 -20.047 -4.746 1 96.56 265 GLU B O 1
ATOM 4307 N N . ALA B 1 266 ? 7.605 -21.969 -5.84 1 97.06 266 ALA B N 1
ATOM 4308 C CA . ALA B 1 266 ? 6.219 -22.109 -5.395 1 97.06 266 ALA B CA 1
ATOM 4309 C C . ALA B 1 266 ? 6.148 -22.297 -3.881 1 97.06 266 ALA B C 1
ATOM 4311 O O . ALA B 1 266 ? 5.312 -21.672 -3.215 1 97.06 266 ALA B O 1
ATOM 4312 N N . GLN B 1 267 ? 7.008 -23.172 -3.387 1 96.75 267 GLN B N 1
ATOM 4313 C CA . GLN B 1 267 ? 7.055 -23.391 -1.944 1 96.75 267 GLN B CA 1
ATOM 4314 C C . GLN B 1 267 ? 7.379 -22.109 -1.201 1 96.75 267 GLN B C 1
ATOM 4316 O O . GLN B 1 267 ? 6.762 -21.797 -0.176 1 96.75 267 GLN B O 1
ATOM 4321 N N . ARG B 1 268 ? 8.344 -2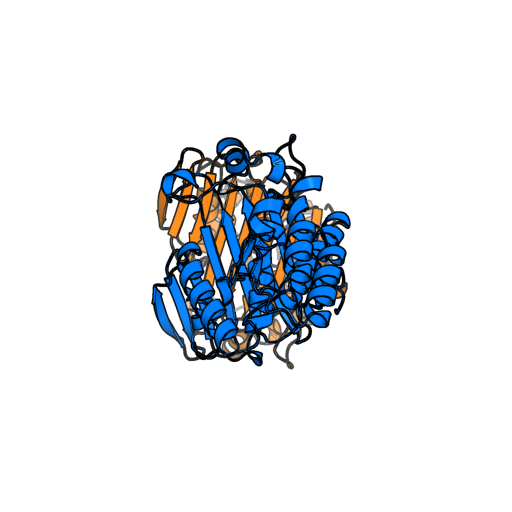1.391 -1.724 1 96.56 268 ARG B N 1
ATOM 4322 C CA . ARG B 1 268 ? 8.758 -20.125 -1.115 1 96.56 268 ARG B CA 1
ATOM 4323 C C . ARG B 1 268 ? 7.617 -19.125 -1.097 1 96.56 268 ARG B C 1
ATOM 4325 O O . ARG B 1 268 ? 7.344 -18.5 -0.067 1 96.56 268 ARG B O 1
ATOM 4332 N N . ALA B 1 269 ? 6.965 -18.938 -2.178 1 97 269 ALA B N 1
ATOM 4333 C CA . ALA B 1 269 ? 5.855 -18 -2.266 1 97 269 ALA B CA 1
ATOM 4334 C C . ALA B 1 269 ? 4.727 -18.391 -1.313 1 97 269 ALA B C 1
ATOM 4336 O O . ALA B 1 269 ? 4.152 -17.531 -0.642 1 97 269 ALA B O 1
ATOM 4337 N N . LEU B 1 270 ? 4.457 -19.656 -1.263 1 96.94 270 LEU B N 1
ATOM 4338 C CA . LEU B 1 270 ? 3.414 -20.156 -0.367 1 96.94 270 LEU B CA 1
ATOM 4339 C C . LEU B 1 270 ? 3.795 -19.906 1.091 1 96.94 270 LEU B C 1
ATOM 4341 O O . LEU B 1 270 ? 2.934 -19.609 1.921 1 96.94 270 LEU B O 1
ATOM 4345 N N . SER B 1 271 ? 5.074 -20.047 1.403 1 97.62 271 SER B N 1
ATOM 4346 C CA . SER B 1 271 ? 5.531 -19.812 2.768 1 97.62 271 SER B CA 1
ATOM 4347 C C . SER B 1 271 ? 5.301 -18.359 3.186 1 97.62 271 SER B C 1
ATOM 4349 O O . SER B 1 271 ? 4.988 -18.094 4.344 1 97.62 271 SER B O 1
ATOM 4351 N N . VAL B 1 272 ? 5.453 -17.438 2.273 1 98 272 VAL B N 1
ATOM 4352 C CA . VAL B 1 272 ? 5.18 -16.031 2.551 1 98 272 VAL B CA 1
ATOM 4353 C C . VAL B 1 272 ? 3.691 -15.844 2.828 1 98 272 VAL B C 1
ATOM 4355 O O . VAL B 1 272 ? 3.314 -15.156 3.783 1 98 272 VAL B O 1
ATOM 4358 N N . VAL B 1 273 ? 2.867 -16.484 2.037 1 98 273 VAL B N 1
ATOM 4359 C CA . VAL B 1 273 ? 1.42 -16.391 2.207 1 98 273 VAL B CA 1
ATOM 4360 C C . VAL B 1 273 ? 1.025 -16.922 3.58 1 98 273 VAL B C 1
ATOM 4362 O O . VAL B 1 273 ? 0.279 -16.281 4.316 1 98 273 VAL B O 1
ATOM 4365 N N . GLU B 1 274 ? 1.562 -18.078 3.91 1 97.31 274 GLU B N 1
ATOM 4366 C CA . GLU B 1 274 ? 1.234 -18.703 5.191 1 97.31 274 GLU B CA 1
ATOM 4367 C C . GLU B 1 274 ? 1.687 -17.828 6.359 1 97.31 274 GLU B C 1
ATOM 4369 O O . GLU B 1 274 ? 0.957 -17.656 7.336 1 97.31 274 GLU B O 1
ATOM 4374 N N . ALA B 1 275 ? 2.859 -17.297 6.246 1 97.62 275 ALA B N 1
ATOM 4375 C CA . ALA B 1 275 ? 3.346 -16.375 7.273 1 97.62 275 ALA B CA 1
ATOM 4376 C C . ALA B 1 275 ? 2.439 -15.156 7.395 1 97.62 275 ALA B C 1
ATOM 4378 O O . ALA B 1 275 ? 2.16 -14.688 8.5 1 97.62 275 ALA B O 1
ATOM 4379 N N . GLY B 1 276 ? 2.002 -14.641 6.293 1 97.5 276 GLY B N 1
ATOM 4380 C CA . GLY B 1 276 ? 1.099 -13.5 6.305 1 97.5 276 GLY B CA 1
ATOM 4381 C C . GLY B 1 276 ? -0.234 -13.805 6.961 1 97.5 276 GLY B C 1
ATOM 4382 O O . GLY B 1 276 ? -0.777 -12.969 7.688 1 97.5 276 GLY B O 1
ATOM 4383 N N . TYR B 1 277 ? -0.787 -14.984 6.707 1 97.31 277 TYR B N 1
ATOM 4384 C CA . TYR B 1 277 ? -2.029 -15.375 7.367 1 97.31 277 TYR B CA 1
ATOM 4385 C C . TYR B 1 277 ? -1.84 -15.469 8.875 1 97.31 277 TYR B C 1
ATOM 4387 O O . TYR B 1 277 ? -2.711 -15.062 9.648 1 97.31 277 TYR B O 1
ATOM 4395 N N . ARG B 1 278 ? -0.697 -16.016 9.297 1 97 278 ARG B N 1
ATOM 4396 C CA . ARG B 1 278 ? -0.401 -16.031 10.727 1 97 278 ARG B CA 1
ATOM 4397 C C . ARG B 1 278 ? -0.298 -14.617 11.289 1 97 278 ARG B C 1
ATOM 4399 O O . ARG B 1 278 ? -0.804 -14.336 12.375 1 97 278 ARG B O 1
ATOM 4406 N N . SER B 1 279 ? 0.365 -13.789 10.539 1 96.19 279 SER B N 1
ATOM 4407 C CA . SER B 1 279 ? 0.469 -12.383 10.93 1 96.19 279 SER B CA 1
ATOM 4408 C C . SER B 1 279 ? -0.909 -11.758 11.109 1 96.19 279 SER B C 1
ATOM 4410 O O . SER B 1 279 ? -1.173 -11.109 12.125 1 96.19 279 SER B O 1
ATOM 4412 N N . ALA B 1 280 ? -1.771 -11.945 10.133 1 95.12 280 ALA B N 1
ATOM 4413 C CA . ALA B 1 280 ? -3.121 -11.391 10.188 1 95.12 280 ALA B CA 1
ATOM 4414 C C . ALA B 1 280 ? -3.877 -11.906 11.414 1 95.12 280 ALA B C 1
ATOM 4416 O O . ALA B 1 280 ? -4.605 -11.156 12.062 1 95.12 280 ALA B O 1
ATOM 4417 N N . GLN B 1 281 ? -3.691 -13.164 11.75 1 95.31 281 GLN B N 1
ATOM 4418 C CA . GLN B 1 281 ? -4.324 -13.75 12.93 1 95.31 281 GLN B CA 1
ATOM 4419 C C . GLN B 1 281 ? -3.781 -13.133 14.211 1 95.31 281 GLN B C 1
ATOM 4421 O O . GLN B 1 281 ? -4.449 -13.156 15.25 1 95.31 281 GLN B O 1
ATOM 4426 N N . GLN B 1 282 ? -2.594 -12.672 14.078 1 92.44 282 GLN B N 1
ATOM 4427 C CA . GLN B 1 282 ? -1.953 -12.039 15.227 1 92.44 282 GLN B CA 1
ATOM 4428 C C . GLN B 1 282 ? -2.027 -10.516 15.133 1 92.44 282 GLN B C 1
ATOM 4430 O O . GLN B 1 282 ? -1.096 -9.82 15.531 1 92.44 282 GLN B O 1
ATOM 4435 N N . ASP B 1 283 ? -2.984 -9.984 14.438 1 86.81 283 ASP B N 1
ATOM 4436 C CA . ASP B 1 283 ? -3.314 -8.57 14.336 1 86.81 283 ASP B CA 1
ATOM 4437 C C . ASP B 1 283 ? -2.191 -7.793 13.648 1 86.81 283 ASP B C 1
ATOM 4439 O O . ASP B 1 283 ? -1.85 -6.684 14.062 1 86.81 283 ASP B O 1
ATOM 4443 N N . GLY B 1 284 ? -1.537 -8.461 12.742 1 89.88 284 GLY B N 1
ATOM 4444 C CA . GLY B 1 284 ? -0.559 -7.781 11.914 1 89.88 284 GLY B CA 1
ATOM 4445 C C . GLY B 1 284 ? 0.853 -7.863 12.461 1 89.88 284 GLY B C 1
ATOM 4446 O O . GLY B 1 284 ? 1.756 -7.18 11.969 1 89.88 284 GLY B O 1
ATOM 4447 N N . ALA B 1 285 ? 1.089 -8.656 13.469 1 90.88 285 ALA B N 1
ATOM 4448 C CA . ALA B 1 285 ? 2.436 -8.828 14.008 1 90.88 285 ALA B CA 1
ATOM 4449 C C . ALA B 1 285 ? 3.391 -9.352 12.945 1 90.88 285 ALA B C 1
ATOM 4451 O O . ALA B 1 285 ? 2.988 -10.109 12.062 1 90.88 285 ALA B O 1
ATOM 4452 N N . SER B 1 286 ? 4.633 -8.891 13.094 1 93.62 286 SER B N 1
ATOM 4453 C CA . SER B 1 286 ? 5.633 -9.383 12.148 1 93.62 286 SER B CA 1
ATOM 4454 C C . SER B 1 286 ? 5.906 -10.867 12.367 1 93.62 286 SER B C 1
ATOM 4456 O O . SER B 1 286 ? 6.137 -11.305 13.5 1 93.62 286 SER B O 1
ATOM 4458 N N . VAL B 1 287 ? 5.816 -11.609 11.305 1 96.38 287 VAL B N 1
ATOM 4459 C CA . VAL B 1 287 ? 6.066 -13.039 11.359 1 96.38 287 VAL B CA 1
ATOM 4460 C C . VAL B 1 287 ? 7.234 -13.398 10.438 1 96.38 287 VAL B C 1
ATOM 4462 O O . VAL B 1 287 ? 7.285 -12.945 9.289 1 96.38 287 VAL B O 1
ATOM 4465 N N . ALA B 1 288 ? 8.125 -14.188 10.914 1 96.5 288 ALA B N 1
ATOM 4466 C CA . ALA B 1 288 ? 9.258 -14.641 10.117 1 96.5 288 ALA B CA 1
ATOM 4467 C C . ALA B 1 288 ? 8.82 -15.633 9.039 1 96.5 288 ALA B C 1
ATOM 4469 O O . ALA B 1 288 ? 7.926 -16.453 9.273 1 96.5 288 ALA B O 1
ATOM 4470 N N . VAL B 1 289 ? 9.43 -15.445 7.93 1 96.81 289 VAL B N 1
ATOM 4471 C CA . VAL B 1 289 ? 9.227 -16.422 6.855 1 96.81 289 VAL B CA 1
ATOM 4472 C C . VAL B 1 289 ? 10.352 -17.453 6.875 1 96.81 289 VAL B C 1
ATOM 4474 O O . VAL B 1 289 ? 11.531 -17.094 6.871 1 96.81 289 VAL B O 1
ATOM 4477 N N . SER B 1 290 ? 9.969 -18.703 7.047 1 84.56 290 SER B N 1
ATOM 4478 C CA . SER B 1 290 ? 10.969 -19.766 7.09 1 84.56 290 SER B CA 1
ATOM 4479 C C . SER B 1 290 ? 11.867 -19.734 5.855 1 84.56 290 SER B C 1
ATOM 4481 O O . SER B 1 290 ? 11.383 -19.547 4.738 1 84.56 290 SER B O 1
ATOM 4483 N N . LEU B 1 291 ? 13.219 -19.688 6.211 1 71.94 291 LEU B N 1
ATOM 4484 C CA . LEU B 1 291 ? 14.172 -19.766 5.109 1 71.94 291 LEU B CA 1
ATOM 4485 C C . LEU B 1 291 ? 14.32 -21.203 4.629 1 71.94 291 LEU B C 1
ATOM 4487 O O . LEU B 1 291 ? 14.531 -22.109 5.438 1 71.94 291 LEU B O 1
ATOM 4491 N N . ILE B 1 292 ? 13.492 -21.562 3.699 1 66.94 292 ILE B N 1
ATOM 4492 C CA . ILE B 1 292 ? 13.602 -22.938 3.188 1 66.94 292 ILE B CA 1
ATOM 4493 C C . ILE B 1 292 ? 14.93 -23.094 2.455 1 66.94 292 ILE B C 1
ATOM 4495 O O . ILE B 1 292 ? 15.391 -22.188 1.771 1 66.94 292 ILE B O 1
#

Solvent-accessible surface area (backbone atoms only — not comparable to full-atom values): 29899 Å² total; per-residue (Å²): 107,39,74,80,67,74,43,86,82,68,53,71,70,56,54,67,69,48,91,69,82,64,47,77,47,81,64,61,41,75,48,30,40,63,52,50,50,56,39,48,74,70,67,43,31,33,39,38,47,80,72,44,23,65,43,49,69,49,26,48,53,48,40,52,53,27,59,75,67,68,46,57,50,31,30,78,58,40,58,73,72,28,54,62,41,44,53,58,20,61,83,48,70,33,55,38,83,38,50,54,33,42,35,43,36,46,28,26,37,41,67,62,52,32,53,77,70,72,38,51,59,52,43,33,34,92,45,40,53,33,26,27,41,62,74,57,37,35,54,51,51,47,45,49,29,63,48,40,71,33,52,66,40,31,25,28,11,47,65,42,57,84,58,85,89,48,67,27,36,36,30,30,39,37,39,33,35,30,73,80,66,33,40,35,38,43,35,21,18,29,61,26,41,40,49,92,89,61,19,68,47,52,39,37,43,33,35,34,78,61,30,28,38,37,35,47,79,47,36,36,40,39,31,27,53,88,50,53,71,49,73,46,81,42,72,72,64,66,74,70,25,49,64,58,47,49,52,50,48,51,53,27,55,75,70,71,45,74,58,96,41,25,52,67,55,43,32,51,25,45,38,47,49,53,24,23,52,53,6,30,76,54,62,18,22,55,25,67,26,82,84,122,106,40,73,81,66,75,42,87,82,69,54,72,70,58,54,68,70,48,93,67,81,64,46,76,47,80,63,61,42,75,47,30,39,62,54,50,49,54,40,47,74,70,67,42,33,34,38,37,46,80,74,43,25,64,45,46,67,51,26,49,53,49,41,51,52,27,59,74,68,68,47,56,49,29,31,77,58,40,56,74,73,28,52,62,40,43,52,58,20,62,83,48,71,34,57,40,82,38,51,53,34,42,36,43,36,45,28,27,34,40,68,63,52,33,52,77,69,72,38,52,58,53,42,32,34,92,45,40,53,33,26,25,41,61,75,58,38,35,54,52,53,47,45,48,30,63,48,40,72,34,51,64,42,32,22,28,11,45,65,40,58,84,60,85,88,47,67,26,35,35,29,30,40,38,40,33,34,29,71,82,66,32,41,34,36,42,36,21,18,30,60,26,44,42,52,88,89,65,18,65,47,51,38,36,43,34,36,35,77,60,30,26,37,37,34,47,75,48,37,36,40,39,31,26,55,88,49,54,72,50,74,48,80,45,72,72,62,66,74,70,25,49,63,57,48,49,53,51,47,51,52,25,56,75,70,72,46,75,57,96,41,26,50,66,55,44,32,52,27,46,38,47,50,52,23,23,54,52,6,32,77,54,61,18,23,56,24,69,27,81,84,124

Nearest PDB structures (foldseek):
  6nor-assembly1_A  TM=8.185E-01  e=3.538E-21  Micromonospora echinospora
  1rye-assembly1_B  TM=8.440E-01  e=3.891E-20  Zymomonas mobilis
  2p2s-assembly1_B  TM=8.172E-01  e=1.363E-14  Pectobacterium atrosepticum SCRI1043
  1ydw-assembly1_B  TM=7.800E-01  e=2.073E-14  Arabidopsis thaliana
  3oa2-assembly1_A  TM=7.625E-01  e=1.390E-10  Pseudomonas aeruginosa

Organism: Alternaria alternata (NCBI:txid5599)

pLDDT: mean 93.13, std 6.94, range [53.84, 98.75]

Foldseek 3Di:
DCVVVVHDDDDLVVVLPDDDQEEEDDDFQACQLVSLLSVLVSLHAYEYEPLSHLALVSLVVSVVSCVVSVHAYFYCLLVCVFPVLCCLAVVVPFHLLFWAEKEKEKEWAAPCVCVVVVNCLCQECVGVSAHFCRVPVLSVQLSNCVRNVWAFWKKFKAFDDDDPPGDHGQWMWIWTATPSGHIYIYIYGNPADDDNVPTMWIKMWIDGNFWIWIDGDQKIWIAGPVGDIDMDGTDPPSVVRVVVQVVQSVVCVVVVHHHPHGSVSSSRSSQSVVQNVVNNVVVGDMGTRDPD/DCVVVVHDDDDLVVVLPDDDQEEEADDFQACQLVSLLSVLVSLHAYEYEPLSHLALVSLVVSVVSCVVSVHAYFYCLLVCVFPVLCCLAVVVPFHLLFWAEKEKEKEWAAPCVCVVVVNCLCQECVGVSAHFCRVPVLSVQLSNCVRNVWAFWKKFKAFDDDDPVGDHGQWMWIWTATPSGHIYIYIYGNPADDDNVPTMWIKMWIDGNFWIWIDGDQKIWIAGPVGDIDMDGTDPPSVVRVVVQVVQSVVCVVVVHHHPHGSVSSSRSSQSVVQNVVNNVVVGDMGTRDPD

Sequence (584 aa):
MARRLNCPLLSRGELLNLDFDFAMVFSRHPEMAATARMIIDKGRPFLIEKPCGLNTAEVAALLQAADKAGIFVTVPFILRVSDLARELSQNGSLSPAGFRHLSFRFIVGSSSRYETNGCKWMLTKATAGGGSILNVGVHFFDLLESLTESRIISVSAQTRTFREDIDIDELAMFTVTMSSGQIAHVHTGYLYPGTPDDQREFGFSVSHDTAYVQGFADQIVVKSADGVSRSATVEYNTDEFYPIFFRDALARCRAGQRPLVGLEEAQRALSVVEAGYRSAQQDGASVAVSLIMARRLNCPLLSRGELLNLDFDFAMVFSRHPEMAATARMIIDKGRPFLIEKPCGLNTAEVAALLQAADKAGIFVTVPFILRVSDLARELSQNGSLSPAGFRHLSFRFIVGSSSRYETNGCKWMLTKATAGGGSILNVGVHFFDLLESLTESRIISVSAQTRTFREDIDIDELAMFTVTMSSGQIAHVHTGYLYPGTPDDQREFGFSVSHDTAYVQGFADQIVVKSADGVSRSATVEYNTDEFYPIFFRDALARCRAGQRPLVGLEEAQRALSVVEAGYRSAQQDGASVAVSLI

InterPro domains:
  IPR036291 NAD(P)-binding domain superfamily [SSF51735] (13-147)
  IPR051450 Gfo/Idh/MocA Oxidoreductases [PTHR43377] (2-287)
  IPR055170 GFO/IDH/MocA-like oxidoreductase domain [PF22725] (113-196)

Secondary structure (DSSP, 8-state):
-HHHHT-----HHHHHHS--S-EEE---HHHHHHHHHHHHHHT--EEE-TTSSSSHHHHHHHHHHHHHHT--EE---GGGGSHHHHHTSGGGT--GGGEEEEEEEEEEE-THHHHHTT-GGGG-HHHHS-SHIIIIIHHHHHHHHHHHT--EEEEEEEEE---TT--S-SEEEEEEEETTS-EEEEEEEEEE-S-GGG-EEEEEEEEESSEEEEEETTEEEEEETTS-EEEEE----GGGGHHHHHHHHHHHHHHTPPPSS-HHHHHHHHHHHHHHHHHHHTTT--EEPP--/-HHHHT-----HHHHHHS--S-EEE---HHHHHHHHHHHHHHT--EEE-TTSSSSHHHHHHHHHHHHHHT--EE---GGGGSHHHHHTSGGGT--GGGEEEEEEEEEEE-THHHHHTT-GGGG-HHHHS-SHIIIIIHHHHHHHHHHHT--EEEEEEEEE---TT--S-SEEEEEEEETTS-EEEEEEEEEE-S-GGG-EEEEEEEEESSEEEEEETTEEEEEETTS-EEEEE----GGGGHHHHHHHHHHHHHHTPPPSS-HHHHHHHHHHHHHHHHHHHTTT--EEPP--